Protein AF-0000000072195197 (afdb_homodimer)

Foldseek 3Di:
DFDFQKWWFQFWADDVPATLAGGETDTHTWLFEEEEAEDPSLNQVVVVCCQLQVDPTPDTWMAGNNDTPPVCNVVSNLQEFEAADVQPFDQAFFLQVRLLVLCVVSPDDDVRSVVLSVVLCVLLVCVVRRRPGNNPDDLLNSLSSSVSSRCSSPHQEYEEEASPVRHDPVSVVVVVVSVNVSSVVGHYYYYYHHDQVVNLSTQKYFYTGNNYTLDIGGFVVLQVPLQWWKKKWADPPQPVVQVVQVPDPQWLHWDDDVRIIITTGGVVPPDVLVVCCVVPVVRVPIDMDTDGGGVVSSNSSRDCVPVD/DFDFQKWWFQFWADDVPATLAGGETDTHTWLFEEEEAEDPSLNPVVVVCCQLQVDPTPDTWMAGNNDTPPVCNVVSNLQEFEAADVQPFDQAFFLQVRLLVLCVVSPDDDVRSVVLSVVLCVLLVCVVRRRPGNNPDDLLNSLSSSVSSRCSSPHQEYEEEASPVRHDPVSVVVVVVSVNVSSVVGHYYYYYHHDQVVNLSTQKYFYTGNNYTLDIGGFVVLQVPLQWWKKKWADPPQPVVQVVQVPDPQWLHWDDDVRIIITTGGVVPPDVVVVCCVVPVVRVPIDMDTDGGGVVSSNSSRDDPPVD

Sequence (616 aa):
MTEYAIQAKNVVKKFGNFTAINDITLNVPKGSIYGFLGPNGCGKSTTIRVLTGLLSPTEGNVDVLGLEIPRQSEMLRLKIGYMTQKFSLYDDLSVQENLEFIGQIFGLGSKALKTRIEEQLRTYGLDQLRKQRVSGMSGGQKQRLSLAAATMHNPELLFLDEPTSAVDPENRREFWEQLFDLCDQGTTILVTTHYMDEAERCHRLAIMESGEIRADGEPEQLMENMGVNIIEVKSDKLRELKEKLLQRDEVRSAAQLGVRLRILIHQHVEHPINWLKQTFPELEHAEMNHARPSLEDVFVTVTGRGRQMTEYAIQAKNVVKKFGNFTAINDITLNVPKGSIYGFLGPNGCGKSTTIRVLTGLLSPTEGNVDVLGLEIPRQSEMLRLKIGYMTQKFSLYDDLSVQENLEFIGQIFGLGSKALKTRIEEQLRTYGLDQLRKQRVSGMSGGQKQRLSLAAATMHNPELLFLDEPTSAVDPENRREFWEQLFDLCDQGTTILVTTHYMDEAERCHRLAIMESGEIRADGEPEQLMENMGVNIIEVKSDKLRELKEKLLQRDEVRSAAQLGVRLRILIHQHVEHPINWLKQTFPELEHAEMNHARPSLEDVFVTVTGRGRQ

InterPro domains:
  IPR003439 ABC transporter-like, ATP-binding domain [PF00005] (22-165)
  IPR003439 ABC transporter-like, ATP-binding domain [PS50893] (6-235)
  IPR003593 AAA+ ATPase domain [SM00382] (30-212)
  IPR017871 ABC transporter-like, conserved site [PS00211] (137-151)
  IPR027417 P-loop containing nucleoside triphosphate hydrolase [G3DSA:3.40.50.300] (1-241)
  IPR027417 P-loop containing nucleoside triphosphate hydrolase [SSF52540] (4-227)

Nearest PDB structures (foldseek):
  4yer-assembly1_A  TM=8.825E-01  e=9.796E-33  Thermotoga maritima MSB8
  4yer-assembly1_B  TM=9.043E-01  e=1.689E-31  Thermotoga maritima MSB8
  1vpl-assembly1_A-2  TM=9.562E-01  e=3.480E-25  Thermotoga maritima MSB8
  8ee6-assembly1_A  TM=7.986E-01  e=6.382E-26  Homo sapiens
  8edw-assembly1_A  TM=8.030E-01  e=1.100E-24  Homo sapiens

Secondary structure (DSSP, 8-state):
---EEEEEEEEEEEETTEEEEEEEEEEEETTSEEEEE--TTSSHHHHHHHHHTSS--SEEEEEETTEEETTTHHHHHTTEEEE-TT----TTSBHHHHHHHHHHHTT--HHHHHHHHHHHHHHTT-GGGTT-BGGG--HHHHHHHHHHHHTTT--SEEEEESTTTT--HHHHHHHHHHHHHHHHTT-EEEEEES-HHHHTTSSEEEEEETTEEEEEE-HHHHHHTS-EEEEEEE-S-HHHHHHHHHTSTTEEEEEEETTEEEEEEETT-S-HHHHHHHH-GGGTTS-EEE----HHHHHHHHSSGGG-/---EEEEEEEEEEEETTEEEEEEEEEEEETTSEEEEE--TTSSHHHHHHHHHTSS--SEEEEEETTEEETTTHHHHHTTEEEE-TT----TTSBHHHHHHHHHHHTT--HHHHHHHHHHHHHHTT-GGGTT-BGGG--HHHHHHHHHHHHTTT--SEEEEESTTTTS-HHHHHHHHHHHHHHHHTT-EEEEEES-HHHHTTSSEEEEEETTEEEEEE-HHHHHHTS-EEEEEEE-S-HHHHHHHHHTSTTEEEEEEETTEEEEEEETT-S-HHHHHHHH-GGGTTS-EEE----HHHHHHHHSSGGG-

pLDDT: mean 92.86, std 8.2, range [24.22, 98.5]

Radius of gyration: 25.55 Å; Cα contacts (8 Å, |Δi|>4): 1180; chains: 2; bounding box: 57×73×62 Å

Structure (mmCIF, N/CA/C/O backbone):
data_AF-0000000072195197-model_v1
#
loop_
_entity.id
_entity.type
_entity.pdbx_description
1 polymer 'ABC transporter ATP-binding protein'
#
loop_
_atom_site.group_PDB
_atom_site.id
_atom_site.type_symbol
_atom_site.label_atom_id
_atom_site.label_alt_id
_atom_site.label_comp_id
_atom_site.label_asym_id
_atom_site.label_entity_id
_atom_site.label_seq_id
_atom_site.pdbx_PDB_ins_code
_atom_site.Cartn_x
_atom_site.Cartn_y
_atom_site.Cartn_z
_atom_site.occupancy
_atom_site.B_iso_or_equiv
_atom_site.auth_seq_id
_atom_site.auth_comp_id
_atom_site.auth_asym_id
_atom_site.auth_atom_id
_atom_site.pdbx_PDB_model_num
ATOM 1 N N . MET A 1 1 ? 12.773 -34.344 -3.58 1 48.47 1 MET A N 1
ATOM 2 C CA . MET A 1 1 ? 13.562 -33.25 -4.141 1 48.47 1 MET A CA 1
ATOM 3 C C . MET A 1 1 ? 12.672 -32.094 -4.531 1 48.47 1 MET A C 1
ATOM 5 O O . MET A 1 1 ? 11.625 -32.281 -5.16 1 48.47 1 MET A O 1
ATOM 9 N N . THR A 1 2 ? 12.812 -30.828 -3.959 1 66 2 THR A N 1
ATOM 10 C CA . THR A 1 2 ? 11.93 -29.719 -4.273 1 66 2 THR A CA 1
ATOM 11 C C . THR A 1 2 ? 11.992 -29.375 -5.762 1 66 2 THR A C 1
ATOM 13 O O . THR A 1 2 ? 13.078 -29.203 -6.324 1 66 2 THR A O 1
ATOM 16 N N . GLU A 1 3 ? 10.891 -29.578 -6.438 1 90.56 3 GLU A N 1
ATOM 17 C CA . GLU A 1 3 ? 10.812 -29.203 -7.848 1 90.56 3 GLU A CA 1
ATOM 18 C C . GLU A 1 3 ? 10.633 -27.703 -8.016 1 90.56 3 GLU A C 1
ATOM 20 O O . GLU A 1 3 ? 9.875 -27.078 -7.266 1 90.56 3 GLU A O 1
ATOM 25 N N . TYR A 1 4 ? 11.531 -27.172 -8.859 1 96.88 4 TYR A N 1
ATOM 26 C CA . TYR A 1 4 ? 11.492 -25.734 -9.094 1 96.88 4 TYR A CA 1
ATOM 27 C C . TYR A 1 4 ? 10.812 -25.422 -10.422 1 96.88 4 TYR A C 1
ATOM 29 O O . TYR A 1 4 ? 11.023 -26.125 -11.414 1 96.88 4 TYR A O 1
ATOM 37 N N . ALA A 1 5 ? 9.953 -24.484 -10.375 1 98.06 5 ALA A N 1
ATOM 38 C CA . ALA A 1 5 ? 9.344 -23.984 -11.602 1 98.06 5 ALA A CA 1
ATOM 39 C C . ALA A 1 5 ? 10.305 -23.062 -12.352 1 98.06 5 ALA A C 1
ATOM 41 O O . ALA A 1 5 ? 10.258 -22.969 -13.578 1 98.06 5 ALA A O 1
ATOM 42 N N . ILE A 1 6 ? 11.117 -22.359 -11.609 1 98.06 6 ILE A N 1
ATOM 43 C CA . ILE A 1 6 ? 12.086 -21.438 -12.172 1 98.06 6 ILE A CA 1
ATOM 44 C C . ILE A 1 6 ? 13.453 -21.641 -11.516 1 98.06 6 ILE A C 1
ATOM 46 O O . ILE A 1 6 ? 13.547 -21.75 -10.289 1 98.06 6 ILE A O 1
ATOM 50 N N . GLN A 1 7 ? 14.438 -21.734 -12.312 1 97.94 7 GLN A N 1
ATOM 51 C CA . GLN A 1 7 ? 15.82 -21.734 -11.859 1 97.94 7 GLN A CA 1
ATOM 52 C C . GLN A 1 7 ? 16.656 -20.75 -12.672 1 97.94 7 GLN A C 1
ATOM 54 O O . GLN A 1 7 ? 16.812 -20.906 -13.883 1 97.94 7 GLN A O 1
ATOM 59 N N . ALA A 1 8 ? 17.125 -19.75 -12.062 1 97.38 8 ALA A N 1
ATOM 60 C CA . ALA A 1 8 ? 18 -18.75 -12.648 1 97.38 8 ALA A CA 1
ATOM 61 C C . ALA A 1 8 ? 19.359 -18.734 -11.945 1 97.38 8 ALA A C 1
ATOM 63 O O . ALA A 1 8 ? 19.422 -18.719 -10.711 1 97.38 8 ALA A O 1
ATOM 64 N N . LYS A 1 9 ? 20.391 -18.797 -12.719 1 97.88 9 LYS A N 1
ATOM 65 C CA . LYS A 1 9 ? 21.75 -18.844 -12.156 1 97.88 9 LYS A CA 1
ATOM 66 C C . LYS A 1 9 ? 22.609 -17.734 -12.734 1 97.88 9 LYS A C 1
ATOM 68 O O . LYS A 1 9 ? 22.891 -17.719 -13.938 1 97.88 9 LYS A O 1
ATOM 73 N N . ASN A 1 10 ? 23.094 -16.828 -11.828 1 98 10 ASN A N 1
ATOM 74 C CA . ASN A 1 10 ? 24.016 -15.758 -12.164 1 98 10 ASN A CA 1
ATOM 75 C C . ASN A 1 10 ? 23.547 -14.9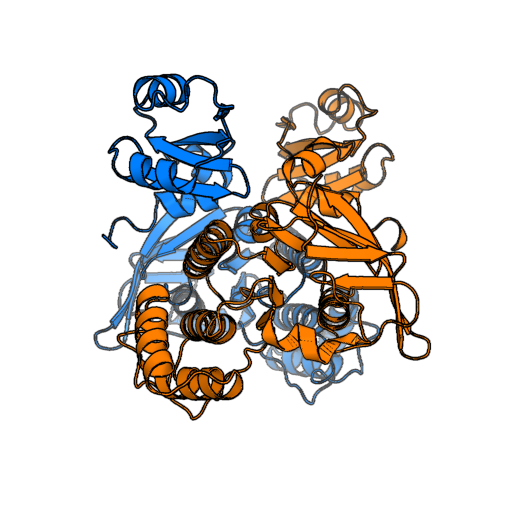61 -13.375 1 98 10 ASN A C 1
ATOM 77 O O . ASN A 1 10 ? 24.297 -14.75 -14.32 1 98 10 ASN A O 1
ATOM 81 N N . VAL A 1 11 ? 22.375 -14.555 -13.328 1 98 11 VAL A N 1
ATOM 82 C CA . VAL A 1 11 ? 21.75 -13.883 -14.461 1 98 11 VAL A CA 1
ATOM 83 C C . VAL A 1 11 ? 22.109 -12.398 -14.445 1 98 11 VAL A C 1
ATOM 85 O O . VAL A 1 11 ? 22.016 -11.742 -13.406 1 98 11 VAL A O 1
ATOM 88 N N . VAL A 1 12 ? 22.547 -11.945 -15.586 1 98.19 12 VAL A N 1
ATOM 89 C CA . VAL A 1 12 ? 22.875 -10.539 -15.797 1 98.19 12 VAL A CA 1
ATOM 90 C C . VAL A 1 12 ? 22.125 -10.016 -17.016 1 98.19 12 VAL A C 1
ATOM 92 O O . VAL A 1 12 ? 22 -10.719 -18.016 1 98.19 12 VAL A O 1
ATOM 95 N N . LYS A 1 13 ? 21.547 -8.867 -16.938 1 98 13 LYS A N 1
ATOM 96 C CA . LYS A 1 13 ? 20.969 -8.172 -18.094 1 98 13 LYS A CA 1
ATOM 97 C C . LYS A 1 13 ? 21.484 -6.738 -18.188 1 98 13 LYS A C 1
ATOM 99 O O . LYS A 1 13 ? 21.297 -5.941 -17.266 1 98 13 LYS A O 1
ATOM 104 N N . LYS A 1 14 ? 22.094 -6.457 -19.234 1 97.31 14 LYS A N 1
ATOM 105 C CA . LYS A 1 14 ? 22.641 -5.125 -19.5 1 97.31 14 LYS A CA 1
ATOM 106 C C . LYS A 1 14 ? 21.953 -4.48 -20.703 1 97.31 14 LYS A C 1
ATOM 108 O O . LYS A 1 14 ? 21.625 -5.164 -21.672 1 97.31 14 LYS A O 1
ATOM 113 N N . PHE A 1 15 ? 21.688 -3.205 -20.609 1 96 15 PHE A N 1
ATOM 114 C CA . PHE A 1 15 ? 21.297 -2.348 -21.719 1 96 15 PHE A CA 1
ATOM 115 C C . PHE A 1 15 ? 22.344 -1.284 -22 1 96 15 PHE A C 1
ATOM 117 O O . PHE A 1 15 ? 22.375 -0.249 -21.328 1 96 15 PHE A O 1
ATOM 124 N N . GLY A 1 16 ? 23.062 -1.502 -23.016 1 95.19 16 GLY A N 1
ATOM 125 C CA . GLY A 1 16 ? 24.219 -0.634 -23.156 1 95.19 16 GLY A CA 1
ATOM 126 C C . GLY A 1 16 ? 25.141 -0.642 -21.938 1 95.19 16 GLY A C 1
ATOM 127 O O . GLY A 1 16 ? 25.609 -1.699 -21.531 1 95.19 16 GLY A O 1
ATOM 128 N N 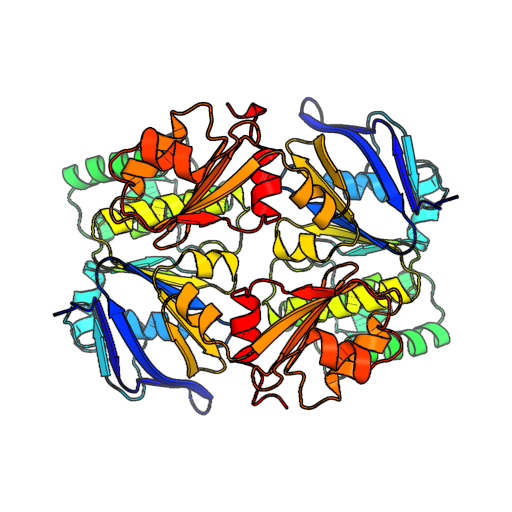. ASN A 1 17 ? 25.234 0.535 -21.375 1 93.56 17 ASN A N 1
ATOM 129 C CA . ASN A 1 17 ? 26.109 0.65 -20.219 1 93.56 17 ASN A CA 1
ATOM 130 C C . ASN A 1 17 ? 25.344 0.475 -18.922 1 93.56 17 ASN A C 1
ATOM 132 O O . ASN A 1 17 ? 25.938 0.439 -17.844 1 93.56 17 ASN A O 1
ATOM 136 N N . PHE A 1 18 ? 24.141 0.297 -19.016 1 94.31 18 PHE A N 1
ATOM 137 C CA . PHE A 1 18 ? 23.312 0.178 -17.812 1 94.31 18 PHE A CA 1
ATOM 138 C C . PHE A 1 18 ? 23.047 -1.286 -17.484 1 94.31 18 PHE A C 1
ATOM 140 O O . PHE A 1 18 ? 22.594 -2.051 -18.344 1 94.31 18 PHE A O 1
ATOM 147 N N . THR A 1 19 ? 23.375 -1.669 -16.234 1 96.62 19 THR A N 1
ATOM 148 C CA . THR A 1 19 ? 23.094 -3.025 -15.766 1 96.62 19 THR A CA 1
ATOM 149 C C . THR A 1 19 ? 21.781 -3.086 -15.008 1 96.62 19 THR A C 1
ATOM 151 O O . THR A 1 19 ? 21.703 -2.662 -13.852 1 96.62 19 THR A O 1
ATOM 154 N N . ALA A 1 20 ? 20.797 -3.666 -15.57 1 96.31 20 ALA A N 1
ATOM 155 C CA . ALA A 1 20 ? 19.453 -3.721 -14.984 1 96.31 20 ALA A CA 1
ATOM 156 C C . ALA A 1 20 ? 19.328 -4.883 -14.008 1 96.31 20 ALA A C 1
ATOM 158 O O . ALA A 1 20 ? 18.641 -4.773 -12.992 1 96.31 20 ALA A O 1
ATOM 159 N N . ILE A 1 21 ? 19.859 -6 -14.32 1 97.44 21 ILE A N 1
ATOM 160 C CA . ILE A 1 21 ? 19.969 -7.18 -13.469 1 97.44 21 ILE A CA 1
ATOM 161 C C . ILE A 1 21 ? 21.438 -7.531 -13.266 1 97.44 21 ILE A C 1
ATOM 163 O O . ILE A 1 21 ? 22.172 -7.707 -14.227 1 97.44 21 ILE A O 1
ATOM 167 N N . ASN A 1 22 ? 21.797 -7.574 -12.023 1 97.69 22 ASN A N 1
ATOM 168 C CA . ASN A 1 22 ? 23.219 -7.734 -11.711 1 97.69 22 ASN A CA 1
ATOM 169 C C . ASN A 1 22 ? 23.469 -9.023 -10.93 1 97.69 22 ASN A C 1
ATOM 171 O O . ASN A 1 22 ? 23.641 -8.992 -9.703 1 97.69 22 ASN A O 1
ATOM 175 N N . ASP A 1 23 ? 23.562 -10.156 -11.672 1 97.44 23 ASP A N 1
ATOM 176 C CA . ASP A 1 23 ? 24.031 -11.43 -11.133 1 97.44 23 ASP A CA 1
ATOM 177 C C . ASP A 1 23 ? 23.031 -12 -10.133 1 97.44 23 ASP A C 1
ATOM 179 O O . ASP A 1 23 ? 23.391 -12.312 -8.992 1 97.44 23 ASP A O 1
ATOM 183 N N . ILE A 1 24 ? 21.844 -12.18 -10.578 1 96.69 24 ILE A N 1
ATOM 184 C CA . ILE A 1 24 ? 20.844 -12.695 -9.656 1 96.69 24 ILE A CA 1
ATOM 185 C C . ILE A 1 24 ? 20.734 -14.211 -9.805 1 96.69 24 ILE A C 1
ATOM 187 O O . ILE A 1 24 ? 20.828 -14.742 -10.914 1 96.69 24 ILE A O 1
ATOM 191 N N . THR A 1 25 ? 20.703 -14.906 -8.711 1 97 25 THR A N 1
ATOM 192 C CA . THR A 1 25 ? 20.375 -16.328 -8.617 1 97 25 THR A CA 1
ATOM 193 C C . THR A 1 25 ? 19.109 -16.547 -7.805 1 97 25 THR A C 1
ATOM 195 O O . THR A 1 25 ? 18.969 -16 -6.707 1 97 25 THR A O 1
ATOM 198 N N . LEU A 1 26 ? 18.219 -17.25 -8.43 1 94.88 26 LEU A N 1
ATOM 199 C CA . LEU A 1 26 ? 16.969 -17.469 -7.719 1 94.88 26 LEU A CA 1
ATOM 200 C C . LEU A 1 26 ? 16.344 -18.812 -8.109 1 94.88 26 LEU A C 1
ATOM 202 O O . LEU A 1 26 ? 16.531 -19.281 -9.227 1 94.88 26 LEU A O 1
ATOM 206 N N . ASN A 1 27 ? 15.672 -19.422 -7.176 1 96.44 27 ASN A N 1
ATOM 207 C CA . ASN A 1 27 ? 14.898 -20.641 -7.344 1 96.44 27 ASN A CA 1
ATOM 208 C C . ASN A 1 27 ? 13.469 -20.484 -6.832 1 96.44 27 ASN A C 1
ATOM 210 O O . ASN A 1 27 ? 13.258 -20.125 -5.668 1 96.44 27 ASN A O 1
ATOM 214 N N . VAL A 1 28 ? 12.516 -20.719 -7.699 1 97.38 28 VAL A N 1
ATOM 215 C CA . VAL A 1 28 ? 11.109 -20.609 -7.324 1 97.38 28 VAL A CA 1
ATOM 216 C C . VAL A 1 28 ? 10.477 -22 -7.25 1 97.38 28 VAL A C 1
ATOM 218 O O . VAL A 1 28 ? 10.367 -22.688 -8.266 1 97.38 28 VAL A O 1
ATOM 221 N N . PRO A 1 29 ? 10.062 -22.406 -6.07 1 96.19 29 PRO A N 1
ATOM 222 C CA . PRO A 1 29 ? 9.438 -23.734 -5.949 1 96.19 29 PRO A CA 1
ATOM 223 C C . PRO A 1 29 ? 8.102 -23.828 -6.684 1 96.19 29 PRO A C 1
ATOM 225 O O . PRO A 1 29 ? 7.352 -22.844 -6.734 1 96.19 29 PRO A O 1
ATOM 228 N N . LYS A 1 30 ? 7.797 -25.031 -7.199 1 97 30 LYS A N 1
ATOM 229 C CA . LYS A 1 30 ? 6.508 -25.266 -7.844 1 97 30 LYS A CA 1
ATOM 230 C C . LYS A 1 30 ? 5.363 -25.156 -6.84 1 97 30 LYS A C 1
ATOM 232 O O . LYS A 1 30 ? 5.52 -25.516 -5.668 1 97 30 LYS A O 1
ATOM 237 N N . GLY A 1 31 ? 4.293 -24.641 -7.328 1 94.75 31 GLY A N 1
ATOM 238 C CA . GLY A 1 31 ? 3.074 -24.594 -6.535 1 94.75 31 GLY A CA 1
ATOM 239 C C . GLY A 1 31 ? 3.15 -23.625 -5.371 1 94.75 31 GLY A C 1
ATOM 240 O O . GLY A 1 31 ? 2.631 -23.906 -4.289 1 94.75 31 GLY A O 1
ATOM 241 N N . SER A 1 32 ? 3.82 -22.562 -5.512 1 95.62 32 SER A N 1
ATOM 242 C CA . SER A 1 32 ? 3.934 -21.531 -4.48 1 95.62 32 SER A CA 1
ATOM 243 C C . SER A 1 32 ? 3.803 -20.141 -5.078 1 95.62 32 SER A C 1
ATOM 245 O O . SER A 1 32 ? 3.914 -19.969 -6.293 1 95.62 32 SER A O 1
ATOM 247 N N . ILE A 1 33 ? 3.469 -19.266 -4.227 1 97.56 33 ILE A N 1
ATOM 248 C CA . ILE A 1 33 ? 3.488 -17.859 -4.613 1 97.56 33 ILE A CA 1
ATOM 249 C C . ILE A 1 33 ? 4.805 -17.234 -4.176 1 97.56 33 ILE A C 1
ATOM 251 O O . ILE A 1 33 ? 5.109 -17.156 -2.982 1 97.56 33 ILE A O 1
ATOM 255 N N . TYR A 1 34 ? 5.566 -16.828 -5.164 1 97.94 34 TYR A N 1
ATOM 256 C CA . TYR A 1 34 ? 6.867 -16.203 -4.957 1 97.94 34 TYR A CA 1
ATOM 257 C C . TYR A 1 34 ? 6.816 -14.719 -5.289 1 97.94 34 TYR A C 1
ATOM 259 O O . TYR A 1 34 ? 6.332 -14.328 -6.355 1 97.94 34 TYR A O 1
ATOM 267 N N . GLY A 1 35 ? 7.348 -13.852 -4.359 1 97.19 35 GLY A N 1
ATOM 268 C CA . GLY A 1 35 ? 7.262 -12.414 -4.559 1 97.19 35 GLY A CA 1
ATOM 269 C C . GLY A 1 35 ? 8.609 -11.758 -4.816 1 97.19 35 GLY A C 1
ATOM 270 O O . GLY A 1 35 ? 9.625 -12.18 -4.258 1 97.19 35 GLY A O 1
ATOM 271 N N . PHE A 1 36 ? 8.625 -10.789 -5.684 1 95.88 36 PHE A N 1
ATOM 272 C CA . PHE A 1 36 ? 9.711 -9.828 -5.828 1 95.88 36 PHE A CA 1
ATOM 273 C C . PHE A 1 36 ? 9.32 -8.477 -5.242 1 95.88 36 PHE A C 1
ATOM 275 O O . PHE A 1 36 ? 8.453 -7.789 -5.773 1 95.88 36 PHE A O 1
ATOM 282 N N . LEU A 1 37 ? 9.969 -8.172 -4.219 1 94.44 37 LEU A N 1
ATOM 283 C CA . LEU A 1 37 ? 9.719 -6.898 -3.559 1 94.44 37 LEU A CA 1
ATOM 284 C C . LEU A 1 37 ? 10.852 -5.918 -3.832 1 94.44 37 LEU A C 1
ATOM 286 O O . LEU A 1 37 ? 12.031 -6.293 -3.787 1 94.44 37 LEU A O 1
ATOM 290 N N . GLY A 1 38 ? 10.578 -4.684 -4.102 1 91.62 38 GLY A N 1
ATOM 291 C CA . GLY A 1 38 ? 11.562 -3.643 -4.332 1 91.62 38 GLY A CA 1
ATOM 292 C C . GLY A 1 38 ? 10.969 -2.363 -4.887 1 91.62 38 GLY A C 1
ATOM 293 O O . GLY A 1 38 ? 9.797 -2.34 -5.289 1 91.62 38 GLY A O 1
ATOM 294 N N . PRO A 1 39 ? 11.75 -1.306 -4.867 1 87.81 39 PRO A N 1
ATOM 295 C CA . PRO A 1 39 ? 11.258 -0.032 -5.402 1 87.81 39 PRO A CA 1
ATOM 296 C C . PRO A 1 39 ? 11.125 -0.041 -6.922 1 87.81 39 PRO A C 1
ATOM 298 O O . PRO A 1 39 ? 11.531 -1.007 -7.574 1 87.81 39 PRO A O 1
ATOM 301 N N . ASN A 1 40 ? 10.516 1.034 -7.418 1 83.75 40 ASN A N 1
ATOM 302 C CA . ASN A 1 40 ? 10.398 1.171 -8.867 1 83.75 40 ASN A CA 1
ATOM 303 C C . ASN A 1 40 ? 11.766 1.318 -9.531 1 83.75 40 ASN A C 1
ATOM 305 O O . ASN A 1 40 ? 12.648 2.004 -9.008 1 83.75 40 ASN A O 1
ATOM 309 N N . GLY A 1 41 ? 11.922 0.592 -10.555 1 86.38 41 GLY A N 1
ATOM 310 C CA . GLY A 1 41 ? 13.148 0.719 -11.328 1 86.38 41 GLY A CA 1
ATOM 311 C C . GLY A 1 41 ? 14.266 -0.182 -10.836 1 86.38 41 GLY A C 1
ATOM 312 O O . GLY A 1 41 ? 15.367 -0.174 -11.383 1 86.38 41 GLY A O 1
ATOM 313 N N . CYS A 1 42 ? 13.953 -0.995 -9.891 1 90.06 42 CYS A N 1
ATOM 314 C CA . CYS A 1 42 ? 15.039 -1.778 -9.305 1 90.06 42 CYS A CA 1
ATOM 315 C C . CYS A 1 42 ? 15.328 -3.02 -10.133 1 90.06 42 CYS A C 1
ATOM 317 O O . CYS A 1 42 ? 16.281 -3.752 -9.852 1 90.06 42 CYS A O 1
ATOM 319 N N . GLY A 1 43 ? 14.477 -3.328 -11.109 1 93.88 43 GLY A N 1
ATOM 320 C CA . GLY A 1 43 ? 14.758 -4.449 -11.992 1 93.88 43 GLY A CA 1
ATOM 321 C C . GLY A 1 43 ? 13.688 -5.52 -11.961 1 93.88 43 GLY A C 1
ATOM 322 O O . GLY A 1 43 ? 13.82 -6.559 -12.609 1 93.88 43 GLY A O 1
ATOM 323 N N . LYS A 1 44 ? 12.633 -5.348 -11.18 1 95 44 LYS A N 1
ATOM 324 C CA . LYS A 1 44 ? 11.586 -6.359 -11.023 1 95 44 LYS A CA 1
ATOM 325 C C . LYS A 1 44 ? 10.977 -6.727 -12.375 1 95 44 LYS A C 1
ATOM 327 O O . LYS A 1 44 ? 10.922 -7.906 -12.734 1 95 44 LYS A O 1
ATOM 332 N N . SER A 1 45 ? 10.539 -5.715 -13.172 1 94.19 45 SER A N 1
ATOM 333 C CA . SER A 1 45 ? 9.898 -5.945 -14.461 1 94.19 45 SER A CA 1
ATOM 334 C C . SER A 1 45 ? 10.891 -6.531 -15.469 1 94.19 45 SER A C 1
ATOM 336 O O . SER A 1 45 ? 10.531 -7.406 -16.266 1 94.19 45 SER A O 1
ATOM 338 N N . THR A 1 46 ? 12.102 -6.062 -15.453 1 96 46 THR A N 1
ATOM 339 C CA . THR A 1 46 ? 13.133 -6.609 -16.328 1 96 46 THR A CA 1
ATOM 340 C C . THR A 1 46 ? 13.367 -8.086 -16.031 1 96 46 THR A C 1
ATOM 342 O O . THR A 1 46 ? 13.5 -8.898 -16.953 1 96 46 THR A O 1
ATOM 345 N N . THR A 1 47 ? 13.375 -8.391 -14.789 1 96.75 47 THR A N 1
ATOM 346 C CA . THR A 1 47 ? 13.57 -9.781 -14.391 1 96.75 47 THR A CA 1
ATOM 347 C C . THR A 1 47 ? 12.43 -10.648 -14.906 1 96.75 47 THR A C 1
ATOM 349 O O . THR A 1 47 ? 12.672 -11.719 -15.484 1 96.75 47 THR A O 1
ATOM 352 N N . ILE A 1 48 ? 11.234 -10.211 -14.75 1 96.5 48 ILE A N 1
ATOM 353 C CA . ILE A 1 48 ? 10.078 -10.977 -15.234 1 96.5 48 ILE A CA 1
ATOM 354 C C . ILE A 1 48 ? 10.195 -11.188 -16.75 1 96.5 48 ILE A C 1
ATOM 356 O O . ILE A 1 48 ? 9.953 -12.289 -17.234 1 96.5 48 ILE A O 1
ATOM 360 N N . ARG A 1 49 ? 10.57 -10.203 -17.438 1 95.5 49 ARG A N 1
ATOM 361 C CA . ARG A 1 49 ? 10.68 -10.305 -18.891 1 95.5 49 ARG A CA 1
ATOM 362 C C . ARG A 1 49 ? 11.766 -11.297 -19.297 1 95.5 49 ARG A C 1
ATOM 364 O O . ARG A 1 49 ? 11.633 -12 -20.297 1 95.5 49 ARG A O 1
ATOM 371 N N . VAL A 1 50 ? 12.82 -11.344 -18.531 1 97 50 VAL A N 1
ATOM 372 C CA . VAL A 1 50 ? 13.875 -12.32 -18.797 1 97 50 VAL A CA 1
ATOM 373 C C . VAL A 1 50 ? 13.352 -13.727 -18.516 1 97 50 VAL A C 1
ATOM 375 O O . VAL A 1 50 ? 13.555 -14.641 -19.328 1 97 50 VAL A O 1
ATOM 378 N N . LEU A 1 51 ? 12.641 -13.859 -17.438 1 97.12 51 LEU A N 1
ATOM 379 C CA . LEU A 1 51 ? 12.148 -15.164 -17.031 1 97.12 51 LEU A CA 1
ATOM 380 C C . LEU A 1 51 ? 11.07 -15.664 -17.984 1 97.12 51 LEU A C 1
ATOM 382 O O . LEU A 1 51 ? 10.883 -16.875 -18.141 1 97.12 51 LEU A O 1
ATOM 386 N N . THR A 1 52 ? 10.344 -14.734 -18.609 1 95.44 52 THR A N 1
ATOM 387 C CA . THR A 1 52 ? 9.289 -15.117 -19.547 1 95.44 52 THR A CA 1
ATOM 388 C C . THR A 1 52 ? 9.867 -15.359 -20.938 1 95.44 52 THR A C 1
ATOM 390 O O . THR A 1 52 ? 9.18 -15.867 -21.828 1 95.44 52 THR A O 1
ATOM 393 N N . GLY A 1 53 ? 11.086 -14.938 -21.172 1 94.5 53 GLY A N 1
ATOM 394 C CA . GLY A 1 53 ? 11.727 -15.094 -22.469 1 94.5 53 GLY A CA 1
ATOM 395 C C . GLY A 1 53 ? 11.508 -13.906 -23.391 1 94.5 53 GLY A C 1
ATOM 396 O O . GLY A 1 53 ? 11.961 -13.906 -24.531 1 94.5 53 GLY A O 1
ATOM 397 N N . LEU A 1 54 ? 10.828 -12.922 -22.938 1 92.88 54 LEU A N 1
ATOM 398 C CA . LEU A 1 54 ? 10.594 -11.711 -23.719 1 92.88 54 LEU A CA 1
ATOM 399 C C . LEU A 1 54 ? 11.883 -10.914 -23.891 1 92.88 54 LEU A C 1
ATOM 401 O O . LEU A 1 54 ? 12.008 -10.109 -24.812 1 92.88 54 LEU A O 1
ATOM 405 N N . LEU A 1 55 ? 12.742 -11.047 -22.953 1 94.88 55 LEU A N 1
ATOM 406 C CA . LEU A 1 55 ? 14.07 -10.438 -23 1 94.88 55 LEU A CA 1
ATOM 407 C C . LEU A 1 55 ? 15.156 -11.484 -22.781 1 94.88 55 LEU A C 1
ATOM 409 O O . LEU A 1 55 ? 15 -12.383 -21.938 1 94.88 55 LEU A O 1
ATOM 413 N N . SER A 1 56 ? 16.219 -11.375 -23.531 1 96.19 56 SER A N 1
ATOM 414 C CA . SER A 1 56 ? 17.344 -12.289 -23.344 1 96.19 56 SER A CA 1
ATOM 415 C C . SER A 1 56 ? 18.297 -11.781 -22.281 1 96.19 56 SER A C 1
ATOM 417 O O . SER A 1 56 ? 18.656 -10.602 -22.266 1 96.19 56 SER A O 1
ATOM 419 N N . PRO A 1 57 ? 18.688 -12.68 -21.438 1 96.88 57 PRO A N 1
ATOM 420 C CA . PRO A 1 57 ? 19.734 -12.258 -20.516 1 96.88 57 PRO A CA 1
ATOM 421 C C . PRO A 1 57 ? 21.078 -12.008 -21.203 1 96.88 57 PRO A C 1
ATOM 423 O O . PRO A 1 57 ? 21.328 -12.547 -22.281 1 96.88 57 PRO A O 1
ATOM 426 N N . THR A 1 58 ? 21.859 -11.133 -20.625 1 97.62 58 THR A N 1
ATOM 427 C CA . THR A 1 58 ? 23.219 -10.891 -21.125 1 97.62 58 THR A CA 1
ATOM 428 C C . THR A 1 58 ? 24.156 -12 -20.688 1 97.62 58 THR A C 1
ATOM 430 O O . THR A 1 58 ? 25.031 -12.422 -21.453 1 97.62 58 THR A O 1
ATOM 433 N N . GLU A 1 59 ? 24.047 -12.406 -19.516 1 97.69 59 GLU A N 1
ATOM 434 C CA . GLU A 1 59 ? 24.828 -13.508 -18.938 1 97.69 59 GLU A CA 1
ATOM 435 C C . GLU A 1 59 ? 23.953 -14.383 -18.031 1 97.69 59 GLU A C 1
ATOM 437 O O . GLU A 1 59 ? 22.844 -13.984 -17.656 1 97.69 59 GLU A O 1
ATOM 442 N N . GLY A 1 60 ? 24.422 -15.586 -17.812 1 97.56 60 GLY A N 1
ATOM 443 C CA . GLY A 1 60 ? 23.75 -16.484 -16.891 1 97.56 60 GLY A CA 1
ATOM 444 C C . GLY A 1 60 ? 22.828 -17.469 -17.578 1 97.56 60 GLY A C 1
ATOM 445 O O . GLY A 1 60 ? 22.781 -17.531 -18.812 1 97.56 60 GLY A O 1
ATOM 446 N N . ASN A 1 61 ? 22.219 -18.297 -16.75 1 97.5 61 ASN A N 1
ATOM 447 C CA . ASN A 1 61 ? 21.328 -19.344 -17.25 1 97.5 61 ASN A CA 1
ATOM 448 C C . ASN A 1 61 ? 19.953 -19.281 -16.578 1 97.5 61 ASN A C 1
ATOM 450 O O . ASN A 1 61 ? 19.859 -19.016 -15.375 1 97.5 61 ASN A O 1
ATOM 454 N N . VAL A 1 62 ? 18.969 -19.5 -17.406 1 97.62 62 VAL A N 1
ATOM 455 C CA . VAL A 1 62 ? 17.594 -19.484 -16.906 1 97.62 62 VAL A CA 1
ATOM 456 C C . VAL A 1 62 ? 16.844 -20.719 -17.406 1 97.62 62 VAL A C 1
ATOM 458 O O . VAL A 1 62 ? 16.859 -21.016 -18.609 1 97.62 62 VAL A O 1
ATOM 461 N N . ASP A 1 63 ? 16.328 -21.406 -16.469 1 97.56 63 ASP A N 1
ATOM 462 C CA . ASP A 1 63 ? 15.453 -22.547 -16.734 1 97.56 63 ASP A CA 1
ATOM 463 C C . ASP A 1 63 ? 14.07 -22.328 -16.141 1 97.56 63 ASP A C 1
ATOM 465 O O . ASP A 1 63 ? 13.938 -22.094 -14.938 1 97.56 63 ASP A O 1
ATOM 469 N N . VAL A 1 64 ? 13.062 -22.406 -17 1 97.88 64 VAL A N 1
ATOM 470 C CA . VAL A 1 64 ? 11.68 -22.234 -16.562 1 97.88 64 VAL A CA 1
ATOM 471 C C . VAL A 1 64 ? 10.836 -23.422 -17 1 97.88 64 VAL A C 1
ATOM 473 O O . VAL A 1 64 ? 10.688 -23.688 -18.188 1 97.88 64 VAL A O 1
ATOM 476 N N . LEU A 1 65 ? 10.297 -24.094 -16.031 1 97.44 65 LEU A N 1
ATOM 477 C CA . LEU A 1 65 ? 9.484 -25.281 -16.281 1 97.44 65 LEU A CA 1
ATOM 478 C C . LEU A 1 65 ? 10.258 -26.297 -17.125 1 97.44 65 LEU A C 1
ATOM 480 O O . LEU A 1 65 ? 9.695 -26.906 -18.031 1 97.44 65 LEU A O 1
ATOM 484 N N . GLY A 1 66 ? 11.508 -26.312 -16.891 1 95.5 66 GLY A N 1
ATOM 485 C CA . GLY A 1 66 ? 12.352 -27.281 -17.578 1 95.5 66 GLY A CA 1
ATOM 486 C C . GLY A 1 66 ? 12.805 -26.812 -18.938 1 95.5 66 GLY A C 1
ATOM 487 O O . GLY A 1 66 ? 13.477 -27.547 -19.672 1 95.5 66 GLY A O 1
ATOM 488 N N . LEU A 1 67 ? 12.469 -25.688 -19.344 1 96.5 67 LEU A N 1
ATOM 489 C CA . LEU A 1 67 ? 12.805 -25.141 -20.656 1 96.5 67 LEU A CA 1
ATOM 490 C C . LEU A 1 67 ? 13.914 -24.094 -20.547 1 96.5 67 LEU A C 1
ATOM 492 O O . LEU A 1 67 ? 13.867 -23.234 -19.672 1 96.5 67 LEU A O 1
ATOM 496 N N . GLU A 1 68 ? 14.852 -24.203 -21.438 1 95.62 68 GLU A N 1
ATOM 497 C CA . GLU A 1 68 ? 15.969 -23.266 -21.453 1 95.62 68 GLU A CA 1
ATOM 498 C C . GLU A 1 68 ? 15.57 -21.938 -22.094 1 95.62 68 GLU A C 1
ATOM 500 O O . GLU A 1 68 ? 15.117 -21.922 -23.25 1 95.62 68 GLU A O 1
ATOM 505 N N . ILE A 1 69 ? 15.875 -20.859 -21.438 1 92.62 69 ILE A N 1
ATOM 506 C CA . ILE A 1 69 ? 15.555 -19.516 -21.938 1 92.62 69 ILE A CA 1
ATOM 507 C C . ILE A 1 69 ? 16.844 -18.797 -22.328 1 92.62 69 ILE A C 1
ATOM 509 O O . ILE A 1 69 ? 17.844 -18.859 -21.594 1 92.62 69 ILE A O 1
ATOM 513 N N . PRO A 1 70 ? 16.828 -18.25 -23.484 1 90.19 70 PRO A N 1
ATOM 514 C CA . PRO A 1 70 ? 15.703 -17.938 -24.375 1 90.19 70 PRO A CA 1
ATOM 515 C C . PRO A 1 70 ? 15.508 -18.969 -25.484 1 90.19 70 PRO A C 1
ATOM 517 O O . PRO A 1 70 ? 14.57 -18.859 -26.266 1 90.19 70 PRO A O 1
ATOM 520 N N . ARG A 1 71 ? 16.234 -20 -25.484 1 88.94 71 ARG A N 1
ATOM 521 C CA . ARG A 1 71 ? 16.25 -20.938 -26.609 1 88.94 71 ARG A CA 1
ATOM 522 C C . ARG A 1 71 ? 14.875 -21.562 -26.828 1 88.94 71 ARG A C 1
ATOM 524 O O . ARG A 1 71 ? 14.461 -21.781 -27.969 1 88.94 71 ARG A O 1
ATOM 531 N N . GLN A 1 72 ? 14.188 -21.875 -25.828 1 92 72 GLN A N 1
ATOM 532 C CA . GLN A 1 72 ? 12.906 -22.562 -25.922 1 92 72 GLN A CA 1
ATOM 533 C C . GLN A 1 72 ? 11.758 -21.672 -25.453 1 92 72 GLN A C 1
ATOM 535 O O . GLN A 1 72 ? 10.781 -22.156 -24.875 1 92 72 GLN A O 1
ATOM 540 N N . SER A 1 73 ? 11.906 -20.391 -25.688 1 91.06 73 SER A N 1
ATOM 541 C CA . SER A 1 73 ? 10.938 -19.391 -25.219 1 91.06 73 SER A CA 1
ATOM 542 C C . SER A 1 73 ? 9.57 -19.609 -25.859 1 91.06 73 SER A C 1
ATOM 544 O O . SER A 1 73 ? 8.539 -19.391 -25.234 1 91.06 73 SER A O 1
ATOM 546 N N . GLU A 1 74 ? 9.508 -19.984 -27.047 1 90.5 74 GLU A N 1
ATOM 547 C CA . GLU A 1 74 ? 8.25 -20.188 -27.75 1 90.5 74 GLU A CA 1
ATOM 548 C C . GLU A 1 74 ? 7.418 -21.297 -27.109 1 90.5 74 GLU A C 1
ATOM 550 O O . GLU A 1 74 ? 6.195 -21.172 -27 1 90.5 74 GLU A O 1
ATOM 555 N N . MET A 1 75 ? 8.109 -22.297 -26.703 1 93.06 75 MET A N 1
ATOM 556 C CA . MET A 1 75 ? 7.438 -23.406 -26.031 1 93.06 75 MET A CA 1
ATOM 557 C C . MET A 1 75 ? 6.895 -22.969 -24.672 1 93.06 75 MET A C 1
ATOM 559 O O . MET A 1 75 ? 5.859 -23.469 -24.234 1 93.06 75 MET A O 1
ATOM 563 N N . LEU A 1 76 ? 7.59 -22.125 -24.109 1 94.94 76 LEU A N 1
ATOM 564 C CA . LEU A 1 76 ? 7.215 -21.656 -22.781 1 94.94 76 LEU A CA 1
ATOM 565 C C . LEU A 1 76 ? 5.93 -20.828 -22.828 1 94.94 76 LEU A C 1
ATOM 567 O O . LEU A 1 76 ? 5.117 -20.891 -21.906 1 94.94 76 LEU A O 1
ATOM 571 N N . ARG A 1 77 ? 5.734 -20.172 -23.875 1 91.44 77 ARG A N 1
ATOM 572 C CA . ARG A 1 77 ? 4.645 -19.219 -24.031 1 91.44 77 ARG A CA 1
ATOM 573 C C . ARG A 1 77 ? 3.293 -19.891 -23.797 1 91.44 77 ARG A C 1
ATOM 575 O O . ARG A 1 77 ? 2.379 -19.266 -23.25 1 91.44 77 ARG A O 1
ATOM 582 N N . LEU A 1 78 ? 3.15 -21.078 -24.094 1 92 78 LEU A N 1
ATOM 583 C CA . LEU A 1 78 ? 1.876 -21.766 -24 1 92 78 LEU A CA 1
ATOM 584 C C . LEU A 1 78 ? 1.659 -22.297 -22.578 1 92 78 LEU A C 1
ATOM 586 O O . LEU A 1 78 ? 0.549 -22.703 -22.234 1 92 78 LEU A O 1
ATOM 590 N N . LYS A 1 79 ? 2.691 -22.25 -21.812 1 96.25 79 LYS A N 1
ATOM 591 C CA . LYS A 1 79 ? 2.619 -22.844 -20.484 1 96.25 79 LYS A CA 1
ATOM 592 C C . LYS A 1 79 ? 2.502 -21.766 -19.406 1 96.25 79 LYS A C 1
ATOM 594 O O . LYS A 1 79 ? 2.244 -22.078 -18.234 1 96.25 79 LYS A O 1
ATOM 599 N N . ILE A 1 80 ? 2.697 -20.516 -19.859 1 97.5 80 ILE A N 1
ATOM 600 C CA . ILE A 1 80 ? 2.746 -19.484 -18.844 1 97.5 80 ILE A CA 1
ATOM 601 C C . ILE A 1 80 ? 1.666 -18.438 -19.109 1 97.5 80 ILE A C 1
ATOM 603 O O . ILE A 1 80 ? 1.26 -18.25 -20.266 1 97.5 80 ILE A O 1
ATOM 607 N N . GLY A 1 81 ? 1.116 -17.875 -18.047 1 97.06 81 GLY A N 1
ATOM 608 C CA . GLY A 1 81 ? 0.32 -16.656 -18.109 1 97.06 81 GLY A CA 1
ATOM 609 C C . GLY A 1 81 ? 1.078 -15.43 -17.641 1 97.06 81 GLY A C 1
ATOM 610 O O . GLY A 1 81 ? 1.958 -15.523 -16.781 1 97.06 81 GLY A O 1
ATOM 611 N N . TYR A 1 82 ? 0.701 -14.312 -18.234 1 96 82 TYR A N 1
ATOM 612 C CA . TYR A 1 82 ? 1.395 -13.078 -17.891 1 96 82 TYR A CA 1
ATOM 613 C C . TYR A 1 82 ? 0.42 -11.914 -17.812 1 96 82 TYR A C 1
ATOM 615 O O . TYR A 1 82 ? -0.29 -11.617 -18.766 1 96 82 TYR A O 1
ATOM 623 N N . MET A 1 83 ? 0.349 -11.367 -16.609 1 95.06 83 MET A N 1
ATOM 624 C CA . MET A 1 83 ? -0.378 -10.117 -16.391 1 95.06 83 MET A CA 1
ATOM 625 C C . MET A 1 83 ? 0.586 -8.945 -16.234 1 95.06 83 MET A C 1
ATOM 627 O O . MET A 1 83 ? 1.318 -8.859 -15.25 1 95.06 83 MET A O 1
ATOM 631 N N . THR A 1 84 ? 0.512 -7.957 -17.156 1 91.31 84 THR A N 1
ATOM 632 C CA . THR A 1 84 ? 1.382 -6.785 -17.109 1 91.31 84 THR A CA 1
ATOM 633 C C . THR A 1 84 ? 0.797 -5.715 -16.203 1 91.31 84 THR A C 1
ATOM 635 O O . THR A 1 84 ? -0.366 -5.797 -15.805 1 91.31 84 THR A O 1
ATOM 638 N N . GLN A 1 85 ? 1.603 -4.766 -15.922 1 82.94 85 GLN A N 1
ATOM 639 C CA . GLN A 1 85 ? 1.197 -3.68 -15.031 1 82.94 85 GLN A CA 1
ATOM 640 C C . GLN A 1 85 ? 0.06 -2.865 -15.641 1 82.94 85 GLN A C 1
ATOM 642 O O . GLN A 1 85 ? -0.901 -2.518 -14.953 1 82.94 85 GLN A O 1
ATOM 647 N N . LYS A 1 86 ? 0.033 -2.377 -16.828 1 80.56 86 LYS A N 1
ATOM 648 C CA . LYS A 1 86 ? -0.976 -1.558 -17.5 1 80.56 86 LYS A CA 1
ATOM 649 C C . LYS A 1 86 ? -2.143 -2.412 -17.984 1 80.56 86 LYS A C 1
ATOM 651 O O . LYS A 1 86 ? -3.115 -1.889 -18.531 1 80.56 86 LYS A O 1
ATOM 656 N N . PHE A 1 87 ? -2.41 -3.408 -17.672 1 76.62 87 PHE A N 1
ATOM 657 C CA . PHE A 1 87 ? -3.418 -4.355 -18.125 1 76.62 87 PHE A CA 1
ATOM 658 C C . PHE A 1 87 ? -3.395 -4.473 -19.641 1 76.62 87 PHE A C 1
ATOM 660 O O . PHE A 1 87 ? -3.533 -3.471 -20.359 1 76.62 87 PHE A O 1
ATOM 667 N N . SER A 1 88 ? -3.164 -5.539 -20.141 1 83.56 88 SER A N 1
ATOM 668 C CA . SER A 1 88 ? -3.133 -5.773 -21.578 1 83.56 88 SER A CA 1
ATOM 669 C C . SER A 1 88 ? -4.5 -6.199 -22.109 1 83.56 88 SER A C 1
ATOM 671 O O . SER A 1 88 ? -4.668 -7.324 -22.578 1 83.56 88 SER A O 1
ATOM 673 N N . LEU A 1 89 ? -5.445 -5.375 -21.953 1 93.25 89 LEU A N 1
ATOM 674 C CA . LEU A 1 89 ? -6.805 -5.656 -22.422 1 93.25 89 LEU A CA 1
ATOM 675 C C . LEU A 1 89 ? -7.184 -4.754 -23.578 1 93.25 89 LEU A C 1
ATOM 677 O O . LEU A 1 89 ? -6.605 -3.678 -23.75 1 93.25 89 LEU A O 1
ATOM 681 N N . TYR A 1 90 ? -8.109 -5.23 -24.391 1 94.38 90 TYR A N 1
ATOM 682 C CA . TYR A 1 90 ? -8.664 -4.418 -25.469 1 94.38 90 TYR A CA 1
ATOM 683 C C . TYR A 1 90 ? -9.812 -3.557 -24.953 1 94.38 90 TYR A C 1
ATOM 685 O O . TYR A 1 90 ? -10.914 -4.062 -24.703 1 94.38 90 TYR A O 1
ATOM 693 N N . ASP A 1 91 ? -9.617 -2.334 -24.969 1 94.56 91 ASP A N 1
ATOM 694 C CA . ASP A 1 91 ? -10.508 -1.39 -24.312 1 94.56 91 ASP A CA 1
ATOM 695 C C . ASP A 1 91 ? -11.859 -1.324 -25.016 1 94.56 91 ASP A C 1
ATOM 697 O O . ASP A 1 91 ? -12.891 -1.073 -24.375 1 94.56 91 ASP A O 1
ATOM 701 N N . ASP A 1 92 ? -11.836 -1.52 -26.266 1 95.94 92 ASP A N 1
ATOM 702 C CA . ASP A 1 92 ? -13.055 -1.338 -27.062 1 95.94 92 ASP A CA 1
ATOM 703 C C . ASP A 1 92 ? -13.859 -2.635 -27.125 1 95.94 92 ASP A C 1
ATOM 705 O O . ASP A 1 92 ? -14.977 -2.648 -27.656 1 95.94 92 ASP A O 1
ATOM 709 N N . LEU A 1 93 ? -13.352 -3.713 -26.641 1 97.56 93 LEU A N 1
ATOM 710 C CA . LEU A 1 93 ? -14.055 -4.992 -26.625 1 97.56 93 LEU A CA 1
ATOM 711 C C . LEU A 1 93 ? -14.734 -5.223 -25.281 1 97.56 93 LEU A C 1
ATOM 713 O O . LEU A 1 93 ? -14.352 -4.629 -24.281 1 97.56 93 LEU A O 1
ATOM 717 N N . SER A 1 94 ? -15.75 -6.004 -25.328 1 98.38 94 SER A N 1
ATOM 718 C CA . SER A 1 94 ? -16.438 -6.398 -24.094 1 98.38 94 SER A CA 1
ATOM 719 C C . SER A 1 94 ? -15.594 -7.398 -23.297 1 98.38 94 SER A C 1
ATOM 721 O O . SER A 1 94 ? -14.594 -7.91 -23.797 1 98.38 94 SER A O 1
ATOM 723 N N . VAL A 1 95 ? -16.062 -7.613 -22.094 1 98.5 95 VAL A N 1
ATOM 724 C CA . VAL A 1 95 ? -15.438 -8.609 -21.219 1 98.5 95 VAL A CA 1
ATOM 725 C C . VAL A 1 95 ? -15.383 -9.961 -21.938 1 98.5 95 VAL A C 1
ATOM 727 O O . VAL A 1 95 ? -14.312 -10.562 -22.047 1 98.5 95 VAL A O 1
ATOM 730 N N . GLN A 1 96 ? -16.453 -10.375 -22.469 1 98.38 96 GLN A N 1
ATOM 731 C CA . GLN A 1 96 ? -16.531 -11.664 -23.141 1 98.38 96 GLN A CA 1
ATOM 732 C C . GLN A 1 96 ? -15.633 -11.688 -24.375 1 98.38 96 GLN A C 1
ATOM 734 O O . GLN A 1 96 ? -14.945 -12.68 -24.641 1 98.38 96 GLN A O 1
ATOM 739 N N . GLU A 1 97 ? -15.688 -10.656 -25.125 1 98.12 97 GLU A N 1
ATOM 740 C CA . GLU A 1 97 ? -14.891 -10.594 -26.344 1 98.12 97 GLU A CA 1
ATOM 741 C C . GLU A 1 97 ? -13.398 -10.656 -26.031 1 98.12 97 GLU A C 1
ATOM 743 O O . GLU A 1 97 ? -12.625 -11.266 -26.766 1 98.12 97 GLU A O 1
ATOM 748 N N . ASN A 1 98 ? -13.016 -9.969 -25.031 1 98.44 98 ASN A N 1
ATOM 749 C CA . ASN A 1 98 ? -11.617 -10.055 -24.594 1 98.44 98 ASN A CA 1
ATOM 750 C C . ASN A 1 98 ? -11.219 -11.492 -24.297 1 98.44 98 ASN A C 1
ATOM 752 O O . ASN A 1 98 ? -10.172 -11.961 -24.766 1 98.44 98 ASN A O 1
ATOM 756 N N . LEU A 1 99 ? -12.055 -12.18 -23.562 1 98.38 99 LEU A N 1
ATOM 757 C CA . LEU A 1 99 ? -11.766 -13.562 -23.188 1 98.38 99 LEU A CA 1
ATOM 758 C C . LEU A 1 99 ? -11.766 -14.469 -24.422 1 98.38 99 LEU A C 1
ATOM 760 O O . LEU A 1 99 ? -10.93 -15.359 -24.531 1 98.38 99 LEU A O 1
ATOM 764 N N . GLU A 1 100 ? -12.695 -14.227 -25.281 1 98 100 GLU A N 1
ATOM 765 C CA . GLU A 1 100 ? -12.75 -14.992 -26.531 1 98 100 GLU A CA 1
ATOM 766 C C . GLU A 1 100 ? -11.469 -14.82 -27.344 1 98 100 GLU A C 1
ATOM 768 O O . GLU A 1 100 ? -10.898 -15.797 -27.828 1 98 100 GLU A O 1
ATOM 773 N N . PHE A 1 101 ? -11.125 -13.586 -27.406 1 96.62 101 PHE A N 1
ATOM 774 C CA . PHE A 1 101 ? -9.93 -13.266 -28.188 1 96.62 101 PHE A CA 1
ATOM 775 C C . PHE A 1 101 ? -8.711 -13.984 -27.609 1 96.62 101 PHE A C 1
ATOM 777 O O . PHE A 1 101 ? -7.957 -14.625 -28.344 1 96.62 101 PHE A O 1
ATOM 784 N N . ILE A 1 102 ? -8.523 -13.945 -26.375 1 95.94 102 ILE A N 1
ATOM 785 C CA . ILE A 1 102 ? -7.367 -14.555 -25.734 1 95.94 102 ILE A CA 1
ATOM 786 C C . ILE A 1 102 ? -7.438 -16.078 -25.859 1 95.94 102 ILE A C 1
ATOM 788 O O . ILE A 1 102 ? -6.434 -16.719 -26.156 1 95.94 102 ILE A O 1
ATOM 792 N N . GLY A 1 103 ? -8.57 -16.656 -25.609 1 96.38 103 GLY A N 1
ATOM 793 C CA . GLY A 1 103 ? -8.727 -18.094 -25.75 1 96.38 103 GLY A CA 1
ATOM 794 C C . GLY A 1 103 ? -8.359 -18.578 -27.141 1 96.38 103 GLY A C 1
ATOM 795 O O . GLY A 1 103 ? -7.738 -19.641 -27.297 1 96.38 103 GLY A O 1
ATOM 796 N N . GLN A 1 104 ? -8.734 -17.797 -28.109 1 95.56 104 GLN A N 1
ATOM 797 C CA . GLN A 1 104 ? -8.43 -18.141 -29.484 1 95.56 104 GLN A CA 1
ATOM 798 C C . GLN A 1 104 ? -6.926 -18.094 -29.75 1 95.56 104 GLN A C 1
ATOM 800 O O . GLN A 1 104 ? -6.379 -18.938 -30.469 1 95.56 104 GLN A O 1
ATOM 805 N N . ILE A 1 105 ? -6.363 -17.125 -29.203 1 92.75 105 ILE A N 1
ATOM 806 C CA . ILE A 1 105 ? -4.922 -16.969 -29.359 1 92.75 105 ILE A CA 1
ATOM 807 C C . ILE A 1 105 ? -4.207 -18.203 -28.844 1 92.75 105 ILE A C 1
ATOM 809 O O . ILE A 1 105 ? -3.205 -18.641 -29.406 1 92.75 105 ILE A O 1
ATOM 813 N N . PHE A 1 106 ? -4.75 -18.812 -27.844 1 94 106 PHE A N 1
ATOM 814 C CA . PHE A 1 106 ? -4.102 -19.969 -27.234 1 94 106 PHE A CA 1
ATOM 815 C C . PHE A 1 106 ? -4.648 -21.266 -27.828 1 94 106 PHE A C 1
ATOM 817 O O . PHE A 1 106 ? -4.367 -22.344 -27.312 1 94 106 PHE A O 1
ATOM 824 N N . GLY A 1 107 ? -5.504 -21.172 -28.719 1 92.75 107 GLY A N 1
ATOM 825 C CA . GLY A 1 107 ? -5.879 -22.312 -29.531 1 92.75 107 GLY A CA 1
ATOM 826 C C . GLY A 1 107 ? -7.035 -23.109 -28.953 1 92.75 107 GLY A C 1
ATOM 827 O O . GLY A 1 107 ? -7.203 -24.281 -29.281 1 92.75 107 GLY A O 1
ATOM 828 N N . LEU A 1 108 ? -7.773 -22.516 -28.172 1 94.44 108 LEU A N 1
ATOM 829 C CA . LEU A 1 108 ? -8.93 -23.234 -27.641 1 94.44 108 LEU A CA 1
ATOM 830 C C . LEU A 1 108 ? -9.992 -23.422 -28.734 1 94.44 108 LEU A C 1
ATOM 832 O O . LEU A 1 108 ? -10.328 -22.484 -29.438 1 94.44 108 LEU A O 1
ATOM 836 N N . GLY A 1 109 ? -10.445 -24.609 -28.859 1 94.31 109 GLY A N 1
ATOM 837 C CA . GLY A 1 109 ? -11.539 -24.875 -29.781 1 94.31 109 GLY A CA 1
ATOM 838 C C . GLY A 1 109 ? -12.844 -24.219 -29.344 1 94.31 109 GLY A C 1
ATOM 839 O O . GLY A 1 109 ? -12.984 -23.797 -28.203 1 94.31 109 GLY A O 1
ATOM 840 N N . SER A 1 110 ? -13.75 -24.219 -30.25 1 94.31 110 SER A N 1
ATOM 841 C CA . SER A 1 110 ? -14.992 -23.484 -30.047 1 94.31 110 SER A CA 1
ATOM 842 C C . SER A 1 110 ? -15.742 -23.984 -28.828 1 94.31 110 SER A C 1
ATOM 844 O O . SER A 1 110 ? -16.156 -23.203 -27.969 1 94.31 110 SER A O 1
ATOM 846 N N . LYS A 1 111 ? -15.906 -25.203 -28.703 1 96.31 111 LYS A N 1
ATOM 847 C CA . LYS A 1 111 ? -16.641 -25.766 -27.578 1 96.31 111 LYS A CA 1
ATOM 848 C C . LYS A 1 111 ? -15.906 -25.531 -26.266 1 96.31 111 LYS A C 1
ATOM 850 O O . LYS A 1 111 ? -16.5 -25.078 -25.281 1 96.31 111 LYS A O 1
ATOM 855 N N . ALA A 1 112 ? -14.656 -25.859 -26.281 1 96.31 112 ALA A N 1
ATOM 856 C CA . ALA A 1 112 ? -13.828 -25.656 -25.094 1 96.31 112 ALA A CA 1
ATOM 857 C C . ALA A 1 112 ? -13.789 -24.188 -24.703 1 96.31 112 ALA A C 1
ATOM 859 O O . ALA A 1 112 ? -13.812 -23.844 -23.516 1 96.31 112 ALA A O 1
ATOM 860 N N . LEU A 1 113 ? -13.719 -23.391 -25.719 1 97.44 113 LEU A N 1
ATOM 861 C CA . LEU A 1 113 ? -13.664 -21.953 -25.5 1 97.44 113 LEU A CA 1
ATOM 862 C C . LEU A 1 113 ? -14.93 -21.453 -24.797 1 97.44 113 LEU A C 1
ATOM 864 O O . LEU A 1 113 ? -14.844 -20.703 -23.812 1 97.44 113 LEU A O 1
ATOM 868 N N . LYS A 1 114 ? -16.047 -21.828 -25.25 1 97.12 114 LYS A N 1
ATOM 869 C CA . LYS A 1 114 ? -17.312 -21.422 -24.656 1 97.12 114 LYS A CA 1
ATOM 870 C C . LYS A 1 114 ? -17.406 -21.859 -23.188 1 97.12 114 LYS A C 1
ATOM 872 O O . LYS A 1 114 ? -17.781 -21.062 -22.328 1 97.12 114 LYS A O 1
ATOM 877 N N . THR A 1 115 ? -17.047 -23.031 -22.984 1 97.69 115 THR A N 1
ATOM 878 C CA . THR A 1 115 ? -17.078 -23.562 -21.625 1 97.69 115 THR A CA 1
ATOM 879 C C . THR A 1 115 ? -16.125 -22.812 -20.719 1 97.69 115 THR A C 1
ATOM 881 O O . THR A 1 115 ? -16.469 -22.438 -19.594 1 97.69 115 THR A O 1
ATOM 884 N N . ARG A 1 116 ? -14.961 -22.609 -21.234 1 97.81 116 ARG A N 1
ATOM 885 C CA . ARG A 1 116 ? -13.922 -21.938 -20.453 1 97.81 116 ARG A CA 1
ATOM 886 C C . ARG A 1 116 ? -14.32 -20.5 -20.125 1 97.81 116 ARG A C 1
ATOM 888 O O . ARG A 1 116 ? -14.062 -20.016 -19.016 1 97.81 116 ARG A O 1
ATOM 895 N N . ILE A 1 117 ? -14.898 -19.844 -21.031 1 98.31 117 ILE A N 1
ATOM 896 C CA . ILE A 1 117 ? -15.352 -18.469 -20.828 1 98.31 117 ILE A CA 1
ATOM 897 C C . ILE A 1 117 ? -16.375 -18.422 -19.703 1 98.31 117 ILE A C 1
ATOM 899 O O . ILE A 1 117 ? -16.281 -17.578 -18.797 1 98.31 117 ILE A O 1
ATOM 903 N N . GLU A 1 118 ? -17.297 -19.297 -19.703 1 98.06 118 GLU A N 1
ATOM 904 C CA . GLU A 1 118 ? -18.312 -19.359 -18.656 1 98.06 118 GLU A CA 1
ATOM 905 C C . GLU A 1 118 ? -17.672 -19.594 -17.297 1 98.06 118 GLU A C 1
ATOM 907 O O . GLU A 1 118 ? -18.062 -18.969 -16.297 1 98.06 118 GLU A O 1
ATOM 912 N N . GLU A 1 119 ? -16.766 -20.453 -17.297 1 97.56 119 GLU A N 1
ATOM 913 C CA . GLU A 1 119 ? -16.047 -20.766 -16.062 1 97.56 119 GLU A CA 1
ATOM 914 C C . GLU A 1 119 ? -15.328 -19.531 -15.523 1 97.56 119 GLU A C 1
ATOM 916 O O . GLU A 1 119 ? -15.43 -19.219 -14.336 1 97.56 119 GLU A O 1
ATOM 921 N N . GLN A 1 120 ? -14.57 -18.859 -16.422 1 97.88 120 GLN A N 1
ATOM 922 C CA . GLN A 1 120 ? -13.805 -17.672 -16.031 1 97.88 120 GLN A CA 1
ATOM 923 C C . GLN A 1 120 ? -14.719 -16.562 -15.523 1 97.88 120 GLN A C 1
ATOM 925 O O . GLN A 1 120 ? -14.422 -15.914 -14.516 1 97.88 120 GLN A O 1
ATOM 930 N N . LEU A 1 121 ? -15.828 -16.344 -16.219 1 98.12 121 LEU A N 1
ATOM 931 C CA . LEU A 1 121 ? -16.781 -15.312 -15.82 1 98.12 121 LEU A CA 1
ATOM 932 C C . LEU A 1 121 ? -17.328 -15.586 -14.422 1 98.12 121 LEU A C 1
ATOM 934 O O . LEU A 1 121 ? -17.422 -14.672 -13.602 1 98.12 121 LEU A O 1
ATOM 938 N N . ARG A 1 122 ? -17.594 -16.766 -14.133 1 96.81 122 ARG A N 1
ATOM 939 C CA . ARG A 1 122 ? -18.125 -17.141 -12.828 1 96.81 122 ARG A CA 1
ATOM 940 C C . ARG A 1 122 ? -17.047 -17.047 -11.758 1 96.81 122 ARG A C 1
ATOM 942 O O . ARG A 1 122 ? -17.266 -16.469 -10.688 1 96.81 122 ARG A O 1
ATOM 949 N N . THR A 1 123 ? -15.93 -17.578 -12.008 1 95.88 123 THR A N 1
ATOM 950 C CA . THR A 1 123 ? -14.836 -17.656 -11.039 1 95.88 123 THR A CA 1
ATOM 951 C C . THR A 1 123 ? -14.414 -16.266 -10.586 1 95.88 123 THR A C 1
ATOM 953 O O . THR A 1 123 ? -14.156 -16.047 -9.406 1 95.88 123 THR A O 1
ATOM 956 N N . TYR A 1 124 ? -14.383 -15.336 -11.539 1 96.44 124 TYR A N 1
ATOM 957 C CA . TYR A 1 124 ? -13.828 -14.023 -11.219 1 96.44 124 TYR A CA 1
ATOM 958 C C . TYR A 1 124 ? -14.93 -12.977 -11.094 1 96.44 124 TYR A C 1
ATOM 960 O O . TYR A 1 124 ? -14.664 -11.773 -11.133 1 96.44 124 TYR A O 1
ATOM 968 N N . GLY A 1 125 ? -16.156 -13.391 -11.008 1 95.56 125 GLY A N 1
ATOM 969 C CA . GLY A 1 125 ? -17.281 -12.516 -10.742 1 95.56 125 GLY A CA 1
ATOM 970 C C . GLY A 1 125 ? -17.531 -11.523 -11.859 1 95.56 125 GLY A C 1
ATOM 971 O O . GLY A 1 125 ? -17.781 -10.344 -11.602 1 95.56 125 GLY A O 1
ATOM 972 N N . LEU A 1 126 ? -17.469 -11.945 -13.055 1 97.44 126 LEU A N 1
ATOM 973 C CA . LEU A 1 126 ? -17.578 -11.055 -14.203 1 97.44 126 LEU A CA 1
ATOM 974 C C . LEU A 1 126 ? -18.844 -11.359 -15 1 97.44 126 LEU A C 1
ATOM 976 O O . LEU A 1 126 ? -19.078 -10.766 -16.062 1 97.44 126 LEU A O 1
ATOM 980 N N . ASP A 1 127 ? -19.641 -12.227 -14.445 1 96.81 127 ASP A N 1
ATOM 981 C CA . ASP A 1 127 ? -20.812 -12.711 -15.156 1 96.81 127 ASP A CA 1
ATOM 982 C C . ASP A 1 127 ? -21.734 -11.555 -15.547 1 96.81 127 ASP A C 1
ATOM 984 O O . ASP A 1 127 ? -22.141 -11.438 -16.703 1 96.81 127 ASP A O 1
ATOM 988 N N . GLN A 1 128 ? -22 -10.688 -14.656 1 96.44 128 GLN A N 1
ATOM 989 C CA . GLN A 1 128 ? -22.922 -9.578 -14.875 1 96.44 128 GLN A CA 1
ATOM 990 C C . GLN A 1 128 ? -22.297 -8.5 -15.75 1 96.44 128 GLN A C 1
ATOM 992 O O . GLN A 1 128 ? -22.984 -7.594 -16.219 1 96.44 128 GLN A O 1
ATOM 997 N N . LEU A 1 129 ? -21.062 -8.625 -16 1 97.44 129 LEU A N 1
ATOM 998 C CA . LEU A 1 129 ? -20.328 -7.613 -16.75 1 97.44 129 LEU A CA 1
ATOM 999 C C . LEU A 1 129 ? -19.969 -8.133 -18.141 1 97.44 129 LEU A C 1
ATOM 1001 O O . LEU A 1 129 ? -19.234 -7.465 -18.891 1 97.44 129 LEU A O 1
ATOM 1005 N N . ARG A 1 130 ? -20.469 -9.227 -18.484 1 97.38 130 ARG A N 1
ATOM 1006 C CA . ARG A 1 130 ? -20.094 -9.992 -19.672 1 97.38 130 ARG A CA 1
ATOM 1007 C C . ARG A 1 130 ? -20.094 -9.109 -20.906 1 97.38 130 ARG A C 1
ATOM 1009 O O . ARG A 1 130 ? -19.188 -9.203 -21.75 1 97.38 130 ARG A O 1
ATOM 1016 N N . LYS A 1 131 ? -21.047 -8.211 -21.031 1 97.75 131 LYS A N 1
ATOM 1017 C CA . LYS A 1 131 ? -21.234 -7.426 -22.25 1 97.75 131 LYS A CA 1
ATOM 1018 C C . LYS A 1 131 ? -20.656 -6.02 -22.094 1 97.75 131 LYS A C 1
ATOM 1020 O O . LYS A 1 131 ? -20.656 -5.234 -23.047 1 97.75 131 LYS A O 1
ATOM 1025 N N . GLN A 1 132 ? -20.156 -5.738 -21 1 97.56 132 GLN A N 1
ATOM 1026 C CA . GLN A 1 132 ? -19.594 -4.414 -20.75 1 97.56 132 GLN A CA 1
ATOM 1027 C C . GLN A 1 132 ? -18.25 -4.242 -21.453 1 97.56 132 GLN A C 1
ATOM 1029 O O . GLN A 1 132 ? -17.422 -5.156 -21.453 1 97.56 132 GLN A O 1
ATOM 1034 N N . ARG A 1 133 ? -18.109 -3.039 -22.062 1 97.25 133 ARG A N 1
ATOM 1035 C CA . ARG A 1 133 ? -16.812 -2.719 -22.656 1 97.25 133 ARG A CA 1
ATOM 1036 C C . ARG A 1 133 ? -15.766 -2.438 -21.578 1 97.25 133 ARG A C 1
ATOM 1038 O O . ARG A 1 133 ? -16.062 -1.818 -20.562 1 97.25 133 ARG A O 1
ATOM 1045 N N . VAL A 1 134 ? -14.516 -2.756 -21.828 1 96.69 134 VAL A N 1
ATOM 1046 C CA . VAL A 1 134 ? -13.422 -2.625 -20.859 1 96.69 134 VAL A CA 1
ATOM 1047 C C . VAL A 1 134 ? -13.203 -1.151 -20.531 1 96.69 134 VAL A C 1
ATOM 1049 O O . VAL A 1 134 ? -12.891 -0.808 -19.391 1 96.69 134 VAL A O 1
ATOM 1052 N N . SER A 1 135 ? -13.336 -0.292 -21.453 1 94.56 135 SER A N 1
ATOM 1053 C CA . SER A 1 135 ? -13.117 1.139 -21.281 1 94.56 135 SER A CA 1
ATOM 1054 C C . SER A 1 135 ? -13.992 1.691 -20.156 1 94.56 135 SER A C 1
ATOM 1056 O O . SER A 1 135 ? -13.633 2.684 -19.516 1 94.56 135 SER A O 1
ATOM 1058 N N . GLY A 1 136 ? -15.078 1.068 -19.906 1 93 136 GLY A N 1
ATOM 1059 C CA . GLY A 1 136 ? -16.016 1.536 -18.891 1 93 136 GLY A CA 1
ATOM 1060 C C . GLY A 1 136 ? -15.852 0.826 -17.562 1 93 136 GLY A C 1
ATOM 1061 O O . GLY A 1 136 ? -16.609 1.068 -16.625 1 93 136 GLY A O 1
ATOM 1062 N N . MET A 1 137 ? -14.859 0.043 -17.438 1 93.38 137 MET A N 1
ATOM 1063 C CA . MET A 1 137 ? -14.68 -0.763 -16.234 1 93.38 137 MET A CA 1
ATOM 1064 C C . MET A 1 137 ? -13.844 -0.014 -15.203 1 93.38 137 MET A C 1
ATOM 1066 O O . MET A 1 137 ? -13.008 0.817 -15.555 1 93.38 137 MET A O 1
ATOM 1070 N N . SER A 1 138 ? -14.148 -0.298 -13.938 1 85.38 138 SER A N 1
ATOM 1071 C CA . SER A 1 138 ? -13.305 0.2 -12.859 1 85.38 138 SER A CA 1
ATOM 1072 C C . SER A 1 138 ? -11.961 -0.52 -12.828 1 85.38 138 SER A C 1
ATOM 1074 O O . SER A 1 138 ? -11.781 -1.537 -13.5 1 85.38 138 SER A O 1
ATOM 1076 N N . GLY A 1 139 ? -11.047 -0.03 -12.102 1 85.62 139 GLY A N 1
ATOM 1077 C CA . GLY A 1 139 ? -9.742 -0.66 -11.945 1 85.62 139 GLY A CA 1
ATOM 1078 C C . GLY A 1 139 ? -9.828 -2.078 -11.414 1 85.62 139 GLY A C 1
ATOM 1079 O O . GLY A 1 139 ? -9.164 -2.98 -11.922 1 85.62 139 GLY A O 1
ATOM 1080 N N . GLY A 1 140 ? -10.625 -2.24 -10.367 1 89.38 140 GLY A N 1
ATOM 1081 C CA . GLY A 1 140 ? -10.812 -3.566 -9.797 1 89.38 140 GLY A CA 1
ATOM 1082 C C . GLY A 1 140 ? -11.406 -4.555 -10.781 1 89.38 140 GLY A C 1
ATOM 1083 O O . GLY A 1 140 ? -11.008 -5.723 -10.812 1 89.38 140 GLY A O 1
ATOM 1084 N N . GLN A 1 141 ? -12.336 -4.062 -11.555 1 92.31 141 GLN A N 1
ATOM 1085 C CA . GLN A 1 141 ? -12.945 -4.906 -12.578 1 92.31 141 GLN A CA 1
ATOM 1086 C C . GLN A 1 141 ? -11.922 -5.301 -13.641 1 92.31 141 GLN A C 1
ATOM 1088 O O . GLN A 1 141 ? -11.844 -6.469 -14.031 1 92.31 141 GLN A O 1
ATOM 1093 N N . LYS A 1 142 ? -11.172 -4.332 -14.062 1 93.94 142 LYS A N 1
ATOM 1094 C CA . LYS A 1 142 ? -10.133 -4.609 -15.047 1 93.94 142 LYS A CA 1
ATOM 1095 C C . LYS A 1 142 ? -9.117 -5.605 -14.508 1 93.94 142 LYS A C 1
ATOM 1097 O O . LYS A 1 142 ? -8.633 -6.469 -15.25 1 93.94 142 LYS A O 1
ATOM 1102 N N . GLN A 1 143 ? -8.805 -5.449 -13.281 1 93.44 143 GLN A N 1
ATOM 1103 C CA . GLN A 1 143 ? -7.871 -6.359 -12.633 1 93.44 143 GLN A CA 1
ATOM 1104 C C . GLN A 1 143 ? -8.375 -7.797 -12.68 1 93.44 143 GLN A C 1
ATOM 1106 O O . GLN A 1 143 ? -7.629 -8.711 -13.023 1 93.44 143 GLN A O 1
ATOM 1111 N N . ARG A 1 144 ? -9.586 -8.008 -12.32 1 95 144 ARG A N 1
ATOM 1112 C CA . ARG A 1 144 ? -10.18 -9.344 -12.336 1 95 144 ARG A CA 1
ATOM 1113 C C . ARG A 1 144 ? -10.234 -9.906 -13.758 1 95 144 ARG A C 1
ATOM 1115 O O . ARG A 1 144 ? -9.93 -11.078 -13.984 1 95 144 ARG A O 1
ATOM 1122 N N . LEU A 1 145 ? -10.609 -9.039 -14.688 1 97.06 145 LEU A N 1
ATOM 1123 C CA . LEU A 1 145 ? -10.656 -9.477 -16.078 1 97.06 145 LEU A CA 1
ATOM 1124 C C . LEU A 1 145 ? -9.258 -9.844 -16.578 1 97.06 145 LEU A C 1
ATOM 1126 O O . LEU A 1 145 ? -9.102 -10.82 -17.312 1 97.06 145 LEU A O 1
ATOM 1130 N N . SER A 1 146 ? -8.305 -9.078 -16.219 1 96.62 146 SER A N 1
ATOM 1131 C CA . SER A 1 146 ? -6.934 -9.352 -16.625 1 96.62 146 SER A CA 1
ATOM 1132 C C . SER A 1 146 ? -6.461 -10.703 -16.125 1 96.62 146 SER A C 1
ATOM 1134 O O . SER A 1 146 ? -5.801 -11.453 -16.844 1 96.62 146 SER A O 1
ATOM 1136 N N . LEU A 1 147 ? -6.789 -10.969 -14.883 1 97 147 LEU A N 1
ATOM 1137 C CA . LEU A 1 147 ? -6.43 -12.266 -14.328 1 97 147 LEU A CA 1
ATOM 1138 C C . LEU A 1 147 ? -7.172 -13.391 -15.047 1 97 147 LEU A C 1
ATOM 1140 O O . LEU A 1 147 ? -6.578 -14.422 -15.367 1 97 147 LEU A O 1
ATOM 1144 N N . ALA A 1 148 ? -8.438 -13.172 -15.297 1 97.75 148 ALA A N 1
ATOM 1145 C CA . ALA A 1 148 ? -9.227 -14.148 -16.031 1 97.75 148 ALA A CA 1
ATOM 1146 C C . ALA A 1 148 ? -8.602 -14.438 -17.391 1 97.75 148 ALA A C 1
ATOM 1148 O O . ALA A 1 148 ? -8.508 -15.594 -17.812 1 97.75 148 ALA A O 1
ATOM 1149 N N . ALA A 1 149 ? -8.219 -13.414 -18.047 1 97.56 149 ALA A N 1
ATOM 1150 C CA . ALA A 1 149 ? -7.598 -13.555 -19.359 1 97.56 149 ALA A CA 1
ATOM 1151 C C . ALA A 1 149 ? -6.266 -14.297 -19.266 1 97.56 149 ALA A C 1
ATOM 1153 O O . ALA A 1 149 ? -5.992 -15.195 -20.062 1 97.56 149 ALA A O 1
ATOM 1154 N N . ALA A 1 150 ? -5.477 -13.945 -18.25 1 96.88 150 ALA A N 1
ATOM 1155 C CA . ALA A 1 150 ? -4.141 -14.516 -18.094 1 96.88 150 ALA A CA 1
ATOM 1156 C C . ALA A 1 150 ? -4.215 -16 -17.75 1 96.88 150 ALA A C 1
ATOM 1158 O O . ALA A 1 150 ? -3.234 -16.734 -17.906 1 96.88 150 ALA A O 1
ATOM 1159 N N . THR A 1 151 ? -5.367 -16.469 -17.344 1 97.62 151 THR A N 1
ATOM 1160 C CA . THR A 1 151 ? -5.48 -17.844 -16.891 1 97.62 151 THR A CA 1
ATOM 1161 C C . THR A 1 151 ? -6.406 -18.641 -17.812 1 97.62 151 THR A C 1
ATOM 1163 O O . THR A 1 151 ? -6.82 -19.75 -17.484 1 97.62 151 THR A O 1
ATOM 1166 N N . MET A 1 152 ? -6.746 -18.109 -18.938 1 97 152 MET A N 1
ATOM 1167 C CA . MET A 1 152 ? -7.688 -18.703 -19.875 1 97 152 MET A CA 1
ATOM 1168 C C . MET A 1 152 ? -7.227 -20.109 -20.281 1 97 152 MET A C 1
ATOM 1170 O O . MET A 1 152 ? -8.047 -21.016 -20.438 1 97 152 MET A O 1
ATOM 1174 N N . HIS A 1 153 ? -5.973 -20.297 -20.422 1 95.75 153 HIS A N 1
ATOM 1175 C CA . HIS A 1 153 ? -5.441 -21.547 -20.969 1 95.75 153 HIS A CA 1
ATOM 1176 C C . HIS A 1 153 ? -4.859 -22.422 -19.859 1 95.75 153 HIS A C 1
ATOM 1178 O O . HIS A 1 153 ? -4.066 -23.328 -20.141 1 95.75 153 HIS A O 1
ATOM 1184 N N . ASN A 1 154 ? -5.133 -22.109 -18.625 1 95.5 154 ASN A N 1
ATOM 1185 C CA . ASN A 1 154 ? -4.711 -22.891 -17.469 1 95.5 154 ASN A CA 1
ATOM 1186 C C . ASN A 1 154 ? -3.193 -23.016 -17.391 1 95.5 154 ASN A C 1
ATOM 1188 O O . ASN A 1 154 ? -2.656 -24.125 -17.406 1 95.5 154 ASN A O 1
ATOM 1192 N N . PRO A 1 155 ? -2.547 -21.938 -17.219 1 97.69 155 PRO A N 1
ATOM 1193 C CA . PRO A 1 155 ? -1.083 -21.953 -17.203 1 97.69 155 PRO A CA 1
ATOM 1194 C C . PRO A 1 155 ? -0.513 -22.688 -15.984 1 97.69 155 PRO A C 1
ATOM 1196 O O . PRO A 1 155 ? -1.136 -22.703 -14.922 1 97.69 155 PRO A O 1
ATOM 1199 N N . GLU A 1 156 ? 0.707 -23.266 -16.156 1 97.94 156 GLU A N 1
ATOM 1200 C CA . GLU A 1 156 ? 1.443 -23.891 -15.062 1 97.94 156 GLU A CA 1
ATOM 1201 C C . GLU A 1 156 ? 2.133 -22.844 -14.195 1 97.94 156 GLU A C 1
ATOM 1203 O O . GLU A 1 156 ? 2.363 -23.078 -13.008 1 97.94 156 GLU A O 1
ATOM 1208 N N . LEU A 1 157 ? 2.445 -21.812 -14.812 1 98.5 157 LEU A N 1
ATOM 1209 C CA . LEU A 1 157 ? 3.172 -20.719 -14.18 1 98.5 157 LEU A CA 1
ATOM 1210 C C . LEU A 1 157 ? 2.576 -19.359 -14.562 1 98.5 157 LEU A C 1
ATOM 1212 O O . LEU A 1 157 ? 2.342 -19.094 -15.75 1 98.5 157 LEU A O 1
ATOM 1216 N N . LEU A 1 158 ? 2.271 -18.562 -13.555 1 98.44 158 LEU A N 1
ATOM 1217 C CA . LEU A 1 158 ? 1.647 -17.25 -13.758 1 98.44 158 LEU A CA 1
ATOM 1218 C C . LEU A 1 158 ? 2.572 -16.141 -13.297 1 98.44 158 LEU A C 1
ATOM 1220 O O . LEU A 1 158 ? 3.059 -16.156 -12.164 1 98.44 158 LEU A O 1
ATOM 1224 N N . PHE A 1 159 ? 2.879 -15.172 -14.172 1 98.31 159 PHE A N 1
ATOM 1225 C CA . PHE A 1 159 ? 3.641 -13.977 -13.852 1 98.31 159 PHE A CA 1
ATOM 1226 C C . PHE A 1 159 ? 2.715 -12.781 -13.672 1 98.31 159 PHE A C 1
ATOM 1228 O O . PHE A 1 159 ? 1.895 -12.484 -14.539 1 98.31 159 PHE A O 1
ATOM 1235 N N . LEU A 1 160 ? 2.855 -12.133 -12.547 1 97.56 160 LEU A N 1
ATOM 1236 C CA . LEU A 1 160 ? 2.057 -10.945 -12.25 1 97.56 160 LEU A CA 1
ATOM 1237 C C . LEU A 1 160 ? 2.951 -9.75 -11.953 1 97.56 160 LEU A C 1
ATOM 1239 O O . LEU A 1 160 ? 3.672 -9.734 -10.953 1 97.56 160 LEU A O 1
ATOM 1243 N N . ASP A 1 161 ? 2.875 -8.812 -12.797 1 95.62 161 ASP A N 1
ATOM 1244 C CA . ASP A 1 161 ? 3.711 -7.625 -12.648 1 95.62 161 ASP A CA 1
ATOM 1245 C C . ASP A 1 161 ? 2.934 -6.488 -11.992 1 95.62 161 ASP A C 1
ATOM 1247 O O . ASP A 1 161 ? 2.207 -5.754 -12.664 1 95.62 161 ASP A O 1
ATOM 1251 N N . GLU A 1 162 ? 3.059 -6.324 -10.656 1 91.94 162 GLU A N 1
ATOM 1252 C CA . GLU A 1 162 ? 2.389 -5.316 -9.836 1 91.94 162 GLU A CA 1
ATOM 1253 C C . GLU A 1 162 ? 0.884 -5.312 -10.094 1 91.94 162 GLU A C 1
ATOM 1255 O O . GLU A 1 162 ? 0.299 -4.27 -10.383 1 91.94 162 GLU A O 1
ATOM 1260 N N . PRO A 1 163 ? 0.258 -6.371 -9.758 1 93.06 163 PRO A N 1
ATOM 1261 C CA . PRO A 1 163 ? -1.117 -6.586 -10.219 1 93.06 163 PRO A CA 1
ATOM 1262 C C . PRO A 1 163 ? -2.135 -5.758 -9.43 1 93.06 163 PRO A C 1
ATOM 1264 O O . PRO A 1 163 ? -3.279 -5.605 -9.867 1 93.06 163 PRO A O 1
ATOM 1267 N N . THR A 1 164 ? -1.719 -5.219 -8.242 1 87.31 164 THR A N 1
ATOM 1268 C CA . THR A 1 164 ? -2.732 -4.59 -7.398 1 87.31 164 THR A CA 1
ATOM 1269 C C . THR A 1 164 ? -2.408 -3.117 -7.168 1 87.31 164 THR A C 1
ATOM 1271 O O . THR A 1 164 ? -2.943 -2.494 -6.25 1 87.31 164 THR A O 1
ATOM 1274 N N . SER A 1 165 ? -1.529 -2.479 -7.867 1 76.25 165 SER A N 1
ATOM 1275 C CA . SER A 1 165 ? -1.062 -1.112 -7.66 1 76.25 165 SER A CA 1
ATOM 1276 C C . SER A 1 165 ? -2.211 -0.114 -7.746 1 76.25 165 SER A C 1
ATOM 1278 O O . SER A 1 165 ? -2.17 0.944 -7.117 1 76.25 165 SER A O 1
ATOM 1280 N N . ALA A 1 166 ? -3.291 -0.3 -8.406 1 70.5 166 ALA A N 1
ATOM 1281 C CA . ALA A 1 166 ? -4.316 0.719 -8.609 1 70.5 166 ALA A CA 1
ATOM 1282 C C . ALA A 1 166 ? -5.664 0.26 -8.055 1 70.5 166 ALA A C 1
ATOM 1284 O O . ALA A 1 166 ? -6.719 0.653 -8.555 1 70.5 166 ALA A O 1
ATOM 1285 N N . VAL A 1 167 ? -5.516 -0.587 -6.934 1 78.69 167 VAL A N 1
ATOM 1286 C CA . VAL A 1 167 ? -6.789 -1.111 -6.453 1 78.69 167 VAL A CA 1
ATOM 1287 C C . VAL A 1 167 ? -6.914 -0.876 -4.949 1 78.69 167 VAL A C 1
ATOM 1289 O O . VAL A 1 167 ? -5.906 -0.741 -4.25 1 78.69 167 VAL A O 1
ATOM 1292 N N . ASP A 1 168 ? -8.141 -0.81 -4.426 1 79.38 168 ASP A N 1
ATOM 1293 C CA . ASP A 1 168 ? -8.406 -0.58 -3.01 1 79.38 168 ASP A CA 1
ATOM 1294 C C . ASP A 1 168 ? -8.203 -1.856 -2.199 1 79.38 168 ASP A C 1
ATOM 1296 O O . ASP A 1 168 ? -8.047 -2.939 -2.764 1 79.38 168 ASP A O 1
ATOM 1300 N N . PRO A 1 169 ? -8.133 -1.71 -0.88 1 77.88 169 PRO A N 1
ATOM 1301 C CA . PRO A 1 169 ? -7.809 -2.828 0.008 1 77.88 169 PRO A CA 1
ATOM 1302 C C . PRO A 1 169 ? -8.766 -4.004 -0.148 1 77.88 169 PRO A C 1
ATOM 1304 O O . PRO A 1 169 ? -8.344 -5.164 -0.102 1 77.88 169 PRO A O 1
ATOM 1307 N N . GLU A 1 170 ? -10.008 -3.701 -0.349 1 80.25 170 GLU A N 1
ATOM 1308 C CA . GLU A 1 170 ? -10.977 -4.785 -0.473 1 80.25 170 GLU A CA 1
ATOM 1309 C C . GLU A 1 170 ? -10.734 -5.602 -1.737 1 80.25 170 GLU A C 1
ATOM 1311 O O . GLU A 1 170 ? -10.688 -6.832 -1.688 1 80.25 170 GLU A O 1
ATOM 1316 N N . ASN A 1 171 ? -10.617 -4.93 -2.832 1 84.44 171 ASN A N 1
ATOM 1317 C CA . ASN A 1 171 ? -10.336 -5.605 -4.094 1 84.44 171 ASN A CA 1
ATOM 1318 C C . ASN A 1 171 ? -9 -6.348 -4.047 1 84.44 171 ASN A C 1
ATOM 1320 O O . ASN A 1 171 ? -8.875 -7.434 -4.609 1 84.44 171 ASN A O 1
ATOM 1324 N N . ARG A 1 172 ? -8.094 -5.801 -3.377 1 88.81 172 ARG A N 1
ATOM 1325 C CA . ARG A 1 172 ? -6.793 -6.441 -3.223 1 88.81 172 ARG A CA 1
ATOM 1326 C C . ARG A 1 172 ? -6.914 -7.758 -2.465 1 88.81 172 ARG A C 1
ATOM 1328 O O . ARG A 1 172 ? -6.324 -8.766 -2.859 1 88.81 172 ARG A O 1
ATOM 1335 N N . ARG A 1 173 ? -7.641 -7.723 -1.411 1 86.56 173 ARG A N 1
ATOM 1336 C CA . ARG A 1 173 ? -7.852 -8.93 -0.617 1 86.56 173 ARG A CA 1
ATOM 1337 C C . ARG A 1 173 ? -8.492 -10.031 -1.453 1 86.56 173 ARG A C 1
ATOM 1339 O O . ARG A 1 173 ? -8.047 -11.18 -1.424 1 86.56 173 ARG A O 1
ATOM 1346 N N . GLU A 1 174 ? -9.516 -9.602 -2.15 1 88.88 174 GLU A N 1
ATOM 1347 C CA . GLU A 1 174 ? -10.211 -10.57 -2.99 1 88.88 174 GLU A CA 1
ATOM 1348 C C . GLU A 1 174 ? -9.281 -11.133 -4.066 1 88.88 174 GLU A C 1
ATOM 1350 O O . GLU A 1 174 ? -9.336 -12.328 -4.375 1 88.88 174 GLU A O 1
ATOM 1355 N N . PHE A 1 175 ? -8.531 -10.273 -4.578 1 94.06 175 PHE A N 1
ATOM 1356 C CA . PHE A 1 175 ? -7.566 -10.68 -5.602 1 94.06 175 PHE A CA 1
ATOM 1357 C C . PHE A 1 175 ? -6.609 -11.734 -5.051 1 94.06 175 PHE A C 1
ATOM 1359 O O . PHE A 1 175 ? -6.367 -12.758 -5.695 1 94.06 175 PHE A O 1
ATOM 1366 N N . TRP A 1 176 ? -6.074 -11.562 -3.939 1 94.44 176 TRP A N 1
ATOM 1367 C CA . TRP A 1 176 ? -5.113 -12.484 -3.342 1 94.44 176 TRP A CA 1
ATOM 1368 C C . TRP A 1 176 ? -5.773 -13.812 -2.99 1 94.44 176 TRP A C 1
ATOM 1370 O O . TRP A 1 176 ? -5.141 -14.867 -3.07 1 94.44 176 TRP A O 1
ATOM 1380 N N . GLU A 1 177 ? -7.043 -13.734 -2.639 1 92.75 177 GLU A N 1
ATOM 1381 C CA . GLU A 1 177 ? -7.777 -14.984 -2.432 1 92.75 177 GLU A CA 1
ATOM 1382 C C . GLU A 1 177 ? -7.801 -15.828 -3.701 1 92.75 177 GLU A C 1
ATOM 1384 O O . GLU A 1 177 ? -7.633 -17.047 -3.645 1 92.75 177 GLU A O 1
ATOM 1389 N N . GLN A 1 178 ? -8.016 -15.125 -4.715 1 94.75 178 GLN A N 1
ATOM 1390 C CA . GLN A 1 178 ? -8.016 -15.82 -5.996 1 94.75 178 GLN A CA 1
ATOM 1391 C C . GLN A 1 178 ? -6.645 -16.406 -6.301 1 94.75 178 GLN A C 1
ATOM 1393 O O . GLN A 1 178 ? -6.547 -17.516 -6.859 1 94.75 178 GLN A O 1
ATOM 1398 N N . LEU A 1 179 ? -5.625 -15.734 -5.969 1 96.81 179 LEU A N 1
ATOM 1399 C CA . LEU A 1 179 ? -4.277 -16.25 -6.199 1 96.81 179 LEU A CA 1
ATOM 1400 C C . LEU A 1 179 ? -4.023 -17.5 -5.371 1 96.81 179 LEU A C 1
ATOM 1402 O O . LEU A 1 179 ? -3.418 -18.453 -5.855 1 96.81 179 LEU A O 1
ATOM 1406 N N . PHE A 1 180 ? -4.473 -17.469 -4.17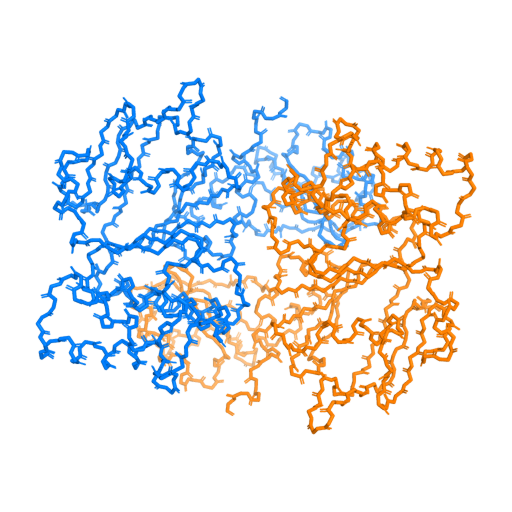2 1 95.19 180 PHE A N 1
ATOM 1407 C CA . PHE A 1 180 ? -4.301 -18.641 -3.33 1 95.19 180 PHE A CA 1
ATOM 1408 C C . PHE A 1 180 ? -5.059 -19.828 -3.904 1 95.19 180 PHE A C 1
ATOM 1410 O O . PHE A 1 180 ? -4.559 -20.953 -3.887 1 95.19 180 PHE A O 1
ATOM 1417 N N . ASP A 1 181 ? -6.223 -19.547 -4.441 1 94.19 181 ASP A N 1
ATOM 1418 C CA . ASP A 1 181 ? -7 -20.609 -5.07 1 94.19 181 ASP A CA 1
ATOM 1419 C C . ASP A 1 181 ? -6.25 -21.203 -6.254 1 94.19 181 ASP A C 1
ATOM 1421 O O . ASP A 1 181 ? -6.195 -22.422 -6.402 1 94.19 181 ASP A O 1
ATOM 1425 N N . LEU A 1 182 ? -5.75 -20.391 -7.059 1 95.94 182 LEU A N 1
ATOM 1426 C CA . LEU A 1 182 ? -4.988 -20.828 -8.219 1 95.94 182 LEU A CA 1
ATOM 1427 C C . LEU A 1 182 ? -3.787 -21.672 -7.785 1 95.94 182 LEU A C 1
ATOM 1429 O O . LEU A 1 182 ? -3.51 -22.719 -8.375 1 95.94 182 LEU A O 1
ATOM 1433 N N . CYS A 1 183 ? -3.133 -21.203 -6.832 1 95.25 183 CYS A N 1
ATOM 1434 C CA . CYS A 1 183 ? -1.968 -21.906 -6.312 1 95.25 183 CYS A CA 1
ATOM 1435 C C . CYS A 1 183 ? -2.359 -23.281 -5.762 1 95.25 183 CYS A C 1
ATOM 1437 O O . CYS A 1 183 ? -1.672 -24.266 -6.008 1 95.25 183 CYS A O 1
ATOM 1439 N N . ASP A 1 184 ? -3.42 -23.328 -5.109 1 91.69 184 ASP A N 1
ATOM 1440 C CA . ASP A 1 184 ? -3.92 -24.578 -4.547 1 91.69 184 ASP A CA 1
ATOM 1441 C C . ASP A 1 184 ? -4.254 -25.578 -5.648 1 91.69 184 ASP A C 1
ATOM 1443 O O . ASP A 1 184 ? -4.199 -26.797 -5.43 1 91.69 184 ASP A O 1
ATOM 1447 N N . GLN A 1 185 ? -4.59 -25.047 -6.734 1 93.19 185 GLN A N 1
ATOM 1448 C CA . GLN A 1 185 ? -4.914 -25.891 -7.875 1 93.19 185 GLN A CA 1
ATOM 1449 C C . GLN A 1 185 ? -3.652 -26.328 -8.609 1 93.19 185 GLN A C 1
ATOM 1451 O O . GLN A 1 185 ? -3.725 -27.094 -9.586 1 93.19 185 GLN A O 1
ATOM 1456 N N . GLY A 1 186 ? -2.512 -25.828 -8.18 1 94.44 186 GLY A N 1
ATOM 1457 C CA . GLY A 1 186 ? -1.261 -26.344 -8.711 1 94.44 186 GLY A CA 1
ATOM 1458 C C . GLY A 1 186 ? -0.469 -25.297 -9.477 1 94.44 186 GLY A C 1
ATOM 1459 O O . GLY A 1 186 ? 0.664 -25.547 -9.891 1 94.44 186 GLY A O 1
ATOM 1460 N N . THR A 1 187 ? -1.013 -24.172 -9.703 1 97.38 187 THR A N 1
ATOM 1461 C CA . THR A 1 187 ? -0.336 -23.109 -10.461 1 97.38 187 THR A CA 1
ATOM 1462 C C . THR A 1 187 ? 0.755 -22.453 -9.617 1 97.38 187 THR A C 1
ATOM 1464 O O . THR A 1 187 ? 0.544 -22.172 -8.438 1 97.38 187 THR A O 1
ATOM 1467 N N . THR A 1 188 ? 1.972 -22.328 -10.18 1 98.25 188 THR A N 1
ATOM 1468 C CA . THR A 1 188 ? 3.018 -21.516 -9.57 1 98.25 188 THR A CA 1
ATOM 1469 C C . THR A 1 188 ? 2.85 -20.047 -9.953 1 98.25 188 THR A C 1
ATOM 1471 O O . THR A 1 188 ? 2.492 -19.734 -11.086 1 98.25 188 THR A O 1
ATOM 1474 N N . ILE A 1 189 ? 3.068 -19.172 -8.953 1 98.38 189 ILE A N 1
ATOM 1475 C CA . ILE A 1 189 ? 2.832 -17.766 -9.234 1 98.38 189 ILE A CA 1
ATOM 1476 C C . ILE A 1 189 ? 4.055 -16.953 -8.828 1 98.38 189 ILE A C 1
ATOM 1478 O O . ILE A 1 189 ? 4.613 -17.141 -7.75 1 98.38 189 ILE A O 1
ATOM 1482 N N . LEU A 1 190 ? 4.516 -16.141 -9.719 1 98.38 190 LEU A N 1
ATOM 1483 C CA . LEU A 1 190 ? 5.52 -15.117 -9.422 1 98.38 190 LEU A CA 1
ATOM 1484 C C . LEU A 1 190 ? 4.922 -13.719 -9.508 1 98.38 190 LEU A C 1
ATOM 1486 O O . LEU A 1 190 ? 4.41 -13.32 -10.562 1 98.38 190 LEU A O 1
ATOM 1490 N N . VAL A 1 191 ? 4.984 -12.977 -8.391 1 97.62 191 VAL A N 1
ATOM 1491 C CA . VAL A 1 191 ? 4.336 -11.672 -8.336 1 97.62 191 VAL A CA 1
ATOM 1492 C C . VAL A 1 191 ? 5.355 -10.609 -7.945 1 97.62 191 VAL A C 1
ATOM 1494 O O . VAL A 1 191 ? 6.207 -10.836 -7.086 1 97.62 191 VAL A O 1
ATOM 1497 N N . THR A 1 192 ? 5.363 -9.523 -8.664 1 96.25 192 THR A N 1
ATOM 1498 C CA . THR A 1 192 ? 6.168 -8.375 -8.258 1 96.25 192 THR A CA 1
ATOM 1499 C C . THR A 1 192 ? 5.305 -7.34 -7.539 1 96.25 192 THR A C 1
ATOM 1501 O O . THR A 1 192 ? 4.133 -7.156 -7.875 1 96.25 192 THR A O 1
ATOM 1504 N N . THR A 1 193 ? 5.895 -6.703 -6.535 1 92.62 193 THR A N 1
ATOM 1505 C CA . THR A 1 193 ? 5.168 -5.676 -5.793 1 92.62 193 THR A CA 1
ATOM 1506 C C . THR A 1 193 ? 6.141 -4.719 -5.109 1 92.62 193 THR A C 1
ATOM 1508 O O . THR A 1 193 ? 7.289 -5.074 -4.848 1 92.62 193 THR A O 1
ATOM 1511 N N . HIS A 1 194 ? 5.641 -3.551 -4.883 1 88.62 194 HIS A N 1
ATOM 1512 C CA . HIS A 1 194 ? 6.363 -2.625 -4.02 1 88.62 194 HIS A CA 1
ATOM 1513 C C . HIS A 1 194 ? 5.629 -2.418 -2.699 1 88.62 194 HIS A C 1
ATOM 1515 O O . HIS A 1 194 ? 6.004 -1.553 -1.904 1 88.62 194 HIS A O 1
ATOM 1521 N N . TYR A 1 195 ? 4.66 -3.223 -2.404 1 86.69 195 TYR A N 1
ATOM 1522 C CA . TYR A 1 195 ? 3.881 -3.131 -1.177 1 86.69 195 TYR A CA 1
ATOM 1523 C C . TYR A 1 195 ? 4.254 -4.246 -0.207 1 86.69 195 TYR A C 1
ATOM 1525 O O . TYR A 1 195 ? 4.152 -5.43 -0.542 1 86.69 195 TYR A O 1
ATOM 1533 N N . MET A 1 196 ? 4.512 -3.898 1.026 1 87 196 MET A N 1
ATOM 1534 C CA . MET A 1 196 ? 4.98 -4.852 2.027 1 87 196 MET A CA 1
ATOM 1535 C C . MET A 1 196 ? 3.857 -5.789 2.457 1 87 196 MET A C 1
ATOM 1537 O O . MET A 1 196 ? 4.102 -6.961 2.754 1 87 196 MET A O 1
ATOM 1541 N N . ASP A 1 197 ? 2.711 -5.246 2.521 1 86.19 197 ASP A N 1
ATOM 1542 C CA . ASP A 1 197 ? 1.576 -6.062 2.939 1 86.19 197 ASP A CA 1
ATOM 1543 C C . ASP A 1 197 ? 1.304 -7.18 1.936 1 86.19 197 ASP A C 1
ATOM 1545 O O . ASP A 1 197 ? 0.91 -8.281 2.318 1 86.19 197 ASP A O 1
ATOM 1549 N N . GLU A 1 198 ? 1.484 -6.973 0.685 1 91.12 198 GLU A N 1
ATOM 1550 C CA . GLU A 1 198 ? 1.375 -8.008 -0.339 1 91.12 198 GLU A CA 1
ATOM 1551 C C . GLU A 1 198 ? 2.496 -9.039 -0.208 1 91.12 198 GLU A C 1
ATOM 1553 O O . GLU A 1 198 ? 2.254 -10.242 -0.292 1 91.12 198 GLU A O 1
ATOM 1558 N N . ALA A 1 199 ? 3.652 -8.461 0.005 1 93.19 199 ALA A N 1
ATOM 1559 C CA . ALA A 1 199 ? 4.816 -9.336 0.142 1 93.19 199 ALA A CA 1
ATOM 1560 C C . ALA A 1 199 ? 4.629 -10.328 1.285 1 93.19 199 ALA A C 1
ATOM 1562 O O . ALA A 1 199 ? 5.062 -11.477 1.194 1 93.19 199 ALA A O 1
ATOM 1563 N N . GLU A 1 200 ? 3.994 -9.906 2.248 1 91.56 200 GLU A N 1
ATOM 1564 C CA . GLU A 1 200 ? 3.781 -10.742 3.422 1 91.56 200 GLU A CA 1
ATOM 1565 C C . GLU A 1 200 ? 2.859 -11.914 3.102 1 91.56 200 GLU A C 1
ATOM 1567 O O . GLU A 1 200 ? 2.84 -12.914 3.828 1 91.56 200 GLU A O 1
ATOM 1572 N N . ARG A 1 201 ? 2.102 -11.812 2.061 1 93.81 201 ARG A N 1
ATOM 1573 C CA . ARG A 1 201 ? 1.151 -12.852 1.686 1 93.81 201 ARG A CA 1
ATOM 1574 C C . ARG A 1 201 ? 1.83 -13.945 0.868 1 93.81 201 ARG A C 1
ATOM 1576 O O . ARG A 1 201 ? 1.271 -15.031 0.685 1 93.81 201 ARG A O 1
ATOM 1583 N N . CYS A 1 202 ? 2.977 -13.641 0.405 1 96.62 202 CYS A N 1
ATOM 1584 C CA . CYS A 1 202 ? 3.703 -14.617 -0.397 1 96.62 202 CYS A CA 1
ATOM 1585 C C . CYS A 1 202 ? 4.258 -15.734 0.478 1 96.62 202 CYS A C 1
ATOM 1587 O O . CYS A 1 202 ? 4.535 -15.523 1.66 1 96.62 202 CYS A O 1
ATOM 1589 N N . HIS A 1 203 ? 4.398 -16.922 -0.14 1 94.75 203 HIS A N 1
ATOM 1590 C CA . HIS A 1 203 ? 5.047 -18.016 0.561 1 94.75 203 HIS A CA 1
ATOM 1591 C C . HIS A 1 203 ? 6.535 -17.75 0.758 1 94.75 203 HIS A C 1
ATOM 1593 O O . HIS A 1 203 ? 7.094 -18.078 1.808 1 94.75 203 HIS A O 1
ATOM 1599 N N . ARG A 1 204 ? 7.09 -17.25 -0.219 1 95.56 204 ARG A N 1
ATOM 1600 C CA . ARG A 1 204 ? 8.492 -16.828 -0.254 1 95.56 204 ARG A CA 1
ATOM 1601 C C . ARG A 1 204 ? 8.664 -15.555 -1.065 1 95.56 204 ARG A C 1
ATOM 1603 O O . ARG A 1 204 ? 7.82 -15.219 -1.901 1 95.56 204 ARG A O 1
ATOM 1610 N N . LEU A 1 205 ? 9.719 -14.789 -0.704 1 96.19 205 LEU A N 1
ATOM 1611 C CA . LEU A 1 205 ? 9.922 -13.57 -1.48 1 96.19 205 LEU A CA 1
ATOM 1612 C C . LEU A 1 205 ? 11.406 -13.211 -1.544 1 96.19 205 LEU A C 1
ATOM 1614 O O . LEU A 1 205 ? 12.188 -13.641 -0.697 1 96.19 205 LEU A O 1
ATOM 1618 N N . ALA A 1 206 ? 11.742 -12.484 -2.592 1 96.81 206 ALA A N 1
ATOM 1619 C CA . ALA A 1 206 ? 13.047 -11.844 -2.729 1 96.81 206 ALA A CA 1
ATOM 1620 C C . ALA A 1 206 ? 12.922 -10.32 -2.65 1 96.81 206 ALA A C 1
ATOM 1622 O O . ALA A 1 206 ? 11.961 -9.742 -3.164 1 96.81 206 ALA A O 1
ATOM 1623 N N . ILE A 1 207 ? 13.844 -9.711 -1.989 1 95.69 207 ILE A N 1
ATOM 1624 C CA . ILE A 1 207 ? 13.953 -8.25 -1.96 1 95.69 207 ILE A CA 1
ATOM 1625 C C . ILE A 1 207 ? 15.031 -7.797 -2.938 1 95.69 207 ILE A C 1
ATOM 1627 O O . ILE A 1 207 ? 16.188 -8.219 -2.84 1 95.69 207 ILE A O 1
ATOM 1631 N N . MET A 1 208 ? 14.594 -6.938 -3.818 1 95.12 208 MET A N 1
ATOM 1632 C CA . MET A 1 208 ? 15.5 -6.496 -4.875 1 95.12 208 MET A CA 1
ATOM 1633 C C . MET A 1 208 ? 15.867 -5.027 -4.699 1 95.12 208 MET A C 1
ATOM 1635 O O . MET A 1 208 ? 15.016 -4.207 -4.355 1 95.12 208 MET A O 1
ATOM 1639 N N . GLU A 1 209 ? 17.109 -4.734 -4.965 1 93.44 209 GLU A N 1
ATOM 1640 C CA . GLU A 1 209 ? 17.625 -3.367 -4.996 1 93.44 209 GLU A CA 1
ATOM 1641 C C . GLU A 1 209 ? 18.719 -3.207 -6.043 1 93.44 209 GLU A C 1
ATOM 1643 O O . GLU A 1 209 ? 19.703 -3.939 -6.027 1 93.44 209 GLU A O 1
ATOM 1648 N N . SER A 1 210 ? 18.531 -2.238 -6.926 1 92.62 210 SER A N 1
ATOM 1649 C CA . SER A 1 210 ? 19.531 -1.886 -7.93 1 92.62 210 SER A CA 1
ATOM 1650 C C . SER A 1 210 ? 19.984 -3.115 -8.711 1 92.62 210 SER A C 1
ATOM 1652 O O . SER A 1 210 ? 21.188 -3.342 -8.875 1 92.62 210 SER A O 1
ATOM 1654 N N . GLY A 1 211 ? 19.047 -3.955 -9.039 1 95.25 211 GLY A N 1
ATOM 1655 C CA . GLY A 1 211 ? 19.328 -5.086 -9.906 1 95.25 211 GLY A CA 1
ATOM 1656 C C . GLY A 1 211 ? 19.859 -6.293 -9.172 1 95.25 211 GLY A C 1
ATOM 1657 O O . GLY A 1 211 ? 20.172 -7.316 -9.781 1 95.25 211 GLY A O 1
ATOM 1658 N N . GLU A 1 212 ? 19.922 -6.223 -7.875 1 96.62 212 GLU A N 1
ATOM 1659 C CA . GLU A 1 212 ? 20.469 -7.309 -7.062 1 96.62 212 GLU A CA 1
ATOM 1660 C C . GLU A 1 212 ? 19.422 -7.832 -6.074 1 96.62 212 GLU A C 1
ATOM 1662 O O . GLU A 1 212 ? 18.547 -7.09 -5.641 1 96.62 212 GLU A O 1
ATOM 1667 N N . ILE A 1 213 ? 19.547 -9.07 -5.715 1 96.81 213 ILE A N 1
ATOM 1668 C CA . ILE A 1 213 ? 18.734 -9.648 -4.645 1 96.81 213 ILE A CA 1
ATOM 1669 C C . ILE A 1 213 ? 19.453 -9.469 -3.307 1 96.81 213 ILE A C 1
ATOM 1671 O O . ILE A 1 213 ? 20.547 -10 -3.098 1 96.81 213 ILE A O 1
ATOM 1675 N N . ARG A 1 214 ? 18.812 -8.773 -2.43 1 95.62 214 ARG A N 1
ATOM 1676 C CA . ARG A 1 214 ? 19.406 -8.438 -1.144 1 95.62 214 ARG A CA 1
ATOM 1677 C C . ARG A 1 214 ? 19.016 -9.453 -0.073 1 95.62 214 ARG A C 1
ATOM 1679 O O . ARG A 1 214 ? 19.703 -9.594 0.938 1 95.62 214 ARG A O 1
ATOM 1686 N N . ALA A 1 215 ? 17.969 -10.047 -0.24 1 95.62 215 ALA A N 1
ATOM 1687 C CA . ALA A 1 215 ? 17.453 -11.078 0.663 1 95.62 215 ALA A CA 1
ATOM 1688 C C . ALA A 1 215 ? 16.484 -12 -0.053 1 95.62 215 ALA A C 1
ATOM 1690 O O . ALA A 1 215 ? 15.828 -11.594 -1.022 1 95.62 215 ALA A O 1
ATOM 1691 N N . ASP A 1 216 ? 16.406 -13.172 0.381 1 96 216 ASP A N 1
ATOM 1692 C CA . ASP A 1 216 ? 15.523 -14.203 -0.165 1 96 216 ASP A CA 1
ATOM 1693 C C . ASP A 1 216 ? 15.117 -15.211 0.911 1 96 216 ASP A C 1
ATOM 1695 O O . ASP A 1 216 ? 15.977 -15.82 1.547 1 96 216 ASP A O 1
ATOM 1699 N N . GLY A 1 217 ? 13.812 -15.344 1.114 1 95.19 217 GLY A N 1
ATOM 1700 C CA . GLY A 1 217 ? 13.336 -16.281 2.127 1 95.19 217 GLY A CA 1
ATOM 1701 C C . GLY A 1 217 ? 11.859 -16.141 2.422 1 95.19 217 GLY A C 1
ATOM 1702 O O . GLY A 1 217 ? 11.156 -15.359 1.769 1 95.19 217 GLY A O 1
ATOM 1703 N N . GLU A 1 218 ? 11.391 -16.984 3.262 1 94.12 218 GLU A N 1
ATOM 1704 C CA . GLU A 1 218 ? 10.031 -16.812 3.766 1 94.12 218 GLU A CA 1
ATOM 1705 C C . GLU A 1 218 ? 9.898 -15.539 4.59 1 94.12 218 GLU A C 1
ATOM 1707 O O . GLU A 1 218 ? 10.812 -15.18 5.332 1 94.12 218 GLU A O 1
ATOM 1712 N N . PRO A 1 219 ? 8.758 -14.883 4.48 1 92.69 219 PRO A N 1
ATOM 1713 C CA . PRO A 1 219 ? 8.586 -13.617 5.188 1 92.69 219 PRO A CA 1
ATOM 1714 C C . PRO A 1 219 ? 8.922 -13.719 6.676 1 92.69 219 PRO A C 1
ATOM 1716 O O . PRO A 1 219 ? 9.688 -12.898 7.199 1 92.69 219 PRO A O 1
ATOM 1719 N N . GLU A 1 220 ? 8.508 -14.695 7.336 1 88.12 220 GLU A N 1
ATOM 1720 C CA . GLU A 1 220 ? 8.734 -14.859 8.766 1 88.12 220 GLU A CA 1
ATOM 1721 C C . GLU A 1 220 ? 10.219 -15.039 9.07 1 88.12 220 GLU A C 1
ATOM 1723 O O . GLU A 1 220 ? 10.742 -14.469 10.031 1 88.12 220 GLU A O 1
ATOM 1728 N N . GLN A 1 221 ? 10.797 -15.836 8.266 1 92.06 221 GLN A N 1
ATOM 1729 C CA . GLN A 1 221 ? 12.227 -16.078 8.453 1 92.06 221 GLN A CA 1
ATOM 1730 C C . GLN A 1 221 ? 13.031 -14.805 8.25 1 92.06 221 GLN A C 1
ATOM 1732 O O . GLN A 1 221 ? 13.984 -14.531 8.992 1 92.06 221 GLN A O 1
ATOM 1737 N N . LEU A 1 222 ? 12.648 -14.07 7.242 1 93.94 222 LEU A N 1
ATOM 1738 C CA . LEU A 1 222 ? 13.336 -12.812 6.98 1 93.94 222 LEU A CA 1
ATOM 1739 C C . LEU A 1 222 ? 13.188 -11.852 8.156 1 93.94 222 LEU A C 1
ATOM 1741 O O . LEU A 1 222 ? 14.141 -11.172 8.531 1 93.94 222 LEU A O 1
ATOM 1745 N N . MET A 1 223 ? 12.031 -11.773 8.734 1 90.69 223 MET A N 1
ATOM 1746 C CA . MET A 1 223 ? 11.766 -10.891 9.867 1 90.69 223 MET A CA 1
ATOM 1747 C C . MET A 1 223 ? 12.516 -11.352 11.109 1 90.69 223 MET A C 1
ATOM 1749 O O . MET A 1 223 ? 13 -10.531 11.891 1 90.69 223 MET A O 1
ATOM 1753 N N . GLU A 1 224 ? 12.633 -12.617 11.234 1 88.56 224 GLU A N 1
ATOM 1754 C CA . GLU A 1 224 ? 13.312 -13.18 12.398 1 88.56 224 GLU A CA 1
ATOM 1755 C C . GLU A 1 224 ? 14.828 -13.016 12.289 1 88.56 224 GLU A C 1
ATOM 1757 O O . GLU A 1 224 ? 15.508 -12.852 13.297 1 88.56 224 GLU A O 1
ATOM 1762 N N . ASN A 1 225 ? 15.328 -12.992 11.102 1 90.94 225 ASN A N 1
ATOM 1763 C CA . ASN A 1 225 ? 16.766 -13.039 10.883 1 90.94 225 ASN A CA 1
ATOM 1764 C C . ASN A 1 225 ? 17.328 -11.656 10.547 1 90.94 225 ASN A C 1
ATOM 1766 O O . ASN A 1 225 ? 18.422 -11.547 10 1 90.94 225 ASN A O 1
ATOM 1770 N N . MET A 1 226 ? 16.688 -10.625 10.828 1 89.56 226 MET A N 1
ATOM 1771 C CA . MET A 1 226 ? 17.094 -9.297 10.398 1 89.56 226 MET A CA 1
ATOM 1772 C C . MET A 1 226 ? 18.312 -8.812 11.188 1 89.56 226 MET A C 1
ATOM 1774 O O . MET A 1 226 ? 19.031 -7.91 10.758 1 89.56 226 MET A O 1
ATOM 1778 N N . GLY A 1 227 ? 18.562 -9.297 12.398 1 90.25 227 GLY A N 1
ATOM 1779 C CA . GLY A 1 227 ? 19.734 -8.914 13.195 1 90.25 227 GLY A CA 1
ATOM 1780 C C . GLY A 1 227 ? 19.531 -7.617 13.953 1 90.25 227 GLY A C 1
ATOM 1781 O O . GLY A 1 227 ? 20.5 -6.926 14.266 1 90.25 227 GLY A O 1
ATOM 1782 N N . VAL A 1 228 ? 18.312 -7.164 14.117 1 93.75 228 VAL A N 1
ATOM 1783 C CA . VAL A 1 228 ? 18.031 -5.938 14.852 1 93.75 228 VAL A CA 1
ATOM 1784 C C . VAL A 1 228 ? 16.875 -6.172 15.82 1 93.75 228 VAL A C 1
ATOM 1786 O O . VAL A 1 228 ? 16.062 -7.082 15.617 1 93.75 228 VAL A O 1
ATOM 1789 N N . ASN A 1 229 ? 16.891 -5.363 16.906 1 94.5 229 ASN A N 1
ATOM 1790 C CA . ASN A 1 229 ? 15.734 -5.234 17.797 1 94.5 229 ASN A CA 1
ATOM 1791 C C . ASN A 1 229 ? 14.922 -3.979 17.484 1 94.5 229 ASN A C 1
ATOM 1793 O O . ASN A 1 229 ? 15.492 -2.947 17.109 1 94.5 229 ASN A O 1
ATOM 1797 N N . ILE A 1 230 ? 13.656 -4.117 17.641 1 94.94 230 ILE A N 1
ATOM 1798 C CA . ILE A 1 230 ? 12.789 -2.986 17.328 1 94.94 230 ILE A CA 1
ATOM 1799 C C . ILE A 1 230 ? 12.211 -2.414 18.625 1 94.94 230 ILE A C 1
ATOM 1801 O O . ILE A 1 230 ? 11.555 -3.127 19.391 1 94.94 230 ILE A O 1
ATOM 1805 N N . ILE A 1 231 ? 12.492 -1.127 18.859 1 96.5 231 ILE A N 1
ATOM 1806 C CA . ILE A 1 231 ? 11.945 -0.431 20.016 1 96.5 231 ILE A CA 1
ATOM 1807 C C . ILE A 1 231 ? 11.094 0.748 19.562 1 96.5 231 ILE A C 1
ATOM 1809 O O . ILE A 1 231 ? 11.5 1.511 18.688 1 96.5 231 ILE A O 1
ATOM 1813 N N . GLU A 1 232 ? 9.914 0.823 20.047 1 94.69 232 GLU A N 1
ATOM 1814 C CA . GLU A 1 232 ? 9.062 1.986 19.812 1 94.69 232 GLU A CA 1
ATOM 1815 C C . GLU A 1 232 ? 9.031 2.896 21.031 1 94.69 232 GLU A C 1
ATOM 1817 O O . GLU A 1 232 ? 8.844 2.428 22.156 1 94.69 232 GLU A O 1
ATOM 1822 N N . VAL A 1 233 ? 9.242 4.168 20.812 1 95.94 233 VAL A N 1
ATOM 1823 C CA . VAL A 1 233 ? 9.336 5.141 21.891 1 95.94 233 VAL A CA 1
ATOM 1824 C C . VAL A 1 233 ? 8.312 6.25 21.688 1 95.94 233 VAL A C 1
ATOM 1826 O O . VAL A 1 233 ? 8.203 6.805 20.594 1 95.94 233 VAL A O 1
ATOM 1829 N N . LYS A 1 234 ? 7.555 6.473 22.688 1 92.5 234 LYS A N 1
ATOM 1830 C CA . LYS A 1 234 ? 6.684 7.645 22.688 1 92.5 234 LYS A CA 1
ATOM 1831 C C . LYS A 1 234 ? 7.391 8.859 23.266 1 92.5 234 LYS A C 1
ATOM 1833 O O . LYS A 1 234 ? 8.016 8.773 24.328 1 92.5 234 LYS A O 1
ATOM 1838 N N . SER A 1 235 ? 7.426 9.93 22.531 1 87.5 235 SER A N 1
ATOM 1839 C CA . SER A 1 235 ? 8.07 11.156 22.984 1 87.5 235 SER A CA 1
ATOM 1840 C C . SER A 1 235 ? 7.445 12.383 22.328 1 87.5 235 SER A C 1
ATOM 1842 O O . SER A 1 235 ? 6.781 12.273 21.297 1 87.5 235 SER A O 1
ATOM 1844 N N . ASP A 1 236 ? 7.625 13.586 22.969 1 82.62 236 ASP A N 1
ATOM 1845 C CA . ASP A 1 236 ? 7.105 14.844 22.453 1 82.62 236 ASP A CA 1
ATOM 1846 C C . ASP A 1 236 ? 8.086 15.477 21.453 1 82.62 236 ASP A C 1
ATOM 1848 O O . ASP A 1 236 ? 7.707 16.344 20.672 1 82.62 236 ASP A O 1
ATOM 1852 N N . LYS A 1 237 ? 9.305 15.086 21.5 1 88 237 LYS A N 1
ATOM 1853 C CA . LYS A 1 237 ? 10.328 15.664 20.641 1 88 237 LYS A CA 1
ATOM 1854 C C . LYS A 1 237 ? 10.945 14.594 19.734 1 88 237 LYS A C 1
ATOM 1856 O O . LYS A 1 237 ? 12.164 14.383 19.766 1 88 237 LYS A O 1
ATOM 1861 N N . LEU A 1 238 ? 10.109 14.125 18.906 1 90.69 238 LEU A N 1
ATOM 1862 C CA . LEU A 1 238 ? 10.492 12.961 18.125 1 90.69 238 LEU A CA 1
ATOM 1863 C C . LEU A 1 238 ? 11.547 13.32 17.094 1 90.69 238 LEU A C 1
ATOM 1865 O O . LEU A 1 238 ? 12.469 12.547 16.828 1 90.69 238 LEU A O 1
ATOM 1869 N N . ARG A 1 239 ? 11.469 14.5 16.531 1 88 239 ARG A N 1
ATOM 1870 C CA . ARG A 1 239 ? 12.406 14.906 15.492 1 88 239 ARG A CA 1
ATOM 1871 C C . ARG A 1 239 ? 13.828 15.008 16.047 1 88 239 ARG A C 1
ATOM 1873 O O . ARG A 1 239 ? 14.773 14.5 15.438 1 88 239 ARG A O 1
ATOM 1880 N N . GLU A 1 240 ? 13.93 15.68 17.125 1 91.69 240 GLU A N 1
ATOM 1881 C CA . GLU A 1 240 ? 15.242 15.828 17.766 1 91.69 240 GLU A CA 1
ATOM 1882 C C . GLU A 1 240 ? 15.805 14.477 18.172 1 91.69 240 GLU A C 1
ATOM 1884 O O . GLU A 1 240 ? 17 14.203 17.969 1 91.69 240 GLU A O 1
ATOM 1889 N N . LEU A 1 241 ? 14.945 13.688 18.719 1 94.5 241 LEU A N 1
ATOM 1890 C CA . LEU A 1 241 ? 15.359 12.352 19.141 1 94.5 241 LEU A CA 1
ATOM 1891 C C . LEU A 1 241 ? 15.852 11.523 17.969 1 94.5 241 LEU A C 1
ATOM 1893 O O . LEU A 1 241 ? 16.875 10.852 18.062 1 94.5 241 LEU A O 1
ATOM 1897 N N . LYS A 1 242 ? 15.109 11.562 16.906 1 94.75 242 LYS A N 1
ATOM 1898 C CA . LYS A 1 242 ? 15.477 10.828 15.703 1 94.75 242 LYS A CA 1
ATOM 1899 C C . LYS A 1 242 ? 16.875 11.227 15.219 1 94.75 242 LYS A C 1
ATOM 1901 O O . LYS A 1 242 ? 17.703 10.359 14.922 1 94.75 242 LYS A O 1
ATOM 1906 N N . GLU A 1 243 ? 17.141 12.492 15.164 1 93.31 243 GLU A N 1
ATOM 1907 C CA . GLU A 1 243 ? 18.422 12.992 14.695 1 93.31 243 GLU A CA 1
ATOM 1908 C C . GLU A 1 243 ? 19.562 12.508 15.594 1 93.31 243 GLU A C 1
ATOM 1910 O O . GLU A 1 243 ? 20.625 12.109 15.102 1 93.31 243 GLU A O 1
ATOM 1915 N N . LYS A 1 244 ? 19.328 12.516 16.859 1 95.75 244 LYS A N 1
ATOM 1916 C CA . LYS A 1 244 ? 20.328 12.047 17.812 1 95.75 244 LYS A CA 1
ATOM 1917 C C . LYS A 1 244 ? 20.578 10.555 17.672 1 95.75 244 LYS A C 1
ATOM 1919 O O . LYS A 1 244 ? 21.719 10.102 17.703 1 95.75 244 LYS A O 1
ATOM 1924 N N . LEU A 1 245 ? 19.516 9.844 17.469 1 96.25 245 LEU A N 1
ATOM 1925 C CA . LEU A 1 245 ? 19.594 8.391 17.391 1 96.25 245 LEU A CA 1
ATOM 1926 C C . LEU A 1 245 ? 20.359 7.949 16.141 1 96.25 245 LEU A C 1
ATOM 1928 O O . LEU A 1 245 ? 21.141 7.008 16.188 1 96.25 245 LEU A O 1
ATOM 1932 N N . LEU A 1 246 ? 20.109 8.648 15.086 1 94.69 246 LEU A N 1
ATOM 1933 C CA . LEU A 1 246 ? 20.703 8.266 13.805 1 94.69 246 LEU A CA 1
ATOM 1934 C C . LEU A 1 246 ? 22.219 8.484 13.82 1 94.69 246 LEU A C 1
ATOM 1936 O O . LEU A 1 246 ? 22.938 7.965 12.953 1 94.69 246 LEU A O 1
ATOM 1940 N N . GLN A 1 247 ? 22.734 9.195 14.836 1 95.25 247 GLN A N 1
ATOM 1941 C CA . GLN A 1 247 ? 24.156 9.43 14.969 1 95.25 247 GLN A CA 1
ATOM 1942 C C . GLN A 1 247 ? 24.844 8.297 15.727 1 95.25 247 GLN A C 1
ATOM 1944 O O . GLN A 1 247 ? 26.078 8.242 15.812 1 95.25 247 GLN A O 1
ATOM 1949 N N . ARG A 1 248 ? 24.078 7.398 16.234 1 96.06 248 ARG A N 1
ATOM 1950 C CA . ARG A 1 248 ? 24.625 6.297 17.016 1 96.06 248 ARG A CA 1
ATOM 1951 C C . ARG A 1 248 ? 24.859 5.066 16.141 1 96.06 248 ARG A C 1
ATOM 1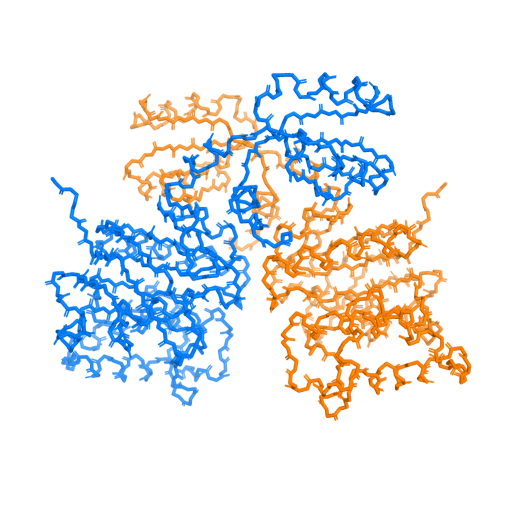953 O O . ARG A 1 248 ? 23.984 4.664 15.383 1 96.06 248 ARG A O 1
ATOM 1960 N N . ASP A 1 249 ? 25.969 4.426 16.344 1 95.12 249 ASP A N 1
ATOM 1961 C CA . ASP A 1 249 ? 26.328 3.244 15.555 1 95.12 249 ASP A CA 1
ATOM 1962 C C . ASP A 1 249 ? 25.406 2.068 15.891 1 95.12 249 ASP A C 1
ATOM 1964 O O . ASP A 1 249 ? 25.234 1.162 15.07 1 95.12 249 ASP A O 1
ATOM 1968 N N . GLU A 1 250 ? 24.906 2.104 17.078 1 96.62 250 GLU A N 1
ATOM 1969 C CA . GLU A 1 250 ? 24.062 1.008 17.547 1 96.62 250 GLU A CA 1
ATOM 1970 C C . GLU A 1 250 ? 22.703 1.018 16.844 1 96.62 250 GLU A C 1
ATOM 1972 O O . GLU A 1 250 ? 21.984 0.017 16.859 1 96.62 250 GLU A O 1
ATOM 1977 N N . VAL A 1 251 ? 22.406 2.189 16.203 1 96.69 251 VAL A N 1
ATOM 1978 C CA . VAL A 1 251 ? 21.078 2.363 15.609 1 96.69 251 VAL A CA 1
ATOM 1979 C C . VAL A 1 251 ? 21.172 2.189 14.094 1 96.69 251 VAL A C 1
ATOM 1981 O O . VAL A 1 251 ? 21.922 2.896 13.43 1 96.69 251 VAL A O 1
ATOM 1984 N N . ARG A 1 252 ? 20.391 1.229 13.617 1 94.44 252 ARG A N 1
ATOM 1985 C CA . ARG A 1 252 ? 20.359 0.974 12.18 1 94.44 252 ARG A CA 1
ATOM 1986 C C . ARG A 1 252 ? 19.438 1.963 11.469 1 94.44 252 ARG A C 1
ATOM 1988 O O . ARG A 1 252 ? 19.734 2.404 10.359 1 94.44 252 ARG A O 1
ATOM 1995 N N . SER A 1 253 ? 18.281 2.199 12.07 1 93.19 253 SER A N 1
ATOM 1996 C CA . SER A 1 253 ? 17.312 3.111 11.477 1 93.19 253 SER A CA 1
ATOM 1997 C C . SER A 1 253 ? 16.328 3.643 12.523 1 93.19 253 SER A C 1
ATOM 1999 O O . SER A 1 253 ? 16.219 3.072 13.609 1 93.19 253 SER A O 1
ATOM 2001 N N . ALA A 1 254 ? 15.742 4.77 12.234 1 94.19 254 ALA A N 1
ATOM 2002 C CA . ALA A 1 254 ? 14.695 5.379 13.047 1 94.19 254 ALA A CA 1
ATOM 2003 C C . ALA A 1 254 ? 13.656 6.07 12.18 1 94.19 254 ALA A C 1
ATOM 2005 O O . ALA A 1 254 ? 13.992 6.836 11.273 1 94.19 254 ALA A O 1
ATOM 2006 N N . ALA A 1 255 ? 12.422 5.699 12.445 1 91.06 255 ALA A N 1
ATOM 2007 C CA . ALA A 1 255 ? 11.336 6.281 11.656 1 91.06 255 ALA A CA 1
ATOM 2008 C C . ALA A 1 255 ? 10.148 6.645 12.539 1 91.06 255 ALA A C 1
ATOM 2010 O O . ALA A 1 255 ? 9.789 5.895 13.453 1 91.06 255 ALA A O 1
ATOM 2011 N N . GLN A 1 256 ? 9.547 7.777 12.25 1 90.44 256 GLN A N 1
ATOM 2012 C CA . GLN A 1 256 ? 8.398 8.219 13.039 1 90.44 256 GLN A CA 1
ATOM 2013 C C . GLN A 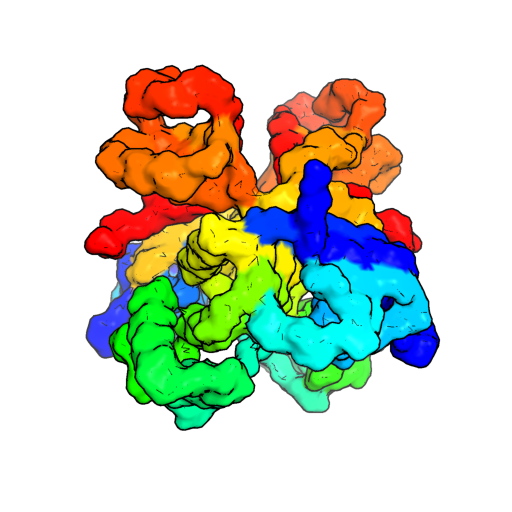1 256 ? 7.117 7.543 12.562 1 90.44 256 GLN A C 1
ATOM 2015 O O . GLN A 1 256 ? 6.891 7.391 11.359 1 90.44 256 GLN A O 1
ATOM 2020 N N . LEU A 1 257 ? 6.34 7.031 13.484 1 88.38 257 LEU A N 1
ATOM 2021 C CA . LEU A 1 257 ? 5.004 6.477 13.305 1 88.38 257 LEU A CA 1
ATOM 2022 C C . LEU A 1 257 ? 3.988 7.211 14.172 1 88.38 257 LEU A C 1
ATOM 2024 O O . LEU A 1 257 ? 3.654 6.75 15.266 1 88.38 257 LEU A O 1
ATOM 2028 N N . GLY A 1 258 ? 3.463 8.281 13.656 1 87 258 GLY A N 1
ATOM 2029 C CA . GLY A 1 258 ? 2.57 9.094 14.461 1 87 258 GLY A CA 1
ATOM 2030 C C . GLY A 1 258 ? 3.258 9.727 15.656 1 87 258 GLY A C 1
ATOM 2031 O O . GLY A 1 258 ? 4.148 10.562 15.492 1 87 258 GLY A O 1
ATOM 2032 N N . VAL A 1 259 ? 2.801 9.227 16.812 1 86.75 259 VAL A N 1
ATOM 2033 C CA . VAL A 1 259 ? 3.311 9.844 18.031 1 86.75 259 VAL A CA 1
ATOM 2034 C C . VAL A 1 259 ? 4.465 9.008 18.578 1 86.75 259 VAL A C 1
ATOM 2036 O O . VAL A 1 259 ? 4.934 9.25 19.703 1 86.75 259 VAL A O 1
ATOM 2039 N N . ARG A 1 260 ? 4.891 8.039 17.797 1 91.88 260 ARG A N 1
ATOM 2040 C CA . ARG A 1 260 ? 5.973 7.164 18.234 1 91.88 260 ARG A CA 1
ATOM 2041 C C . ARG A 1 260 ? 7.141 7.203 17.25 1 91.88 260 ARG A C 1
ATOM 2043 O O . ARG A 1 260 ? 6.965 7.559 16.094 1 91.88 260 ARG A O 1
ATOM 2050 N N . LEU A 1 261 ? 8.227 6.914 17.859 1 94.81 261 LEU A N 1
ATOM 2051 C CA . LEU A 1 261 ? 9.422 6.684 17.062 1 94.81 261 LEU A CA 1
ATOM 2052 C C . LEU A 1 261 ? 9.805 5.207 17.062 1 94.81 261 LEU A C 1
ATOM 2054 O O . LEU A 1 261 ? 9.93 4.598 18.125 1 94.81 261 LEU A O 1
ATOM 2058 N N . ARG A 1 262 ? 9.867 4.668 15.891 1 93.94 262 ARG A N 1
ATOM 2059 C CA . ARG A 1 262 ? 10.273 3.277 15.727 1 93.94 262 ARG A CA 1
ATOM 2060 C C . ARG A 1 262 ? 11.773 3.18 15.453 1 93.94 262 ARG A C 1
ATOM 2062 O O . ARG A 1 262 ? 12.258 3.699 14.445 1 93.94 262 ARG A O 1
ATOM 2069 N N . ILE A 1 263 ? 12.461 2.463 16.344 1 96.62 263 ILE A N 1
ATOM 2070 C CA . ILE A 1 263 ? 13.922 2.451 16.297 1 96.62 263 ILE A CA 1
ATOM 2071 C C . ILE A 1 263 ? 14.422 1.026 16.078 1 96.62 263 ILE A C 1
ATOM 2073 O O . ILE A 1 263 ? 14.039 0.109 16.812 1 96.62 263 ILE A O 1
ATOM 2077 N N . LEU A 1 264 ? 15.203 0.865 15.031 1 96.5 264 LEU A N 1
ATOM 2078 C CA . LEU A 1 264 ? 15.883 -0.404 14.797 1 96.5 264 LEU A CA 1
ATOM 2079 C C . LEU A 1 264 ? 17.281 -0.396 15.422 1 96.5 264 LEU A C 1
ATOM 2081 O O . LEU A 1 264 ? 18.156 0.336 14.969 1 96.5 264 LEU A O 1
ATOM 2085 N N . ILE A 1 265 ? 17.484 -1.24 16.453 1 97.06 265 ILE A N 1
ATOM 2086 C CA . ILE A 1 265 ? 18.75 -1.299 17.188 1 97.06 265 ILE A CA 1
ATOM 2087 C C . ILE A 1 265 ? 19.438 -2.639 16.922 1 97.06 265 ILE A C 1
ATOM 2089 O O . ILE A 1 265 ? 18.812 -3.695 17.031 1 97.06 265 ILE A O 1
ATOM 2093 N N . HIS A 1 266 ? 20.734 -2.574 16.641 1 95.75 266 HIS A N 1
ATOM 2094 C CA . HIS A 1 266 ? 21.469 -3.795 16.344 1 95.75 266 HIS A CA 1
ATOM 2095 C C . HIS A 1 266 ? 21.359 -4.797 17.484 1 95.75 266 HIS A C 1
ATOM 2097 O O . HIS A 1 266 ? 21.375 -4.414 18.656 1 95.75 266 HIS A O 1
ATOM 2103 N N . GLN A 1 267 ? 21.375 -6.043 17.109 1 93.88 267 GLN A N 1
ATOM 2104 C CA . GLN A 1 267 ? 21.094 -7.113 18.062 1 93.88 267 GLN A CA 1
ATOM 2105 C C . GLN A 1 267 ? 22.234 -7.262 19.062 1 93.88 267 GLN A C 1
ATOM 2107 O O . GLN A 1 267 ? 22.078 -7.863 20.125 1 93.88 267 GLN A O 1
ATOM 2112 N N . HIS A 1 268 ? 23.391 -6.805 18.719 1 92.94 268 HIS A N 1
ATOM 2113 C CA . HIS A 1 268 ? 24.516 -6.938 19.641 1 92.94 268 HIS A CA 1
ATOM 2114 C C . HIS A 1 268 ? 24.297 -6.113 20.906 1 92.94 268 HIS A C 1
ATOM 2116 O O . HIS A 1 268 ? 24.984 -6.309 21.906 1 92.94 268 HIS A O 1
ATOM 2122 N N . VAL A 1 269 ? 23.391 -5.105 20.766 1 95.44 269 VAL A N 1
ATOM 2123 C CA . VAL A 1 269 ? 22.969 -4.398 21.969 1 95.44 269 VAL A CA 1
ATOM 2124 C C . VAL A 1 269 ? 22.031 -5.281 22.797 1 95.44 269 VAL A C 1
ATOM 2126 O O . VAL A 1 269 ? 20.859 -5.449 22.453 1 95.44 269 VAL A O 1
ATOM 2129 N N . GLU A 1 270 ? 22.312 -5.859 23.844 1 92.25 270 GLU A N 1
ATOM 2130 C CA . GLU A 1 270 ? 21.609 -6.898 24.594 1 92.25 270 GLU A CA 1
ATOM 2131 C C . GLU A 1 270 ? 20.344 -6.355 25.25 1 92.25 270 GLU A C 1
ATOM 2133 O O . GLU A 1 270 ? 19.312 -7.035 25.266 1 92.25 270 GLU A O 1
ATOM 2138 N N . HIS A 1 271 ? 20.391 -5.156 25.812 1 95.44 271 HIS A N 1
ATOM 2139 C CA . HIS A 1 271 ? 19.25 -4.523 26.453 1 95.44 271 HIS A CA 1
ATOM 2140 C C . HIS A 1 271 ? 18.953 -3.158 25.844 1 95.44 271 HIS A C 1
ATOM 2142 O O . HIS A 1 271 ? 19.234 -2.123 26.453 1 95.44 271 HIS A O 1
ATOM 2148 N N . PRO A 1 272 ? 18.25 -3.26 24.703 1 96.75 272 PRO A N 1
ATOM 2149 C CA . PRO A 1 272 ? 18.094 -2.027 23.922 1 96.75 272 PRO A CA 1
ATOM 2150 C C . PRO A 1 272 ? 17.359 -0.933 24.688 1 96.75 272 PRO A C 1
ATOM 2152 O O . PRO A 1 272 ? 17.688 0.247 24.562 1 96.75 272 PRO A O 1
ATOM 2155 N N . ILE A 1 273 ? 16.375 -1.273 25.453 1 96.94 273 ILE A N 1
ATOM 2156 C CA . ILE A 1 273 ? 15.609 -0.271 26.188 1 96.94 273 ILE A CA 1
ATOM 2157 C C . ILE A 1 273 ? 16.5 0.369 27.25 1 96.94 273 ILE A C 1
ATOM 2159 O O . ILE A 1 273 ? 16.516 1.593 27.406 1 96.94 273 ILE A O 1
ATOM 2163 N N . ASN A 1 274 ? 17.188 -0.479 28 1 95.94 274 ASN A N 1
ATOM 2164 C CA . ASN A 1 274 ? 18.125 0.049 28.984 1 95.94 274 ASN A CA 1
ATOM 2165 C C . ASN A 1 274 ? 19.203 0.908 28.312 1 95.94 274 ASN A C 1
ATOM 2167 O O . ASN A 1 274 ? 19.578 1.963 28.844 1 95.94 274 ASN A O 1
ATOM 2171 N N . TRP A 1 275 ? 19.672 0.433 27.234 1 97 275 TRP A N 1
ATOM 2172 C CA . TRP A 1 275 ? 20.688 1.182 26.484 1 97 275 TRP A CA 1
ATOM 2173 C C . TRP A 1 275 ? 20.156 2.557 26.094 1 97 275 TRP A C 1
ATOM 2175 O O . TRP A 1 275 ? 20.859 3.562 26.234 1 97 275 TRP A O 1
ATOM 2185 N N . LEU A 1 276 ? 18.922 2.645 25.578 1 97.06 276 LEU A N 1
ATOM 2186 C CA . LEU A 1 276 ? 18.297 3.902 25.188 1 97.06 276 LEU A CA 1
ATOM 2187 C C . LEU A 1 276 ? 18.188 4.855 26.375 1 97.06 276 LEU A C 1
ATOM 2189 O O . LEU A 1 276 ? 18.516 6.035 26.25 1 97.06 276 LEU A O 1
ATOM 2193 N N . LYS A 1 277 ? 17.75 4.344 27.516 1 95.94 277 LYS A N 1
ATOM 2194 C CA . LYS A 1 277 ? 17.594 5.172 28.703 1 95.94 277 LYS A CA 1
ATOM 2195 C C . LYS A 1 277 ? 18.922 5.707 29.203 1 95.94 277 LYS A C 1
ATOM 2197 O O . LYS A 1 277 ? 19.016 6.84 29.688 1 95.94 277 LYS A O 1
ATOM 2202 N N . GLN A 1 278 ? 19.938 4.961 29.094 1 95.31 278 GLN A N 1
ATOM 2203 C CA . GLN A 1 278 ? 21.266 5.352 29.547 1 95.31 278 GLN A CA 1
ATOM 2204 C C . GLN A 1 278 ? 21.906 6.352 28.578 1 95.31 278 GLN A C 1
ATOM 2206 O O . GLN A 1 278 ? 22.578 7.293 29.016 1 95.31 278 GLN A O 1
ATOM 2211 N N . THR A 1 279 ? 21.734 6.156 27.344 1 95.75 279 THR A N 1
ATOM 2212 C CA . THR A 1 279 ? 22.375 6.977 26.312 1 95.75 279 THR A CA 1
ATOM 2213 C C . THR A 1 279 ? 21.641 8.305 26.156 1 95.75 279 THR A C 1
ATOM 2215 O O . THR A 1 279 ? 22.25 9.328 25.859 1 95.75 279 THR A O 1
ATOM 2218 N N . PHE A 1 280 ? 20.328 8.203 26.297 1 95.75 280 PHE A N 1
ATOM 2219 C CA . PHE A 1 280 ? 19.484 9.383 26.156 1 95.75 280 PHE A CA 1
ATOM 2220 C C . PHE A 1 280 ? 18.688 9.633 27.438 1 95.75 280 PHE A C 1
ATOM 2222 O O . PHE A 1 280 ? 17.547 9.195 27.547 1 95.75 280 PHE A O 1
ATOM 2229 N N . PRO A 1 281 ? 19.172 10.492 28.281 1 92.69 281 PRO A N 1
ATOM 2230 C CA . PRO A 1 281 ? 18.531 10.727 29.578 1 92.69 281 PRO A CA 1
ATOM 2231 C C . PRO A 1 281 ? 17.109 11.273 29.438 1 92.69 281 PRO A C 1
ATOM 2233 O O . PRO A 1 281 ? 16.266 11.062 30.328 1 92.69 281 PRO A O 1
ATOM 2236 N N . GLU A 1 282 ? 16.812 11.914 28.359 1 92.62 282 GLU A N 1
ATOM 2237 C CA . GLU A 1 282 ? 15.477 12.477 28.141 1 92.62 282 GLU A CA 1
ATOM 2238 C C . GLU A 1 282 ? 14.43 11.375 28 1 92.62 282 GLU A C 1
ATOM 2240 O O . GLU A 1 282 ? 13.227 11.633 28.078 1 92.62 282 GLU A O 1
ATOM 2245 N N . LEU A 1 283 ? 14.906 10.133 27.812 1 94.5 283 LEU A N 1
ATOM 2246 C CA . LEU A 1 283 ? 13.992 9.016 27.625 1 94.5 283 LEU A CA 1
ATOM 2247 C C . LEU A 1 283 ? 13.773 8.258 28.922 1 94.5 283 LEU A C 1
ATOM 2249 O O . LEU A 1 283 ? 13.133 7.199 28.938 1 94.5 283 LEU A O 1
ATOM 2253 N N . GLU A 1 284 ? 14.234 8.75 30 1 92.62 284 GLU A N 1
ATOM 2254 C CA . GLU A 1 284 ? 14.164 8.055 31.281 1 92.62 284 GLU A CA 1
ATOM 2255 C C . GLU A 1 284 ? 12.727 7.691 31.641 1 92.62 284 GLU A C 1
ATOM 2257 O O . GLU A 1 284 ? 12.461 6.586 32.125 1 92.62 284 GLU A O 1
ATOM 2262 N N . HIS A 1 285 ? 11.797 8.523 31.344 1 92.12 285 HIS A N 1
ATOM 2263 C CA . HIS A 1 285 ? 10.414 8.281 31.719 1 92.12 285 HIS A CA 1
ATOM 2264 C C . HIS A 1 285 ? 9.531 8.055 30.5 1 92.12 285 HIS A C 1
ATOM 2266 O O . HIS A 1 285 ? 8.305 8.016 30.609 1 92.12 285 HIS A O 1
ATOM 2272 N N . ALA A 1 286 ? 10.195 7.945 29.375 1 93.75 286 ALA A N 1
ATOM 2273 C CA . ALA A 1 286 ? 9.43 7.746 28.156 1 93.75 286 ALA A CA 1
ATOM 2274 C C . ALA A 1 286 ? 8.867 6.332 28.078 1 93.75 286 ALA A C 1
ATOM 2276 O O . ALA A 1 286 ? 9.484 5.383 28.562 1 93.75 286 ALA A O 1
ATOM 2277 N N . GLU A 1 287 ? 7.715 6.23 27.547 1 94.5 287 GLU A N 1
ATOM 2278 C CA . GLU A 1 287 ? 7.141 4.918 27.266 1 94.5 287 GLU A CA 1
ATOM 2279 C C . GLU A 1 287 ? 7.875 4.227 26.125 1 94.5 287 GLU A C 1
ATOM 2281 O O . GLU A 1 287 ? 7.988 4.781 25.031 1 94.5 287 GLU A O 1
ATOM 2286 N N . MET A 1 288 ? 8.445 3.029 26.453 1 95 288 MET A N 1
ATOM 2287 C CA . MET A 1 288 ? 9.164 2.266 25.438 1 95 288 MET A CA 1
ATOM 2288 C C . MET A 1 288 ? 8.758 0.797 25.469 1 95 288 MET A C 1
ATOM 2290 O O . MET A 1 288 ? 8.57 0.225 26.547 1 95 288 MET A O 1
ATOM 2294 N N . ASN A 1 289 ? 8.578 0.247 24.281 1 93.56 289 ASN A N 1
ATOM 2295 C CA . ASN A 1 289 ? 8.203 -1.16 24.188 1 93.56 289 ASN A CA 1
ATOM 2296 C C . ASN A 1 289 ? 8.891 -1.847 23.016 1 93.56 289 ASN A C 1
ATOM 2298 O O . ASN A 1 289 ? 9.219 -1.2 22.016 1 93.56 289 ASN A O 1
ATOM 2302 N N . HIS A 1 290 ? 9.109 -3.18 23.234 1 92.88 290 HIS A N 1
ATOM 2303 C CA . HIS A 1 290 ? 9.523 -3.992 22.094 1 92.88 290 HIS A CA 1
ATOM 2304 C C . HIS A 1 290 ? 8.398 -4.141 21.078 1 92.88 290 HIS A C 1
ATOM 2306 O O . HIS A 1 290 ? 7.234 -4.277 21.453 1 92.88 290 HIS A O 1
ATOM 2312 N N . ALA A 1 291 ? 8.812 -3.984 19.875 1 89.38 291 ALA A N 1
ATOM 2313 C CA . ALA A 1 291 ? 7.82 -4.16 18.828 1 89.38 291 ALA A CA 1
ATOM 2314 C C . ALA A 1 291 ? 8.18 -5.336 17.922 1 89.38 291 ALA A C 1
ATOM 2316 O O . ALA A 1 291 ? 9.352 -5.711 17.812 1 89.38 291 ALA A O 1
ATOM 2317 N N . ARG A 1 292 ? 7.184 -5.898 17.312 1 84.94 292 ARG A N 1
ATOM 2318 C CA . ARG A 1 292 ? 7.398 -6.992 16.375 1 84.94 292 ARG A CA 1
ATOM 2319 C C . ARG A 1 292 ? 7.949 -6.469 15.055 1 84.94 292 ARG A C 1
ATOM 2321 O O . ARG A 1 292 ? 7.52 -5.422 14.562 1 84.94 292 ARG A O 1
ATOM 2328 N N . PRO A 1 293 ? 8.812 -7.297 14.508 1 88.56 293 PRO A N 1
ATOM 2329 C CA . PRO A 1 293 ? 9.352 -6.906 13.203 1 88.56 293 PRO A CA 1
ATOM 2330 C C . PRO A 1 293 ? 8.305 -6.953 12.094 1 88.56 293 PRO A C 1
ATOM 2332 O O . PRO A 1 293 ? 7.328 -7.703 12.188 1 88.56 293 PRO A O 1
ATOM 2335 N N . SER A 1 294 ? 8.484 -6.102 11.164 1 86.81 294 SER A N 1
ATOM 2336 C CA . SER A 1 294 ? 7.699 -6.094 9.938 1 86.81 294 SER A CA 1
ATOM 2337 C C . SER A 1 294 ? 8.586 -6.258 8.711 1 86.81 294 SER A C 1
ATOM 2339 O O . SER A 1 294 ? 9.812 -6.141 8.805 1 86.81 294 SER A O 1
ATOM 2341 N N . LEU A 1 295 ? 7.984 -6.531 7.559 1 89.25 295 LEU A N 1
ATOM 2342 C CA . LEU A 1 295 ? 8.766 -6.641 6.332 1 89.25 295 LEU A CA 1
ATOM 2343 C C . LEU A 1 295 ? 9.383 -5.293 5.957 1 89.25 295 LEU A C 1
ATOM 2345 O O . LEU A 1 295 ? 10.422 -5.246 5.297 1 89.25 295 LEU A O 1
ATOM 2349 N N . GLU A 1 296 ? 8.695 -4.277 6.336 1 86.69 296 GLU A N 1
ATOM 2350 C CA . GLU A 1 296 ? 9.289 -2.961 6.141 1 86.69 296 GLU A CA 1
ATOM 2351 C C . GLU A 1 296 ? 10.625 -2.842 6.871 1 86.69 296 GLU A C 1
ATOM 2353 O O . GLU A 1 296 ? 11.578 -2.252 6.348 1 86.69 296 GLU A O 1
ATOM 2358 N N . ASP A 1 297 ? 10.695 -3.354 8.039 1 89.94 297 ASP A N 1
ATOM 2359 C CA . ASP A 1 297 ? 11.945 -3.354 8.805 1 89.94 297 ASP A CA 1
ATOM 2360 C C . ASP A 1 297 ? 13.023 -4.152 8.078 1 89.94 297 ASP A C 1
ATOM 2362 O O . ASP A 1 297 ? 14.188 -3.732 8.023 1 89.94 297 ASP A O 1
ATOM 2366 N N . VAL A 1 298 ? 12.586 -5.316 7.578 1 92.25 298 VAL A N 1
ATOM 2367 C CA . VAL A 1 298 ? 13.516 -6.145 6.824 1 92.25 298 VAL A CA 1
ATOM 2368 C C . VAL A 1 298 ? 14.055 -5.355 5.629 1 92.25 298 VAL A C 1
ATOM 2370 O O . VAL A 1 298 ? 15.273 -5.301 5.41 1 92.25 298 VAL A O 1
ATOM 2373 N N . PHE A 1 299 ? 13.156 -4.766 4.965 1 90.44 299 PHE A N 1
ATOM 2374 C CA . PHE A 1 299 ? 13.508 -3.996 3.777 1 90.44 299 PHE A CA 1
ATOM 2375 C C . PHE A 1 299 ? 14.539 -2.926 4.113 1 90.44 299 PHE A C 1
ATOM 2377 O O . PHE A 1 299 ? 15.555 -2.793 3.418 1 90.44 299 PHE A O 1
ATOM 2384 N N . VAL A 1 300 ? 14.32 -2.189 5.125 1 87.62 300 VAL A N 1
ATOM 2385 C CA . VAL A 1 300 ? 15.211 -1.107 5.535 1 87.62 300 VAL A CA 1
ATOM 2386 C C . VAL A 1 300 ? 16.578 -1.678 5.938 1 87.62 300 VAL A C 1
ATOM 2388 O O . VAL A 1 300 ? 17.609 -1.076 5.656 1 87.62 300 VAL A O 1
ATOM 2391 N N . THR A 1 301 ? 16.578 -2.76 6.512 1 90.19 301 THR A N 1
ATOM 2392 C CA . THR A 1 301 ? 17.797 -3.361 7.023 1 90.19 301 THR A CA 1
ATOM 2393 C C . THR A 1 301 ? 18.656 -3.885 5.883 1 90.19 301 THR A C 1
ATOM 2395 O O . THR A 1 301 ? 19.891 -3.781 5.93 1 90.19 301 THR A O 1
ATOM 2398 N N . VAL A 1 302 ? 18.016 -4.391 4.863 1 90.94 302 VAL A N 1
ATOM 2399 C CA . VAL A 1 302 ? 18.797 -5.098 3.85 1 90.94 302 VAL A CA 1
ATOM 2400 C C . VAL A 1 302 ? 19.078 -4.172 2.67 1 90.94 302 VAL A C 1
ATOM 2402 O O . VAL A 1 302 ? 19.844 -4.512 1.772 1 90.94 302 VAL A O 1
ATOM 2405 N N . THR A 1 303 ? 18.391 -3.072 2.637 1 85.69 303 THR A N 1
ATOM 2406 C CA . THR A 1 303 ? 18.609 -2.129 1.547 1 85.69 303 THR A CA 1
ATOM 2407 C C . THR A 1 303 ? 19.328 -0.877 2.051 1 85.69 303 THR A C 1
ATOM 2409 O O . THR A 1 303 ? 19.438 -0.666 3.26 1 85.69 303 THR A O 1
ATOM 2412 N N . GLY A 1 304 ? 19.703 0.148 1.243 1 70.75 304 GLY A N 1
ATOM 2413 C CA . GLY A 1 304 ? 20.266 1.44 1.6 1 70.75 304 GLY A CA 1
ATOM 2414 C C . GLY A 1 304 ? 21.766 1.396 1.826 1 70.75 304 GLY A C 1
ATOM 2415 O O . GLY A 1 304 ? 22.406 2.436 2.002 1 70.75 304 GLY A O 1
ATOM 2416 N N . ARG A 1 305 ? 22.469 0.235 2.328 1 56.78 305 ARG A N 1
ATOM 2417 C CA . ARG A 1 305 ? 23.891 0.221 2.637 1 56.78 305 ARG A CA 1
ATOM 2418 C C . ARG A 1 305 ? 24.688 0.965 1.571 1 56.78 305 ARG A C 1
ATOM 2420 O O . ARG A 1 305 ? 25.688 1.616 1.879 1 56.78 305 ARG A O 1
ATOM 2427 N N . GLY A 1 306 ? 24.375 0.853 0.331 1 41.5 306 GLY A N 1
ATOM 2428 C CA . GLY A 1 306 ? 25.234 1.562 -0.61 1 41.5 306 GLY A CA 1
ATOM 2429 C C . GLY A 1 306 ? 24.781 2.99 -0.858 1 41.5 306 GLY A C 1
ATOM 2430 O O . GLY A 1 306 ? 25.391 3.705 -1.657 1 41.5 306 GLY A O 1
ATOM 2431 N N . ARG A 1 307 ? 23.719 3.463 -0.467 1 37.91 307 ARG A N 1
ATOM 2432 C CA . ARG A 1 307 ? 23.359 4.855 -0.695 1 37.91 307 ARG A CA 1
ATOM 2433 C C . ARG A 1 307 ? 24.016 5.77 0.334 1 37.91 307 ARG A C 1
ATOM 2435 O O . ARG A 1 307 ? 23.641 6.934 0.472 1 37.91 307 ARG A O 1
ATOM 2442 N N . GLN A 1 308 ? 24.703 5.406 1.289 1 27.44 308 GLN A N 1
ATOM 2443 C CA . GLN A 1 308 ? 25.547 6.457 1.831 1 27.44 308 GLN A CA 1
ATOM 2444 C C . GLN A 1 308 ? 26.438 7.059 0.747 1 27.44 308 GLN A C 1
ATOM 2446 O O . GLN A 1 308 ? 26.984 6.332 -0.092 1 27.44 308 GLN A O 1
ATOM 2451 N N . MET B 1 1 ? -7.961 24.078 26.391 1 48.12 1 MET B N 1
ATOM 2452 C CA . MET B 1 1 ? -9.023 23.625 25.5 1 48.12 1 MET B CA 1
ATOM 2453 C C . MET B 1 1 ? -8.453 23.234 24.125 1 48.12 1 MET B C 1
ATOM 2455 O O . MET B 1 1 ? -7.652 23.969 23.547 1 48.12 1 MET B O 1
ATOM 2459 N N . THR B 1 2 ? -8.57 21.938 23.609 1 66.06 2 THR B N 1
ATOM 2460 C CA . THR B 1 2 ? -7.992 21.531 22.328 1 66.06 2 THR B CA 1
ATOM 2461 C C . THR B 1 2 ? -8.555 22.359 21.188 1 66.06 2 THR B C 1
ATOM 2463 O O . THR B 1 2 ? -9.773 22.484 21.047 1 66.06 2 THR B O 1
ATOM 2466 N N . GLU B 1 3 ? -7.703 23.156 20.578 1 90.44 3 GLU B N 1
ATOM 2467 C CA . GLU B 1 3 ? -8.133 23.922 19.422 1 90.44 3 GLU B CA 1
ATOM 2468 C C . GLU B 1 3 ? -8.219 23.047 18.172 1 90.44 3 GLU B C 1
ATOM 2470 O O . GLU B 1 3 ? -7.359 22.188 17.953 1 90.44 3 GLU B O 1
ATOM 2475 N N . TYR B 1 4 ? -9.398 23.172 17.547 1 96.81 4 TYR B N 1
ATOM 2476 C CA . TYR B 1 4 ? -9.633 22.375 16.359 1 96.81 4 TYR B CA 1
ATOM 2477 C C . TYR B 1 4 ? -9.445 23.219 15.094 1 96.81 4 TYR B C 1
ATOM 2479 O O . TYR B 1 4 ? -9.859 24.375 15.055 1 96.81 4 TYR B O 1
ATOM 2487 N N . ALA B 1 5 ? -8.75 22.656 14.172 1 98.06 5 ALA B N 1
ATOM 2488 C CA . ALA B 1 5 ? -8.641 23.281 12.859 1 98.06 5 ALA B CA 1
ATOM 2489 C C . ALA B 1 5 ? -9.898 23.062 12.031 1 98.06 5 ALA B C 1
ATOM 2491 O O . ALA B 1 5 ? -10.25 23.891 11.188 1 98.06 5 ALA B O 1
ATOM 2492 N N . ILE B 1 6 ? -10.531 21.938 12.25 1 98.06 6 ILE B N 1
ATOM 2493 C CA . ILE B 1 6 ? -11.75 21.578 11.539 1 98.06 6 ILE B CA 1
ATOM 2494 C C . ILE B 1 6 ? -12.789 21.062 12.523 1 98.06 6 ILE B C 1
ATOM 2496 O O . ILE B 1 6 ? -12.484 20.234 13.383 1 98.06 6 ILE B O 1
ATOM 2500 N N . GLN B 1 7 ? -13.953 21.547 12.398 1 97.94 7 GLN B N 1
ATOM 2501 C CA . GLN B 1 7 ? -15.117 2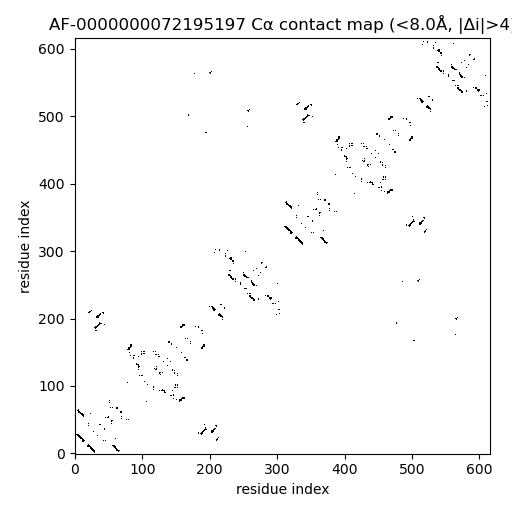1.031 13.109 1 97.94 7 GLN B CA 1
ATOM 2502 C C . GLN B 1 7 ? -16.297 20.828 12.164 1 97.94 7 GLN B C 1
ATOM 2504 O O . GLN B 1 7 ? -16.797 21.797 11.57 1 97.94 7 GLN B O 1
ATOM 2509 N N . ALA B 1 8 ? -16.672 19.656 11.969 1 97.38 8 ALA B N 1
ATOM 2510 C CA . ALA B 1 8 ? -17.828 19.281 11.156 1 97.38 8 ALA B CA 1
ATOM 2511 C C . ALA B 1 8 ? -18.891 18.562 12 1 97.38 8 ALA B C 1
ATOM 2513 O O . ALA B 1 8 ? -18.578 17.641 12.758 1 97.38 8 ALA B O 1
ATOM 2514 N N . LYS B 1 9 ? -20.094 19.031 11.898 1 97.81 9 LYS B N 1
ATOM 2515 C CA . LYS B 1 9 ? -21.172 18.469 12.695 1 97.81 9 LYS B CA 1
ATOM 2516 C C . LYS B 1 9 ? -22.328 18 11.805 1 97.81 9 LYS B C 1
ATOM 2518 O O . LYS B 1 9 ? -22.969 18.828 11.133 1 97.81 9 LYS B O 1
ATOM 2523 N N . ASN B 1 10 ? -22.609 16.672 11.867 1 98.06 10 ASN B N 1
ATOM 2524 C CA . ASN B 1 10 ? -23.75 16.047 11.18 1 98.06 10 ASN B CA 1
ATOM 2525 C C . ASN B 1 10 ? -23.781 16.453 9.703 1 98.06 10 ASN B C 1
ATOM 2527 O O . ASN B 1 10 ? -24.828 16.875 9.203 1 98.06 10 ASN B O 1
ATOM 2531 N N . VAL B 1 11 ? -22.719 16.312 9.07 1 98.06 11 VAL B N 1
ATOM 2532 C CA . VAL B 1 11 ? -22.578 16.75 7.688 1 98.06 11 VAL B CA 1
ATOM 2533 C C . VAL B 1 11 ? -23.125 15.68 6.746 1 98.06 11 VAL B C 1
ATOM 2535 O O . VAL B 1 11 ? -22.812 14.5 6.887 1 98.06 11 VAL B O 1
ATOM 2538 N N . VAL B 1 12 ? -23.953 16.125 5.848 1 98.19 12 VAL B N 1
ATOM 2539 C CA . VAL B 1 12 ? -24.516 15.281 4.801 1 98.19 12 VAL B CA 1
ATOM 2540 C C . VAL B 1 12 ? -24.266 15.914 3.434 1 98.19 12 VAL B C 1
ATOM 2542 O O . VAL B 1 12 ? -24.375 17.125 3.277 1 98.19 12 VAL B O 1
ATOM 2545 N N . LYS B 1 13 ? -23.859 15.156 2.469 1 98 13 LYS B N 1
ATOM 2546 C CA . LYS B 1 13 ? -23.781 15.594 1.077 1 98 13 LYS B CA 1
ATOM 2547 C C . LYS B 1 13 ? -24.5 14.609 0.151 1 98 13 LYS B C 1
ATOM 2549 O O . LYS B 1 13 ? -24.125 13.438 0.083 1 98 13 LYS B O 1
ATOM 2554 N N . LYS B 1 14 ? -25.438 15.086 -0.511 1 97.38 14 LYS B N 1
ATOM 2555 C CA . LYS B 1 14 ? -26.203 14.289 -1.467 1 97.38 14 LYS B CA 1
ATOM 2556 C C . LYS B 1 14 ? -26.031 14.82 -2.889 1 97.38 14 LYS B C 1
ATOM 2558 O O . LYS B 1 14 ? -25.938 16.031 -3.102 1 97.38 14 LYS B O 1
ATOM 2563 N N . PHE B 1 15 ? -25.922 13.938 -3.834 1 96 15 PHE B N 1
ATOM 2564 C CA . PHE B 1 15 ? -26.016 14.203 -5.266 1 96 15 PHE B CA 1
ATOM 2565 C C . PHE B 1 15 ? -27.234 13.531 -5.871 1 96 15 PHE B C 1
ATOM 2567 O O . PHE B 1 15 ? -27.203 12.344 -6.195 1 96 15 PHE B O 1
ATOM 2574 N N . GLY B 1 16 ? -28.203 14.312 -6.113 1 95.19 16 GLY B N 1
ATOM 2575 C CA . GLY B 1 16 ? -29.453 13.664 -6.469 1 95.19 16 GLY B CA 1
ATOM 2576 C C . GLY B 1 16 ? -29.922 12.672 -5.426 1 95.19 16 GLY B C 1
ATOM 2577 O O . GLY B 1 16 ? -30.109 13.023 -4.262 1 95.19 16 GLY B O 1
ATOM 2578 N N . ASN B 1 17 ? -30.016 11.438 -5.891 1 93.56 17 ASN B N 1
ATOM 2579 C CA . ASN B 1 17 ? -30.484 10.406 -4.977 1 93.56 17 ASN B CA 1
ATOM 2580 C C . ASN B 1 17 ? -29.328 9.695 -4.285 1 93.56 17 ASN B C 1
ATOM 2582 O O . ASN B 1 17 ? -29.547 8.859 -3.404 1 93.56 17 ASN B O 1
ATOM 2586 N N . PHE B 1 18 ? -28.203 10.055 -4.598 1 94.44 18 PHE B N 1
ATOM 2587 C CA . PHE B 1 18 ? -27.031 9.398 -4.031 1 94.44 18 PHE B CA 1
ATOM 2588 C C . PHE B 1 18 ? -26.484 10.188 -2.852 1 94.44 18 PHE B C 1
ATOM 2590 O O . PHE B 1 18 ? -26.219 11.391 -2.971 1 94.44 18 PHE B O 1
ATOM 2597 N N . THR B 1 19 ? -26.344 9.5 -1.695 1 96.62 19 THR B N 1
ATOM 2598 C CA . THR B 1 19 ? -25.75 10.133 -0.516 1 96.62 19 THR B CA 1
ATOM 2599 C C . THR B 1 19 ? -24.266 9.812 -0.415 1 96.62 19 THR B C 1
ATOM 2601 O O . THR B 1 19 ? -23.891 8.703 -0.027 1 96.62 19 THR B O 1
ATOM 2604 N N . ALA B 1 20 ? -23.438 10.742 -0.658 1 96.38 20 ALA B N 1
ATOM 2605 C CA . ALA B 1 20 ? -21.984 10.555 -0.675 1 96.38 20 ALA B CA 1
ATOM 2606 C C . ALA B 1 20 ? -21.406 10.656 0.731 1 96.38 20 ALA B C 1
ATOM 2608 O O . ALA B 1 20 ? -20.438 9.953 1.066 1 96.38 20 ALA B O 1
ATOM 2609 N N . ILE B 1 21 ? -21.844 11.562 1.506 1 97.56 21 ILE B N 1
ATOM 2610 C CA . ILE B 1 21 ? -21.516 11.734 2.918 1 97.56 21 ILE B CA 1
ATOM 2611 C C . ILE B 1 21 ? -22.797 11.617 3.758 1 97.56 21 ILE B C 1
ATOM 2613 O O . ILE B 1 21 ? -23.766 12.328 3.518 1 97.56 21 ILE B O 1
ATOM 2617 N N . ASN B 1 22 ? -22.75 10.703 4.664 1 97.75 22 ASN B N 1
ATOM 2618 C CA . ASN B 1 22 ? -23.953 10.383 5.418 1 97.75 22 ASN B CA 1
ATOM 2619 C C . ASN B 1 22 ? -23.766 10.664 6.906 1 97.75 22 ASN B C 1
ATOM 2621 O O . ASN B 1 22 ? -23.547 9.734 7.691 1 97.75 22 ASN B O 1
ATOM 2625 N N . ASP B 1 23 ? -23.938 11.953 7.293 1 97.5 23 ASP B N 1
ATOM 2626 C CA . ASP B 1 23 ? -24.031 12.375 8.688 1 97.5 23 ASP B CA 1
ATOM 2627 C C . ASP B 1 23 ? -22.703 12.172 9.414 1 97.5 23 ASP B C 1
ATOM 2629 O O . ASP B 1 23 ? -22.656 11.516 10.453 1 97.5 23 ASP B O 1
ATOM 2633 N N . ILE B 1 24 ? -21.703 12.781 8.898 1 96.81 24 ILE B N 1
ATOM 2634 C CA . ILE B 1 24 ? -20.406 12.602 9.539 1 96.81 24 ILE B CA 1
ATOM 2635 C C . ILE B 1 24 ? -20.141 13.75 10.5 1 96.81 24 ILE B C 1
ATOM 2637 O O . ILE B 1 24 ? -20.516 14.898 10.227 1 96.81 24 ILE B O 1
ATOM 2641 N N . THR B 1 25 ? -19.672 13.453 11.664 1 97.06 25 THR B N 1
ATOM 2642 C CA . THR B 1 25 ? -19.141 14.391 12.648 1 97.06 25 THR B CA 1
ATOM 2643 C C . THR B 1 25 ? -17.672 14.133 12.922 1 97.06 25 THR B C 1
ATOM 2645 O O . THR B 1 25 ? -17.266 12.992 13.164 1 97.06 25 THR B O 1
ATOM 2648 N N . LEU B 1 26 ? -16.922 15.18 12.75 1 95 26 LEU B N 1
ATOM 2649 C CA . LEU B 1 26 ? -15.484 14.984 12.969 1 95 26 LEU B CA 1
ATOM 2650 C C . LEU B 1 26 ? -14.844 16.266 13.5 1 95 26 LEU B C 1
ATOM 2652 O O . LEU B 1 26 ? -15.305 17.359 13.211 1 95 26 LEU B O 1
ATOM 2656 N N . ASN B 1 27 ? -13.828 16.109 14.305 1 96.5 27 ASN B N 1
ATOM 2657 C CA . ASN B 1 27 ? -12.977 17.172 14.844 1 96.5 27 ASN B CA 1
ATOM 2658 C C . ASN B 1 27 ? -11.5 16.891 14.594 1 96.5 27 ASN B C 1
ATOM 2660 O O . ASN B 1 27 ? -10.992 15.844 14.992 1 96.5 27 ASN B O 1
ATOM 2664 N N . VAL B 1 28 ? -10.852 17.812 13.922 1 97.44 28 VAL B N 1
ATOM 2665 C CA . VAL B 1 28 ? -9.43 17.656 13.633 1 97.44 28 VAL B CA 1
ATOM 2666 C C . VAL B 1 28 ? -8.617 18.641 14.484 1 97.44 28 VAL B C 1
ATOM 2668 O O . VAL B 1 28 ? -8.734 19.859 14.32 1 97.44 28 VAL B O 1
ATOM 2671 N N . PRO B 1 29 ? -7.801 18.141 15.383 1 96.25 29 PRO B N 1
ATOM 2672 C CA . PRO B 1 29 ? -6.992 19.031 16.219 1 96.25 29 PRO B CA 1
ATOM 2673 C C . PRO B 1 29 ? -5.957 19.812 15.414 1 96.25 29 PRO B C 1
ATOM 2675 O O . PRO B 1 29 ? -5.402 19.281 14.438 1 96.25 29 PRO B O 1
ATOM 2678 N N . LYS B 1 30 ? -5.668 21.031 15.875 1 97 30 LYS B N 1
ATOM 2679 C CA . LYS B 1 30 ? -4.625 21.844 15.242 1 97 30 LYS B CA 1
ATOM 2680 C C . LYS B 1 30 ? -3.252 21.203 15.43 1 97 30 LYS B C 1
ATOM 2682 O O . LYS B 1 30 ? -2.984 20.578 16.453 1 97 30 LYS B O 1
ATOM 2687 N N . GLY B 1 31 ? -2.473 21.344 14.406 1 94.69 31 GLY B N 1
ATOM 2688 C CA . GLY B 1 31 ? -1.084 20.922 14.492 1 94.69 31 GLY B CA 1
ATOM 2689 C C . GLY B 1 31 ? -0.923 19.422 14.539 1 94.69 31 GLY B C 1
ATOM 2690 O O . GLY B 1 31 ? -0.055 18.906 15.25 1 94.69 31 GLY B O 1
ATOM 2691 N N . SER B 1 32 ? -1.741 18.688 13.891 1 95.56 32 SER B N 1
ATOM 2692 C CA . SER B 1 32 ? -1.667 17.234 13.82 1 95.56 32 SER B CA 1
ATOM 2693 C C . SER B 1 32 ? -1.925 16.734 12.406 1 95.56 32 SER B C 1
ATOM 2695 O O . SER B 1 32 ? -2.436 17.484 11.562 1 95.56 32 SER B O 1
ATOM 2697 N N . ILE B 1 33 ? -1.465 15.586 12.203 1 97.56 33 ILE B N 1
ATOM 2698 C CA . ILE B 1 33 ? -1.798 14.898 10.953 1 97.56 33 ILE B CA 1
ATOM 2699 C C . ILE B 1 33 ? -2.988 13.969 11.18 1 97.56 33 ILE B C 1
ATOM 2701 O O . ILE B 1 33 ? -2.908 13.023 11.969 1 97.56 33 ILE B O 1
ATOM 2705 N N . TYR B 1 34 ? -4.07 14.312 10.516 1 98 34 TYR B N 1
ATOM 2706 C CA . TYR B 1 34 ? -5.312 13.555 10.602 1 98 34 TYR B CA 1
ATOM 2707 C C . TYR B 1 34 ? -5.574 12.789 9.312 1 98 34 TYR B C 1
ATOM 2709 O O . TYR B 1 34 ? -5.504 13.359 8.219 1 98 34 TYR B O 1
ATOM 2717 N N . GLY B 1 35 ? -5.914 11.445 9.43 1 97.25 35 GLY B N 1
ATOM 2718 C CA . GLY B 1 35 ? -6.094 10.625 8.242 1 97.25 35 GLY B CA 1
ATOM 2719 C C . GLY B 1 35 ? -7.527 10.18 8.031 1 97.25 35 GLY B C 1
ATOM 2720 O O . GLY B 1 35 ? -8.258 9.938 8.992 1 97.25 35 GLY B O 1
ATOM 2721 N N . PHE B 1 36 ? -7.949 10.156 6.801 1 96 36 PHE B N 1
ATOM 2722 C CA . PHE B 1 36 ? -9.148 9.453 6.355 1 96 36 PHE B CA 1
ATOM 2723 C C . PHE B 1 36 ? -8.781 8.164 5.625 1 96 36 PHE B C 1
ATOM 2725 O O . PHE B 1 36 ? -8.227 8.203 4.527 1 96 36 PHE B O 1
ATOM 2732 N N . LEU B 1 37 ? -9.109 7.129 6.238 1 94.56 37 LEU B N 1
ATOM 2733 C CA . LEU B 1 37 ? -8.852 5.82 5.648 1 94.56 37 LEU B CA 1
ATOM 2734 C C . LEU B 1 37 ? -10.141 5.195 5.129 1 94.56 37 LEU B C 1
ATOM 2736 O O . LEU B 1 37 ? -11.172 5.25 5.793 1 94.56 37 LEU B O 1
ATOM 2740 N N . GLY B 1 38 ? -10.125 4.59 3.982 1 91.94 38 GLY B N 1
ATOM 2741 C CA . GLY B 1 38 ? -11.273 3.914 3.396 1 91.94 38 GLY B CA 1
ATOM 2742 C C . GLY B 1 38 ? -11.062 3.525 1.946 1 91.94 38 GLY B C 1
ATOM 2743 O O . GLY B 1 38 ? -10.094 3.965 1.314 1 91.94 38 GLY B O 1
ATOM 2744 N N . PRO B 1 39 ? -11.945 2.684 1.438 1 88.12 39 PRO B N 1
ATOM 2745 C CA . PRO B 1 39 ? -11.828 2.27 0.037 1 88.12 39 PRO B CA 1
ATOM 2746 C C . PRO B 1 39 ? -12.172 3.393 -0.94 1 88.12 39 PRO B C 1
ATOM 2748 O O . PRO B 1 39 ? -12.617 4.461 -0.523 1 88.12 39 PRO B O 1
ATOM 2751 N N . ASN B 1 40 ? -11.898 3.1 -2.213 1 84 40 ASN B N 1
ATOM 2752 C CA . ASN B 1 40 ? -12.258 4.066 -3.248 1 84 40 ASN B CA 1
ATOM 2753 C C . ASN B 1 40 ? -13.766 4.254 -3.342 1 84 40 ASN B C 1
ATOM 2755 O O . ASN B 1 40 ? -14.523 3.285 -3.244 1 84 40 ASN B O 1
ATOM 2759 N N . GLY B 1 41 ? -14.141 5.465 -3.398 1 86.62 41 GLY B N 1
ATOM 2760 C CA . GLY B 1 41 ? -15.547 5.762 -3.59 1 86.62 41 GLY B CA 1
ATOM 2761 C C . GLY B 1 41 ? -16.312 5.863 -2.287 1 86.62 41 GLY B C 1
ATOM 2762 O O . GLY B 1 41 ? -17.531 6.098 -2.291 1 86.62 41 GLY B O 1
ATOM 2763 N N . CYS B 1 42 ? -15.633 5.793 -1.215 1 90.31 42 CYS B N 1
ATOM 2764 C CA . CYS B 1 42 ? -16.359 5.75 0.051 1 90.31 42 CYS B CA 1
ATOM 2765 C C . CYS B 1 42 ? -16.719 7.152 0.52 1 90.31 42 CYS B C 1
ATOM 2767 O O . CYS B 1 42 ? -17.422 7.316 1.519 1 90.31 42 CYS B O 1
ATOM 2769 N N . GLY B 1 43 ? -16.172 8.18 -0.12 1 94 43 GLY B N 1
ATOM 2770 C CA . GLY B 1 43 ? -16.547 9.539 0.223 1 94 43 GLY B CA 1
ATOM 2771 C C . GLY B 1 43 ? -15.391 10.398 0.679 1 94 43 GLY B C 1
ATOM 2772 O O . GLY B 1 43 ? -15.57 11.555 1.06 1 94 43 GLY B O 1
ATOM 2773 N N . LYS B 1 44 ? -14.172 9.867 0.714 1 95.12 44 LYS B N 1
ATOM 2774 C CA . LYS B 1 44 ? -13.008 10.586 1.215 1 95.12 44 LYS B CA 1
ATOM 2775 C C . LYS B 1 44 ? -12.797 11.898 0.456 1 95.12 44 LYS B C 1
ATOM 2777 O O . LYS B 1 44 ? -12.703 12.961 1.064 1 95.12 44 LYS B O 1
ATOM 2782 N N . SER B 1 45 ? -12.781 11.836 -0.904 1 94.31 45 SER B N 1
ATOM 2783 C CA . SER B 1 45 ? -12.555 13.016 -1.736 1 94.31 45 SER B CA 1
ATOM 2784 C C . SER B 1 45 ? -13.711 14 -1.632 1 94.31 45 SER B C 1
ATOM 2786 O O . SER B 1 45 ? -13.5 15.211 -1.601 1 94.31 45 SER B O 1
ATOM 2788 N N . THR B 1 46 ? -14.906 13.508 -1.573 1 96.06 46 THR B N 1
ATOM 2789 C CA . THR B 1 46 ? -16.078 14.367 -1.397 1 96.06 46 THR B CA 1
ATOM 2790 C C . THR B 1 46 ? -15.992 15.125 -0.076 1 96.06 46 THR B C 1
ATOM 2792 O O . THR B 1 46 ? -16.297 16.312 -0.02 1 96.06 46 THR B O 1
ATOM 2795 N N . THR B 1 47 ? -15.578 14.438 0.912 1 96.81 47 THR B N 1
ATOM 2796 C CA . THR B 1 47 ? -15.438 15.062 2.223 1 96.81 47 THR B CA 1
ATOM 2797 C C . THR B 1 47 ? -14.414 16.188 2.176 1 96.81 47 THR B C 1
ATOM 2799 O O . THR B 1 47 ? -14.672 17.297 2.664 1 96.81 47 THR B O 1
ATOM 2802 N N . ILE B 1 48 ? -13.297 15.945 1.569 1 96.5 48 ILE B N 1
ATOM 2803 C CA . ILE B 1 48 ? -12.266 16.969 1.461 1 96.5 48 ILE B CA 1
ATOM 2804 C C . ILE B 1 48 ? -12.82 18.188 0.716 1 96.5 48 ILE B C 1
ATOM 2806 O O . ILE B 1 48 ? -12.594 19.328 1.126 1 96.5 48 ILE B O 1
ATOM 2810 N N . ARG B 1 49 ? -13.531 17.969 -0.288 1 95.56 49 ARG B N 1
ATOM 2811 C CA . ARG B 1 49 ? -14.078 19.062 -1.081 1 95.56 49 ARG B CA 1
ATOM 2812 C C . ARG B 1 49 ? -15.086 19.875 -0.276 1 95.56 49 ARG B C 1
ATOM 2814 O O . ARG B 1 49 ? -15.18 21.094 -0.433 1 95.56 49 ARG B O 1
ATOM 2821 N N . VAL B 1 50 ? -15.82 19.219 0.554 1 97.06 50 VAL B N 1
ATOM 2822 C CA . VAL B 1 50 ? -16.766 19.922 1.429 1 97.06 50 VAL B CA 1
ATOM 2823 C C . VAL B 1 50 ? -15.984 20.75 2.453 1 97.06 50 VAL B C 1
ATOM 2825 O O . VAL B 1 50 ? -16.297 21.922 2.674 1 97.06 50 VAL B O 1
ATOM 2828 N N . LEU B 1 51 ? -14.969 20.156 2.996 1 97.19 51 LEU B N 1
ATOM 2829 C CA . LEU B 1 51 ? -14.195 20.828 4.043 1 97.19 51 LEU B CA 1
ATOM 2830 C C . LEU B 1 51 ? -13.414 22 3.475 1 97.19 51 LEU B C 1
ATOM 2832 O O . LEU B 1 51 ? -13.125 22.969 4.188 1 97.19 51 LEU B O 1
ATOM 2836 N N . THR B 1 52 ? -13.055 21.922 2.186 1 95.44 52 THR B N 1
ATOM 2837 C CA . THR B 1 52 ? -12.312 23 1.55 1 95.44 52 THR B CA 1
ATOM 2838 C C . THR B 1 52 ? -13.258 24.094 1.041 1 95.44 52 THR B C 1
ATOM 2840 O O . THR B 1 52 ? -12.812 25.156 0.634 1 95.44 52 THR B O 1
ATOM 2843 N N . GLY B 1 53 ? -14.531 23.812 0.971 1 94.56 53 GLY B N 1
ATOM 2844 C CA . GLY B 1 53 ? -15.516 24.75 0.477 1 94.56 53 GLY B CA 1
ATOM 2845 C C . GLY B 1 53 ? -15.758 24.641 -1.016 1 94.56 53 GLY B C 1
ATOM 2846 O O . GLY B 1 53 ? -16.547 25.406 -1.583 1 94.56 53 GLY B O 1
ATOM 2847 N N . LEU B 1 54 ? -15.117 23.734 -1.661 1 92.81 54 LEU B N 1
ATOM 2848 C CA . LEU B 1 54 ? -15.305 23.5 -3.09 1 92.81 54 LEU B CA 1
ATOM 2849 C C . LEU B 1 54 ? -16.672 22.891 -3.367 1 92.81 54 LEU B C 1
ATOM 2851 O O . LEU B 1 54 ? -17.188 22.984 -4.484 1 92.81 54 LEU B O 1
ATOM 2855 N N . LEU B 1 55 ? -17.172 22.203 -2.42 1 94.88 55 LEU B N 1
ATOM 2856 C CA . LEU B 1 55 ? -18.516 21.641 -2.469 1 94.88 55 LEU B CA 1
ATOM 2857 C C . LEU B 1 55 ? -19.328 22.031 -1.24 1 94.88 55 LEU B C 1
ATOM 2859 O O . LEU B 1 55 ? -18.797 22.062 -0.125 1 94.88 55 LEU B O 1
ATOM 2863 N N . SER B 1 56 ? -20.578 22.359 -1.448 1 96.19 56 SER B N 1
ATOM 2864 C CA . SER B 1 56 ? -21.453 22.688 -0.327 1 96.19 56 SER B CA 1
ATOM 2865 C C . SER B 1 56 ? -22.094 21.438 0.267 1 96.19 56 SER B C 1
ATOM 2867 O O . SER B 1 56 ? -22.594 20.594 -0.466 1 96.19 56 SER B O 1
ATOM 2869 N N . PRO B 1 57 ? -22.062 21.391 1.553 1 96.94 57 PRO B N 1
ATOM 2870 C CA . PRO B 1 57 ? -22.812 20.297 2.156 1 96.94 57 PRO B CA 1
ATOM 2871 C C . PRO B 1 57 ? -24.328 20.438 1.964 1 96.94 57 PRO B C 1
ATOM 2873 O O . PRO B 1 57 ? -24.828 21.547 1.757 1 96.94 57 PRO B O 1
ATOM 2876 N N . THR B 1 58 ? -25 19.312 1.941 1 97.62 58 THR B N 1
ATOM 2877 C CA . THR B 1 58 ? -26.469 19.312 1.881 1 97.62 58 THR B CA 1
ATOM 2878 C C . THR B 1 58 ? -27.062 19.625 3.25 1 97.62 58 THR B C 1
ATOM 2880 O O . THR B 1 58 ? -28.062 20.344 3.352 1 97.62 58 THR B O 1
ATOM 2883 N N . GLU B 1 59 ? -26.531 19.062 4.234 1 97.75 59 GLU B N 1
ATOM 2884 C CA . GLU B 1 59 ? -26.922 19.297 5.621 1 97.75 59 GLU B CA 1
ATOM 2885 C C . GLU B 1 59 ? -25.703 19.359 6.531 1 97.75 59 GLU B C 1
ATOM 2887 O O . GLU B 1 59 ? -24.594 18.984 6.133 1 97.75 59 GLU B O 1
ATOM 2892 N N . GLY B 1 60 ? -25.906 19.953 7.688 1 97.62 60 GLY B N 1
ATOM 2893 C CA . GLY B 1 60 ? -24.859 20 8.695 1 97.62 60 GLY B CA 1
ATOM 2894 C C . GLY B 1 60 ? -24.062 21.297 8.688 1 97.62 60 GLY B C 1
ATOM 2895 O O . GLY B 1 60 ? -24.406 22.219 7.957 1 97.62 60 GLY B O 1
ATOM 2896 N N . ASN B 1 61 ? -23.125 21.344 9.602 1 97.56 61 ASN B N 1
ATOM 2897 C CA . ASN B 1 61 ? -22.297 22.531 9.758 1 97.56 61 ASN B CA 1
ATOM 2898 C C . ASN B 1 61 ? -20.812 22.203 9.711 1 97.56 61 ASN B C 1
ATOM 2900 O O . ASN B 1 61 ? -20.391 21.172 10.234 1 97.56 61 ASN B O 1
ATOM 2904 N N . VAL B 1 62 ? -20.109 23.094 9.047 1 97.62 62 VAL B N 1
ATOM 2905 C CA . VAL B 1 62 ? -18.672 22.906 8.914 1 97.62 62 VAL B CA 1
ATOM 2906 C C . VAL B 1 62 ? -17.953 24.203 9.266 1 97.62 62 VAL B C 1
ATOM 2908 O O . VAL B 1 62 ? -18.281 25.266 8.742 1 97.62 62 VAL B O 1
ATOM 2911 N N . ASP B 1 63 ? -17.062 24.078 10.188 1 97.62 63 ASP B N 1
ATOM 2912 C CA . ASP B 1 63 ? -16.172 25.172 10.57 1 97.62 63 ASP B CA 1
ATOM 2913 C C . ASP B 1 63 ? -14.711 24.781 10.359 1 97.62 63 ASP B C 1
ATOM 2915 O O . ASP B 1 63 ? -14.25 23.766 10.883 1 97.62 63 ASP B O 1
ATOM 2919 N N . VAL B 1 64 ? -14.023 25.594 9.57 1 97.88 64 VAL B N 1
ATOM 2920 C CA . VAL B 1 64 ? -12.617 25.344 9.281 1 97.88 64 VAL B CA 1
ATOM 2921 C C . VAL B 1 64 ? -11.797 26.594 9.609 1 97.88 64 VAL B C 1
ATOM 2923 O O . VAL B 1 64 ? -11.992 27.656 9.016 1 97.88 64 VAL B O 1
ATOM 2926 N N . LEU B 1 65 ? -10.891 26.422 10.516 1 97.5 65 LEU B N 1
ATOM 2927 C CA . LEU B 1 65 ? -10.047 27.516 10.969 1 97.5 65 LEU B CA 1
ATOM 2928 C C . LEU B 1 65 ? -10.891 28.703 11.422 1 97.5 65 LEU B C 1
ATOM 2930 O O . LEU B 1 65 ? -10.555 29.859 11.125 1 97.5 65 LEU B O 1
ATOM 2934 N N . GLY B 1 66 ? -11.984 28.375 11.977 1 95.5 66 GLY B N 1
ATOM 2935 C CA . GLY B 1 66 ? -12.852 29.422 12.508 1 95.5 66 GLY B CA 1
ATOM 2936 C C . GLY B 1 66 ? -13.766 30.031 11.461 1 95.5 66 GLY B C 1
ATOM 2937 O O . GLY B 1 66 ? -14.523 30.953 11.758 1 95.5 66 GLY B O 1
ATOM 2938 N N . LEU B 1 67 ? -13.734 29.594 10.289 1 96.56 67 LEU B N 1
ATOM 2939 C CA . LEU B 1 67 ? -14.547 30.125 9.195 1 96.56 67 LEU B CA 1
ATOM 2940 C C . LEU B 1 67 ? -15.695 29.172 8.867 1 96.56 67 LEU B C 1
ATOM 2942 O O . LEU B 1 67 ? -15.5 27.969 8.773 1 96.56 67 LEU B O 1
ATOM 2946 N N . GLU B 1 68 ? -16.844 29.766 8.672 1 95.69 68 GLU B N 1
ATOM 2947 C CA . GLU B 1 68 ? -18.031 28.969 8.336 1 95.69 68 GLU B CA 1
ATOM 2948 C C . GLU B 1 68 ? -18.047 28.594 6.855 1 95.69 68 GLU B C 1
ATOM 2950 O O . GLU B 1 68 ? -17.984 29.469 5.992 1 95.69 68 GLU B O 1
ATOM 2955 N N . ILE B 1 69 ? -18.266 27.344 6.586 1 92.88 69 ILE B N 1
ATOM 2956 C CA . ILE B 1 69 ? -18.297 26.844 5.215 1 92.88 69 ILE B CA 1
ATOM 2957 C C . ILE B 1 69 ? -19.719 26.438 4.852 1 92.88 69 ILE B C 1
ATOM 2959 O O . ILE B 1 69 ? -20.422 25.812 5.652 1 92.88 69 ILE B O 1
ATOM 2963 N N . PRO B 1 70 ? -20.141 26.922 3.725 1 90.5 70 PRO B N 1
ATOM 2964 C CA . PRO B 1 70 ? -19.406 27.5 2.596 1 90.5 70 PRO B CA 1
ATOM 2965 C C . PRO B 1 70 ? -19.438 29.016 2.588 1 90.5 70 PRO B C 1
ATOM 2967 O O . PRO B 1 70 ? -18.812 29.641 1.729 1 90.5 70 PRO B O 1
ATOM 2970 N N . ARG B 1 71 ? -19.984 29.641 3.549 1 89.38 71 ARG B N 1
ATOM 2971 C CA . ARG B 1 71 ? -20.219 31.078 3.543 1 89.38 71 ARG B CA 1
ATOM 2972 C C . ARG B 1 71 ? -18.906 31.859 3.43 1 89.38 71 ARG B C 1
ATOM 2974 O O . ARG B 1 71 ? -18.828 32.875 2.756 1 89.38 71 ARG B O 1
ATOM 2981 N N . GLN B 1 72 ? -17.906 31.438 4.059 1 92.25 72 GLN B N 1
ATOM 2982 C CA . GLN B 1 72 ? -16.625 32.156 4.105 1 92.25 72 GLN B CA 1
ATOM 2983 C C . GLN B 1 72 ? -15.531 31.375 3.385 1 92.25 72 GLN B C 1
ATOM 2985 O O . GLN B 1 72 ? -14.367 31.406 3.789 1 92.25 72 GLN B O 1
ATOM 2990 N N . SER B 1 73 ? -15.922 30.641 2.377 1 91.38 73 SER B N 1
ATOM 2991 C CA . SER B 1 73 ? -15.008 29.781 1.649 1 91.38 73 SER B CA 1
ATOM 2992 C C . SER B 1 73 ? -13.898 30.578 0.982 1 91.38 73 SER B C 1
ATOM 2994 O O . SER B 1 73 ? -12.758 30.109 0.895 1 91.38 73 SER B O 1
ATOM 2996 N N . GLU B 1 74 ? -14.148 31.703 0.494 1 90.69 74 GLU B N 1
ATOM 2997 C CA . GLU B 1 74 ? -13.156 32.531 -0.191 1 90.69 74 GLU B CA 1
ATOM 2998 C C . GLU B 1 74 ? -12.016 32.906 0.75 1 90.69 74 GLU B C 1
ATOM 3000 O O . GLU B 1 74 ? -10.852 32.906 0.355 1 90.69 74 GLU B O 1
ATOM 3005 N N . MET B 1 75 ? -12.398 33.188 1.933 1 93.19 75 MET B N 1
ATOM 3006 C CA . MET B 1 75 ? -11.398 33.562 2.938 1 93.19 75 MET B CA 1
ATOM 3007 C C . MET B 1 75 ? -10.531 32.375 3.299 1 93.19 75 MET B C 1
ATOM 3009 O O . MET B 1 75 ? -9.344 32.531 3.604 1 93.19 75 MET B O 1
ATOM 3013 N N . LEU B 1 76 ? -11.125 31.281 3.252 1 95 76 LEU B N 1
ATOM 3014 C CA . LEU B 1 76 ? -10.43 30.047 3.621 1 95 76 LEU B CA 1
ATOM 3015 C C . LEU B 1 76 ? -9.352 29.703 2.594 1 95 76 LEU B C 1
ATOM 3017 O O . LEU B 1 76 ? -8.289 29.188 2.951 1 95 76 LEU B O 1
ATOM 3021 N N . ARG B 1 77 ? -9.602 30.047 1.41 1 91.5 77 ARG B N 1
ATOM 3022 C CA . ARG B 1 77 ? -8.75 29.656 0.285 1 91.5 77 ARG B CA 1
ATOM 3023 C C . ARG B 1 77 ? -7.316 30.141 0.488 1 91.5 77 ARG B C 1
ATOM 3025 O O . ARG B 1 77 ? -6.371 29.453 0.092 1 91.5 77 ARG B O 1
ATOM 3032 N N . LEU B 1 78 ? -7.125 31.172 1.116 1 91.94 78 LEU B N 1
ATOM 3033 C CA . LEU B 1 78 ? -5.801 31.766 1.288 1 91.94 78 LEU B CA 1
ATOM 3034 C C . LEU B 1 78 ? -5.078 31.125 2.473 1 91.94 78 LEU B C 1
ATOM 3036 O O . LEU B 1 78 ? -3.869 31.312 2.635 1 91.94 78 LEU B O 1
ATOM 3040 N N . LYS B 1 79 ? -5.805 30.391 3.24 1 96.25 79 LYS B N 1
ATOM 3041 C CA . LYS B 1 79 ? -5.234 29.844 4.469 1 96.25 79 LYS B CA 1
ATOM 3042 C C . LYS B 1 79 ? -4.938 28.359 4.324 1 96.25 79 LYS B C 1
ATOM 3044 O O . LYS B 1 79 ? -4.285 27.75 5.184 1 96.25 79 LYS B O 1
ATOM 3049 N N . ILE B 1 80 ? -5.434 27.812 3.203 1 97.44 80 ILE B N 1
ATOM 3050 C CA . ILE B 1 80 ? -5.312 26.359 3.094 1 97.44 80 ILE B CA 1
ATOM 3051 C C . ILE B 1 80 ? -4.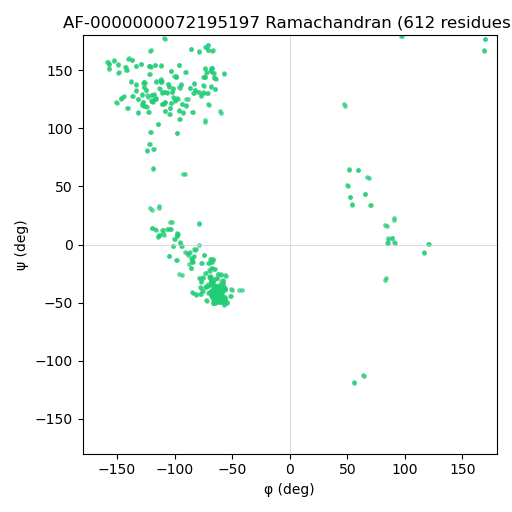531 26 1.833 1 97.44 80 ILE B C 1
ATOM 3053 O O . ILE B 1 80 ? -4.531 26.75 0.858 1 97.44 80 ILE B O 1
ATOM 3057 N N . GLY B 1 81 ? -3.764 24.922 1.913 1 97 81 GLY B N 1
ATOM 3058 C CA . GLY B 1 81 ? -3.201 24.25 0.754 1 97 81 GLY B CA 1
ATOM 3059 C C . GLY B 1 81 ? -3.938 22.969 0.392 1 97 81 GLY B C 1
ATOM 3060 O O . GLY B 1 81 ? -4.484 22.297 1.265 1 97 81 GLY B O 1
ATOM 3061 N N . TYR B 1 82 ? -3.922 22.703 -0.902 1 96 82 TYR B N 1
ATOM 3062 C CA . TYR B 1 82 ? -4.637 21.516 -1.361 1 96 82 TYR B CA 1
ATOM 3063 C C . TYR B 1 82 ? -3.852 20.797 -2.453 1 96 82 TYR B C 1
ATOM 3065 O O . TYR B 1 82 ? -3.527 21.391 -3.486 1 96 82 TYR B O 1
ATOM 3073 N N . MET B 1 83 ? -3.488 19.562 -2.123 1 95 83 MET B N 1
ATOM 3074 C CA . MET B 1 83 ? -2.908 18.656 -3.113 1 95 83 MET B CA 1
ATOM 3075 C C . MET B 1 83 ? -3.928 17.609 -3.564 1 95 83 MET B C 1
ATOM 3077 O O . MET B 1 83 ? -4.32 16.75 -2.783 1 95 83 MET B O 1
ATOM 3081 N N . THR B 1 84 ? -4.277 17.625 -4.875 1 91.19 84 THR B N 1
ATOM 3082 C CA . THR B 1 84 ? -5.246 16.672 -5.422 1 91.19 84 THR B CA 1
ATOM 3083 C C . THR B 1 84 ? -4.562 15.375 -5.812 1 91.19 84 THR B C 1
ATOM 3085 O O . THR B 1 84 ? -3.334 15.305 -5.875 1 91.19 84 THR B O 1
ATOM 3088 N N . GLN B 1 85 ? -5.371 14.414 -6.078 1 82.62 85 GLN B N 1
ATOM 3089 C CA . GLN B 1 85 ? -4.867 13.094 -6.441 1 82.62 85 GLN B CA 1
ATOM 3090 C C . GLN B 1 85 ? -4.105 13.141 -7.762 1 82.62 85 GLN B C 1
ATOM 3092 O O . GLN B 1 85 ? -3.029 12.547 -7.887 1 82.62 85 GLN B O 1
ATOM 3097 N N . LYS B 1 86 ? -4.504 13.664 -8.859 1 80.38 86 LYS B N 1
ATOM 3098 C CA . LYS B 1 86 ? -3.879 13.734 -10.172 1 80.38 86 LYS B CA 1
ATOM 3099 C C . LYS B 1 86 ? -2.822 14.828 -10.227 1 80.38 86 LYS B C 1
ATOM 3101 O O . LYS B 1 86 ? -2.168 15.023 -11.25 1 80.38 86 LYS B O 1
ATOM 3106 N N . PHE B 1 87 ? -2.332 15.305 -9.414 1 76.38 87 PHE B N 1
ATOM 3107 C CA . PHE B 1 87 ? -1.4 16.422 -9.328 1 76.38 87 PHE B CA 1
ATOM 3108 C C . PHE B 1 87 ? -1.887 17.594 -10.164 1 76.38 87 PHE B C 1
ATOM 3110 O O . PHE B 1 87 ? -2.143 17.453 -11.359 1 76.38 87 PHE B O 1
ATOM 3117 N N . SER B 1 88 ? -2.08 18.656 -9.609 1 83.44 88 SER B N 1
ATOM 3118 C CA . SER B 1 88 ? -2.523 19.844 -10.312 1 83.44 88 SER B CA 1
ATOM 3119 C C . SER B 1 88 ? -1.337 20.703 -10.758 1 83.44 88 SER B C 1
ATOM 3121 O O . SER B 1 88 ? -1.168 21.828 -10.289 1 83.44 88 SER B O 1
ATOM 3123 N N . LEU B 1 89 ? -0.52 20.156 -11.555 1 93.12 89 LEU B N 1
ATOM 3124 C CA . LEU B 1 89 ? 0.656 20.859 -12.055 1 93.12 89 LEU B CA 1
ATOM 3125 C C . LEU B 1 89 ? 0.528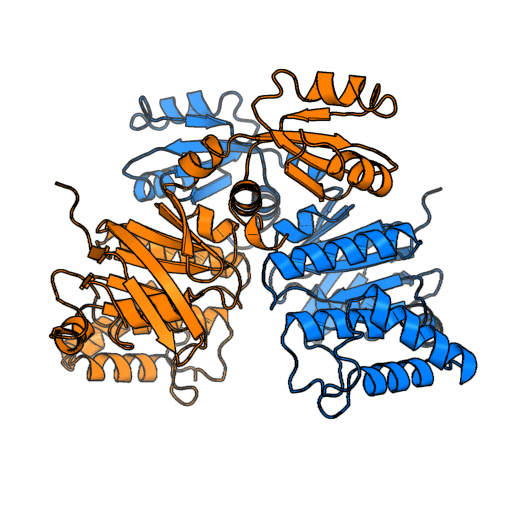 21.141 -13.547 1 93.12 89 LEU B C 1
ATOM 3127 O O . LEU B 1 89 ? -0.214 20.453 -14.25 1 93.12 89 LEU B O 1
ATOM 3131 N N . TYR B 1 90 ? 1.201 22.188 -13.984 1 94.19 90 TYR B N 1
ATOM 3132 C CA . TYR B 1 90 ? 1.282 22.484 -15.414 1 94.19 90 TYR B CA 1
ATOM 3133 C C . TYR B 1 90 ? 2.406 21.688 -16.078 1 94.19 90 TYR B C 1
ATOM 3135 O O . TYR B 1 90 ? 3.586 22.016 -15.891 1 94.19 90 TYR B O 1
ATOM 3143 N N . ASP B 1 91 ? 2.039 20.844 -16.906 1 94.5 91 ASP B N 1
ATOM 3144 C CA . ASP B 1 91 ? 2.959 19.844 -17.453 1 94.5 91 ASP B CA 1
ATOM 3145 C C . ASP B 1 91 ? 4 20.5 -18.359 1 94.5 91 ASP B C 1
ATOM 3147 O O . ASP B 1 91 ? 5.129 20.031 -18.469 1 94.5 91 ASP B O 1
ATOM 3151 N N . ASP B 1 92 ? 3.621 21.562 -18.984 1 95.88 92 ASP B N 1
ATOM 3152 C CA . ASP B 1 92 ? 4.492 22.172 -19.984 1 95.88 92 ASP B CA 1
ATOM 3153 C C . ASP B 1 92 ? 5.402 23.219 -19.344 1 95.88 92 ASP B C 1
ATOM 3155 O O . ASP B 1 92 ? 6.293 23.766 -20 1 95.88 92 ASP B O 1
ATOM 3159 N N . LEU B 1 93 ? 5.227 23.531 -18.109 1 97.5 93 LEU B N 1
ATOM 3160 C CA . LEU B 1 93 ? 6.062 24.484 -17.391 1 97.5 93 LEU B CA 1
ATOM 3161 C C . LEU B 1 93 ? 7.156 23.766 -16.609 1 97.5 93 LEU B C 1
ATOM 3163 O O . LEU B 1 93 ? 7.023 22.594 -16.281 1 97.5 93 LEU B O 1
ATOM 3167 N N . SER B 1 94 ? 8.203 24.469 -16.375 1 98.38 94 SER B N 1
ATOM 3168 C CA . SER B 1 94 ? 9.281 23.938 -15.539 1 98.38 94 SER B CA 1
ATOM 3169 C C . SER B 1 94 ? 8.883 23.922 -14.07 1 98.38 94 SER B C 1
ATOM 3171 O O . SER B 1 94 ? 7.852 24.5 -13.695 1 98.38 94 SER B O 1
ATOM 3173 N N . VAL B 1 95 ? 9.711 23.281 -13.312 1 98.5 95 VAL B N 1
ATOM 3174 C CA . VAL B 1 95 ? 9.539 23.234 -11.867 1 98.5 95 VAL B CA 1
ATOM 3175 C C . VAL B 1 95 ? 9.445 24.656 -11.32 1 98.5 95 VAL B C 1
ATOM 3177 O O . VAL B 1 95 ? 8.484 25 -10.617 1 98.5 95 VAL B O 1
ATOM 3180 N N . GLN B 1 96 ? 10.352 25.484 -11.672 1 98.31 96 GLN B N 1
ATOM 3181 C CA . GLN B 1 96 ? 10.391 26.859 -11.18 1 98.31 96 GLN B CA 1
ATOM 3182 C C . GLN B 1 96 ? 9.164 27.641 -11.648 1 98.31 96 GLN B C 1
ATOM 3184 O O . GLN B 1 96 ? 8.578 28.391 -10.883 1 98.31 96 GLN B O 1
ATOM 3189 N N . GLU B 1 97 ? 8.836 27.469 -12.875 1 98.12 97 GLU B N 1
ATOM 3190 C CA . GLU B 1 97 ? 7.699 28.188 -13.422 1 98.12 97 GLU B CA 1
ATOM 3191 C C . GLU B 1 97 ? 6.402 27.797 -12.727 1 98.12 97 GLU B C 1
ATOM 3193 O O . GLU B 1 97 ? 5.527 28.641 -12.508 1 98.12 97 GLU B O 1
ATOM 3198 N N . ASN B 1 98 ? 6.266 26.562 -12.477 1 98.38 98 ASN B N 1
ATOM 3199 C CA . ASN B 1 98 ? 5.098 26.109 -11.719 1 98.38 98 ASN B CA 1
ATOM 3200 C C . ASN B 1 98 ? 5.008 26.812 -10.367 1 98.38 98 ASN B C 1
ATOM 3202 O O . ASN B 1 98 ? 3.947 27.312 -9.992 1 98.38 98 ASN B O 1
ATOM 3206 N N . LEU B 1 99 ? 6.117 26.859 -9.68 1 98.38 99 LEU B N 1
ATOM 3207 C CA . LEU B 1 99 ? 6.148 27.5 -8.367 1 98.38 99 LEU B CA 1
ATOM 3208 C C . LEU B 1 99 ? 5.891 29 -8.477 1 98.38 99 LEU B C 1
ATOM 3210 O O . LEU B 1 99 ? 5.184 29.578 -7.645 1 98.38 99 LEU B O 1
ATOM 3214 N N . GLU B 1 100 ? 6.461 29.594 -9.484 1 98 100 GLU B N 1
ATOM 3215 C CA . GLU B 1 100 ? 6.23 31.016 -9.719 1 98 100 GLU B CA 1
ATOM 3216 C C . GLU B 1 100 ? 4.75 31.297 -9.945 1 98 100 GLU B C 1
ATOM 3218 O O . GLU B 1 100 ? 4.199 32.25 -9.367 1 98 100 GLU B O 1
ATOM 3223 N N . PHE B 1 101 ? 4.23 30.453 -10.766 1 96.56 101 PHE B N 1
ATOM 3224 C CA . PHE B 1 101 ? 2.82 30.641 -11.102 1 96.56 101 PHE B CA 1
ATOM 3225 C C . PHE B 1 101 ? 1.953 30.547 -9.852 1 96.56 101 PHE B C 1
ATOM 3227 O O . PHE B 1 101 ? 1.103 31.406 -9.617 1 96.56 101 PHE B O 1
ATOM 3234 N N . ILE B 1 102 ? 2.16 29.609 -9.062 1 95.88 102 ILE B N 1
ATOM 3235 C CA . ILE B 1 102 ? 1.364 29.391 -7.859 1 95.88 102 ILE B CA 1
ATOM 3236 C C . ILE B 1 102 ? 1.6 30.516 -6.867 1 95.88 102 ILE B C 1
ATOM 3238 O O . ILE B 1 102 ? 0.652 31.047 -6.27 1 95.88 102 ILE B O 1
ATOM 3242 N N . GLY B 1 103 ? 2.816 30.906 -6.641 1 96.31 103 GLY B N 1
ATOM 3243 C CA . GLY B 1 103 ? 3.111 32 -5.75 1 96.31 103 GLY B CA 1
ATOM 3244 C C . GLY B 1 103 ? 2.404 33.281 -6.141 1 96.31 103 GLY B C 1
ATOM 3245 O O . GLY B 1 103 ? 1.916 34.031 -5.277 1 96.31 103 GLY B O 1
ATOM 3246 N N . GLN B 1 104 ? 2.336 33.5 -7.422 1 95.5 104 GLN B N 1
ATOM 3247 C CA . GLN B 1 104 ? 1.665 34.688 -7.93 1 95.5 104 GLN B CA 1
ATOM 3248 C C . GLN B 1 104 ? 0.163 34.625 -7.672 1 95.5 104 GLN B C 1
ATOM 3250 O O . GLN B 1 104 ? -0.456 35.656 -7.332 1 95.5 104 GLN B O 1
ATOM 3255 N N . ILE B 1 105 ? -0.32 33.5 -7.855 1 92.62 105 ILE B N 1
ATOM 3256 C CA . ILE B 1 105 ? -1.746 33.312 -7.617 1 92.62 105 ILE B CA 1
ATOM 3257 C C . ILE B 1 105 ? -2.084 33.656 -6.176 1 92.62 105 ILE B C 1
ATOM 3259 O O . ILE B 1 105 ? -3.146 34.25 -5.902 1 92.62 105 ILE B O 1
ATOM 3263 N N . PHE B 1 106 ? -1.182 33.438 -5.293 1 93.94 106 PHE B N 1
ATOM 3264 C CA . PHE B 1 106 ? -1.446 33.719 -3.883 1 93.94 106 PHE B CA 1
ATOM 3265 C C . PHE B 1 106 ? -0.938 35.094 -3.48 1 93.94 106 PHE B C 1
ATOM 3267 O O . PHE B 1 106 ? -0.894 35.406 -2.293 1 93.94 106 PHE B O 1
ATOM 3274 N N . GLY B 1 107 ? -0.424 35.781 -4.379 1 92.62 107 GLY B N 1
ATOM 3275 C CA . GLY B 1 107 ? -0.172 37.219 -4.176 1 92.62 107 GLY B CA 1
ATOM 3276 C C . GLY B 1 107 ? 1.206 37.5 -3.609 1 92.62 107 GLY B C 1
ATOM 3277 O O . GLY B 1 107 ? 1.431 38.531 -3.01 1 92.62 107 GLY B O 1
ATOM 3278 N N . LEU B 1 108 ? 2.062 36.625 -3.768 1 94.38 108 LEU B N 1
ATOM 3279 C CA . LEU B 1 108 ? 3.414 36.906 -3.291 1 94.38 108 LEU B CA 1
ATOM 3280 C C . LEU B 1 108 ? 4.098 37.938 -4.16 1 94.38 108 LEU B C 1
ATOM 3282 O O . LEU B 1 108 ? 4.066 37.844 -5.387 1 94.38 108 LEU B O 1
ATOM 3286 N N . GLY B 1 109 ? 4.648 38.906 -3.529 1 94.19 109 GLY B N 1
ATOM 3287 C CA . GLY B 1 109 ? 5.422 39.906 -4.254 1 94.19 109 GLY B CA 1
ATOM 3288 C C . GLY B 1 109 ? 6.699 39.344 -4.852 1 94.19 109 GLY B C 1
ATOM 3289 O O . GLY B 1 109 ? 7.129 38.25 -4.488 1 94.19 109 GLY B O 1
ATOM 3290 N N . SER B 1 110 ? 7.27 40.094 -5.711 1 94.25 110 SER B N 1
ATOM 3291 C CA . SER B 1 110 ? 8.406 39.625 -6.5 1 94.25 110 SER B CA 1
ATOM 3292 C C . SER B 1 110 ? 9.562 39.188 -5.602 1 94.25 110 SER B C 1
ATOM 3294 O O . SER B 1 110 ? 10.117 38.125 -5.773 1 94.25 110 SER B O 1
ATOM 3296 N N . LYS B 1 111 ? 9.922 39.969 -4.707 1 96.19 111 LYS B N 1
ATOM 3297 C CA . LYS B 1 111 ? 11.039 39.656 -3.828 1 96.19 111 LYS B CA 1
ATOM 3298 C C . LYS B 1 111 ? 10.719 38.438 -2.951 1 96.19 111 LYS B C 1
ATOM 3300 O O . LYS B 1 111 ? 11.523 37.5 -2.852 1 96.19 111 LYS B O 1
ATOM 3305 N N . ALA B 1 112 ? 9.578 38.5 -2.336 1 96.25 112 ALA B N 1
ATOM 3306 C CA . ALA B 1 112 ? 9.141 37.406 -1.489 1 96.25 112 ALA B CA 1
ATOM 3307 C C . ALA B 1 112 ? 9.031 36.094 -2.291 1 96.25 112 ALA B C 1
ATOM 3309 O O . ALA B 1 112 ? 9.375 35.031 -1.797 1 96.25 112 ALA B O 1
ATOM 3310 N N . LEU B 1 113 ? 8.547 36.281 -3.463 1 97.38 113 LEU B N 1
ATOM 3311 C CA . LEU B 1 113 ? 8.367 35.125 -4.352 1 97.38 113 LEU B CA 1
ATOM 3312 C C . LEU B 1 113 ? 9.711 34.469 -4.656 1 97.38 113 LEU B C 1
ATOM 3314 O O . LEU B 1 113 ? 9.828 33.25 -4.57 1 97.38 113 LEU B O 1
ATOM 3318 N N . LYS B 1 114 ? 10.664 35.188 -5.031 1 97.06 114 LYS B N 1
ATOM 3319 C CA . LYS B 1 114 ? 11.984 34.688 -5.344 1 97.06 114 LYS B CA 1
ATOM 3320 C C . LYS B 1 114 ? 12.586 33.938 -4.152 1 97.06 114 LYS B C 1
ATOM 3322 O O . LYS B 1 114 ? 13.109 32.844 -4.301 1 97.06 114 LYS B O 1
ATOM 3327 N N . THR B 1 115 ? 12.477 34.531 -3.062 1 97.62 115 THR B N 1
ATOM 3328 C CA . THR B 1 115 ? 13 33.938 -1.842 1 97.62 115 THR B CA 1
ATOM 3329 C C . THR B 1 115 ? 12.281 32.625 -1.53 1 97.62 115 THR B C 1
ATOM 3331 O O . THR B 1 115 ? 12.914 31.609 -1.213 1 97.62 115 THR B O 1
ATOM 3334 N N . ARG B 1 116 ? 11.008 32.688 -1.634 1 97.75 116 ARG B N 1
ATOM 3335 C CA . ARG B 1 116 ? 10.18 31.516 -1.313 1 97.75 116 ARG B CA 1
ATOM 3336 C C . ARG B 1 116 ? 10.461 30.375 -2.268 1 97.75 116 ARG B C 1
ATOM 3338 O O . ARG B 1 116 ? 10.492 29.203 -1.854 1 97.75 116 ARG B O 1
ATOM 3345 N N . ILE B 1 117 ? 10.625 30.656 -3.488 1 98.25 117 ILE B N 1
ATOM 3346 C CA . ILE B 1 117 ? 10.922 29.641 -4.492 1 98.25 117 ILE B CA 1
ATOM 3347 C C . ILE B 1 117 ? 12.234 28.938 -4.141 1 98.25 117 ILE B C 1
ATOM 3349 O O . ILE B 1 117 ? 12.312 27.703 -4.16 1 98.25 117 ILE B O 1
ATOM 3353 N N . GLU B 1 118 ? 13.219 29.672 -3.797 1 98.06 118 GLU B N 1
ATOM 3354 C CA . GLU B 1 118 ? 14.508 29.094 -3.422 1 98.06 118 GLU B CA 1
ATOM 3355 C C . GLU B 1 118 ? 14.367 28.188 -2.207 1 98.06 118 GLU B C 1
ATOM 3357 O O . GLU B 1 118 ? 14.961 27.109 -2.164 1 98.06 118 GLU B O 1
ATOM 3362 N N . GLU B 1 119 ? 13.633 28.656 -1.307 1 97.5 119 GLU B N 1
ATOM 3363 C CA . GLU B 1 119 ? 13.391 27.859 -0.102 1 97.5 119 GLU B CA 1
ATOM 3364 C C . GLU B 1 119 ? 12.711 26.531 -0.434 1 97.5 119 GLU B C 1
ATOM 3366 O O . GLU B 1 119 ? 13.125 25.484 0.044 1 97.5 119 GLU B O 1
ATOM 3371 N N . GLN B 1 120 ? 11.625 26.609 -1.233 1 97.81 120 GLN B N 1
ATOM 3372 C CA . GLN B 1 120 ? 10.867 25.422 -1.606 1 97.81 120 GLN B CA 1
ATOM 3373 C C . GLN B 1 120 ? 11.734 24.438 -2.375 1 97.81 120 GLN B C 1
ATOM 3375 O O . GLN B 1 120 ? 11.672 23.234 -2.131 1 97.81 120 GLN B O 1
ATOM 3380 N N . LEU B 1 121 ? 12.523 24.938 -3.314 1 98.12 121 LEU B N 1
ATOM 3381 C CA . LEU B 1 121 ? 13.398 24.094 -4.109 1 98.12 121 LEU B CA 1
ATOM 3382 C C . LEU B 1 121 ? 14.391 23.344 -3.217 1 98.12 121 LEU B C 1
ATOM 3384 O O . LEU B 1 121 ? 14.609 22.141 -3.395 1 98.12 121 LEU B O 1
ATOM 3388 N N . ARG B 1 122 ? 14.898 23.984 -2.271 1 96.75 122 ARG B N 1
ATOM 3389 C CA . ARG B 1 122 ? 15.852 23.375 -1.348 1 96.75 122 ARG B CA 1
ATOM 3390 C C . ARG B 1 122 ? 15.156 22.375 -0.421 1 96.75 122 ARG B C 1
ATOM 3392 O O . ARG B 1 122 ? 15.625 21.25 -0.25 1 96.75 122 ARG B O 1
ATOM 3399 N N . THR B 1 123 ? 14.094 22.75 0.158 1 95.81 123 THR B N 1
ATOM 3400 C CA . THR B 1 123 ? 13.383 21.969 1.149 1 95.81 123 THR B CA 1
ATOM 3401 C C . THR B 1 123 ? 12.938 20.625 0.556 1 95.81 123 THR B C 1
ATOM 3403 O O . THR B 1 123 ? 13.031 19.594 1.209 1 95.81 123 THR B O 1
ATOM 3406 N N . TYR B 1 124 ? 12.484 20.672 -0.687 1 96.31 124 TYR B N 1
ATOM 3407 C CA . TYR B 1 124 ? 11.883 19.484 -1.264 1 96.31 124 TYR B CA 1
ATOM 3408 C C . TYR B 1 124 ? 12.812 18.828 -2.279 1 96.31 124 TYR B C 1
ATOM 3410 O O . TYR B 1 124 ? 12.391 18 -3.084 1 96.31 124 TYR B O 1
ATOM 3418 N N . GLY B 1 125 ? 14.039 19.219 -2.305 1 95.44 125 GLY B N 1
ATOM 3419 C CA . GLY B 1 125 ? 15.07 18.594 -3.127 1 95.44 125 GLY B CA 1
ATOM 3420 C C . GLY B 1 125 ? 14.82 18.75 -4.613 1 95.44 125 GLY B C 1
ATOM 3421 O O . GLY B 1 125 ? 14.977 17.797 -5.383 1 95.44 125 GLY B O 1
ATOM 3422 N N . LEU B 1 126 ? 14.445 19.891 -5.031 1 97.31 126 LEU B N 1
ATOM 3423 C CA . LEU B 1 126 ? 14.078 20.141 -6.422 1 97.31 126 LEU B CA 1
ATOM 3424 C C . LEU B 1 126 ? 15.062 21.094 -7.082 1 97.31 126 LEU B C 1
ATOM 3426 O O . LEU B 1 126 ? 14.875 21.484 -8.242 1 97.31 126 LEU B O 1
ATOM 3430 N N . ASP B 1 127 ? 16.094 21.391 -6.352 1 96.75 127 ASP B N 1
ATOM 3431 C CA . ASP B 1 127 ? 17.047 22.406 -6.809 1 96.75 127 ASP B CA 1
ATOM 3432 C C . ASP B 1 127 ? 17.625 22.031 -8.172 1 96.75 127 ASP B C 1
ATOM 3434 O O . ASP B 1 127 ? 17.641 22.844 -9.094 1 96.75 127 ASP B O 1
ATOM 3438 N N . GLN B 1 128 ? 18.047 20.828 -8.328 1 96.44 128 GLN B N 1
ATOM 3439 C CA . GLN B 1 128 ? 18.688 20.375 -9.547 1 96.44 128 GLN B CA 1
ATOM 3440 C C . GLN B 1 128 ? 17.688 20.188 -10.672 1 96.44 128 GLN B C 1
ATOM 3442 O O . GLN B 1 128 ? 18.062 20 -11.836 1 96.44 128 GLN B O 1
ATOM 3447 N N . LEU B 1 129 ? 16.453 20.281 -10.352 1 97.44 129 LEU B N 1
ATOM 3448 C CA . LEU B 1 129 ? 15.406 20.031 -11.328 1 97.44 129 LEU B CA 1
ATOM 3449 C C . LEU B 1 129 ? 14.695 21.328 -11.695 1 97.44 129 LEU B C 1
ATOM 3451 O O . LEU B 1 129 ? 13.688 21.312 -12.406 1 97.44 129 LEU B O 1
ATOM 3455 N N . ARG B 1 130 ? 15.219 22.391 -11.281 1 97.31 130 ARG B N 1
ATOM 3456 C CA . ARG B 1 130 ? 14.602 23.703 -11.344 1 97.31 130 ARG B CA 1
ATOM 3457 C C . ARG B 1 130 ? 14.094 24.016 -12.75 1 97.31 130 ARG B C 1
ATOM 3459 O O . ARG B 1 130 ? 12.992 24.547 -12.922 1 97.31 130 ARG B O 1
ATOM 3466 N N . LYS B 1 131 ? 14.828 23.609 -13.773 1 97.69 131 LYS B N 1
ATOM 3467 C CA . LYS B 1 131 ? 14.516 23.984 -15.148 1 97.69 131 LYS B CA 1
ATOM 3468 C C . LYS B 1 131 ? 13.828 22.844 -15.883 1 97.69 131 LYS B C 1
ATOM 3470 O O . LYS B 1 131 ? 13.422 22.984 -17.047 1 97.69 131 LYS B O 1
ATOM 3475 N N . GLN B 1 132 ? 13.656 21.797 -15.258 1 97.56 132 GLN B N 1
ATOM 3476 C CA . GLN B 1 132 ? 13.031 20.641 -15.883 1 97.56 132 GLN B CA 1
ATOM 3477 C C . GLN B 1 132 ? 11.523 20.828 -16.016 1 97.56 132 GLN B C 1
ATOM 3479 O O . GLN B 1 132 ? 10.867 21.344 -15.109 1 97.56 132 GLN B O 1
ATOM 3484 N N . ARG B 1 133 ? 11.039 20.422 -17.219 1 97.19 133 ARG B N 1
ATOM 3485 C CA . ARG B 1 133 ? 9.594 20.453 -17.422 1 97.19 133 ARG B CA 1
ATOM 3486 C C . ARG B 1 133 ? 8.906 19.344 -16.641 1 97.19 133 ARG B C 1
ATOM 3488 O O . ARG B 1 133 ? 9.422 18.234 -16.547 1 97.19 133 ARG B O 1
ATOM 3495 N N . VAL B 1 134 ? 7.691 19.547 -16.172 1 96.69 134 VAL B N 1
ATOM 3496 C CA . VAL B 1 134 ? 6.945 18.609 -15.344 1 96.69 134 VAL B CA 1
ATOM 3497 C C . VAL B 1 134 ? 6.641 17.344 -16.141 1 96.69 134 VAL B C 1
ATOM 3499 O O . VAL B 1 134 ? 6.652 16.25 -15.578 1 96.69 134 VAL B O 1
ATOM 3502 N N . SER B 1 135 ? 6.363 17.453 -17.359 1 94.5 135 SER B N 1
ATOM 3503 C CA . SER B 1 135 ? 6.023 16.328 -18.219 1 94.5 135 SER B CA 1
ATOM 3504 C C . SER B 1 135 ? 7.121 15.258 -18.188 1 94.5 135 SER B C 1
ATOM 3506 O O . SER B 1 135 ? 6.852 14.078 -18.406 1 94.5 135 SER B O 1
ATOM 3508 N N . GLY B 1 136 ? 8.305 15.656 -17.922 1 93 136 GLY B N 1
ATOM 3509 C CA . GLY B 1 136 ? 9.43 14.734 -17.922 1 93 136 GLY B CA 1
ATOM 3510 C C . GLY B 1 136 ? 9.789 14.242 -16.531 1 93 136 GLY B C 1
ATOM 3511 O O . GLY B 1 136 ? 10.773 13.516 -16.359 1 93 136 GLY B O 1
ATOM 3512 N N . MET B 1 137 ? 9 14.547 -15.586 1 93.25 137 MET B N 1
ATOM 3513 C CA . MET B 1 137 ? 9.312 14.195 -14.203 1 93.25 137 MET B CA 1
ATOM 3514 C C . MET B 1 137 ? 8.75 12.828 -13.844 1 93.25 137 MET B C 1
ATOM 3516 O O . MET B 1 137 ? 7.734 12.398 -14.406 1 93.25 137 MET B O 1
ATOM 3520 N N . SER B 1 138 ? 9.469 12.156 -12.953 1 85.44 138 SER B N 1
ATOM 3521 C CA . SER B 1 138 ? 8.945 10.914 -12.383 1 85.44 138 SER B CA 1
ATOM 3522 C C . SER B 1 138 ? 7.785 11.195 -11.43 1 85.44 138 SER B C 1
ATOM 3524 O O . SER B 1 138 ? 7.547 12.352 -11.055 1 85.44 138 SER B O 1
ATOM 3526 N N . GLY B 1 139 ? 7.078 10.203 -11.047 1 85.5 139 GLY B N 1
ATOM 3527 C CA . GLY B 1 139 ? 5.988 10.336 -10.094 1 85.5 139 GLY B CA 1
ATOM 3528 C C . GLY B 1 139 ? 6.43 10.93 -8.766 1 85.5 139 GLY B C 1
ATOM 3529 O O . GLY B 1 139 ? 5.766 11.82 -8.227 1 85.5 139 GLY B O 1
ATOM 3530 N N . GLY B 1 140 ? 7.527 10.398 -8.242 1 89.31 140 GLY B N 1
ATOM 3531 C CA . GLY B 1 140 ? 8.062 10.922 -6.996 1 89.31 140 GLY B CA 1
ATOM 3532 C C . GLY B 1 140 ? 8.445 12.383 -7.074 1 89.31 140 GLY B C 1
ATOM 3533 O O . GLY B 1 140 ? 8.234 13.141 -6.125 1 89.31 140 GLY B O 1
ATOM 3534 N N . GLN B 1 141 ? 9.016 12.742 -8.195 1 92.12 141 GLN B N 1
ATOM 3535 C CA . GLN B 1 141 ? 9.375 14.141 -8.414 1 92.12 141 GLN B CA 1
ATOM 3536 C C . GLN B 1 141 ? 8.141 15.031 -8.469 1 92.12 141 GLN B C 1
ATOM 3538 O O . GLN B 1 141 ? 8.109 16.094 -7.848 1 92.12 141 GLN B O 1
ATOM 3543 N N . LYS B 1 142 ? 7.176 14.562 -9.188 1 93.81 142 LYS B N 1
ATOM 3544 C CA . LYS B 1 142 ? 5.926 15.312 -9.281 1 93.81 142 LYS B CA 1
ATOM 3545 C C . LYS B 1 142 ? 5.273 15.469 -7.914 1 93.81 142 LYS B C 1
ATOM 3547 O O . LYS B 1 142 ? 4.707 16.516 -7.605 1 93.81 142 LYS B O 1
ATOM 3552 N N . GLN B 1 143 ? 5.348 14.43 -7.176 1 93.31 143 GLN B N 1
ATOM 3553 C CA . GLN B 1 143 ? 4.797 14.453 -5.824 1 93.31 143 GLN B CA 1
ATOM 3554 C C . GLN B 1 143 ? 5.457 15.531 -4.977 1 93.31 143 GLN B C 1
ATOM 3556 O O . GLN B 1 143 ? 4.77 16.297 -4.297 1 93.31 143 GLN B O 1
ATOM 3561 N N . ARG B 1 144 ? 6.73 15.602 -4.977 1 94.88 144 ARG B N 1
ATOM 3562 C CA . ARG B 1 144 ? 7.465 16.594 -4.211 1 94.88 144 ARG B CA 1
ATOM 3563 C C . ARG B 1 144 ? 7.152 18.016 -4.703 1 94.88 144 ARG B C 1
ATOM 3565 O O . ARG B 1 144 ? 6.961 18.922 -3.9 1 94.88 144 ARG B O 1
ATOM 3572 N N . LEU B 1 145 ? 7.098 18.141 -6.008 1 97 145 LEU B N 1
ATOM 3573 C CA . LEU B 1 145 ? 6.766 19.438 -6.57 1 97 145 LEU B CA 1
ATOM 3574 C C . LEU B 1 145 ? 5.352 19.859 -6.184 1 97 145 LEU B C 1
ATOM 3576 O O . LEU B 1 145 ? 5.105 21.031 -5.883 1 97 145 LEU B O 1
ATOM 3580 N N . SER B 1 146 ? 4.469 18.938 -6.211 1 96.56 146 SER B N 1
ATOM 3581 C CA . SER B 1 146 ? 3.084 19.219 -5.848 1 96.56 146 SER B CA 1
ATOM 3582 C C . SER B 1 146 ? 2.982 19.719 -4.406 1 96.56 146 SER B C 1
ATOM 3584 O O . SER B 1 146 ? 2.24 20.656 -4.117 1 96.56 146 SER B O 1
ATOM 3586 N N . LEU B 1 147 ? 3.711 19.062 -3.555 1 96.94 147 LEU B N 1
ATOM 3587 C CA . LEU B 1 147 ? 3.725 19.5 -2.162 1 96.94 147 LEU B CA 1
ATOM 3588 C C . LEU B 1 147 ? 4.352 20.875 -2.033 1 96.94 147 LEU B C 1
ATOM 3590 O O . LEU B 1 147 ? 3.838 21.734 -1.302 1 96.94 147 LEU B O 1
ATOM 3594 N N . ALA B 1 148 ? 5.434 21.078 -2.74 1 97.69 148 ALA B N 1
ATOM 3595 C CA . ALA B 1 148 ? 6.078 22.391 -2.742 1 97.69 148 ALA B CA 1
ATOM 3596 C C . ALA B 1 148 ? 5.105 23.484 -3.18 1 97.69 148 ALA B C 1
ATOM 3598 O O . ALA B 1 148 ? 5.051 24.562 -2.572 1 97.69 148 ALA B O 1
ATOM 3599 N N . ALA B 1 149 ? 4.402 23.203 -4.195 1 97.5 149 ALA B N 1
ATOM 3600 C CA . ALA B 1 149 ? 3.422 24.156 -4.719 1 97.5 149 ALA B CA 1
ATOM 3601 C C . ALA B 1 149 ? 2.305 24.391 -3.709 1 97.5 149 ALA B C 1
ATOM 3603 O O . ALA B 1 149 ? 1.922 25.547 -3.465 1 97.5 149 ALA B O 1
ATOM 3604 N N . ALA B 1 150 ? 1.832 23.328 -3.084 1 96.81 150 ALA B N 1
ATOM 3605 C CA . ALA B 1 150 ? 0.706 23.406 -2.158 1 96.81 150 ALA B CA 1
ATOM 3606 C C . ALA B 1 150 ? 1.087 24.172 -0.897 1 96.81 150 ALA B C 1
ATOM 3608 O O . ALA B 1 150 ? 0.216 24.641 -0.155 1 96.81 150 ALA B O 1
ATOM 3609 N N . THR B 1 151 ? 2.363 24.375 -0.676 1 97.56 151 THR B N 1
ATOM 3610 C CA . THR B 1 151 ? 2.801 25 0.562 1 97.56 151 THR B CA 1
ATOM 3611 C C . THR B 1 151 ? 3.494 26.328 0.271 1 97.56 151 THR B C 1
ATOM 3613 O O . THR B 1 151 ? 4.145 26.906 1.149 1 97.56 151 THR B O 1
ATOM 3616 N N . MET B 1 152 ? 3.385 26.844 -0.906 1 96.94 152 MET B N 1
ATOM 3617 C CA . MET B 1 152 ? 4.059 28.062 -1.34 1 96.94 152 MET B CA 1
ATOM 3618 C C . MET B 1 152 ? 3.691 29.234 -0.44 1 96.94 152 MET B C 1
ATOM 3620 O O . MET B 1 152 ? 4.535 30.078 -0.143 1 96.94 152 MET B O 1
ATOM 3624 N N . HIS B 1 153 ? 2.48 29.281 -0.008 1 95.69 153 HIS B N 1
ATOM 3625 C CA . HIS B 1 153 ? 1.981 30.438 0.724 1 95.69 153 HIS B CA 1
ATOM 3626 C C . HIS B 1 153 ? 1.905 30.156 2.221 1 95.69 153 HIS B C 1
ATOM 3628 O O . HIS B 1 153 ? 1.21 30.859 2.957 1 95.69 153 HIS B O 1
ATOM 3634 N N . ASN B 1 154 ? 2.506 29.094 2.684 1 95.44 154 ASN B N 1
ATOM 3635 C CA . ASN B 1 154 ? 2.582 28.734 4.094 1 95.44 154 ASN B CA 1
ATOM 3636 C C . ASN B 1 154 ? 1.193 28.547 4.703 1 95.44 154 ASN B C 1
ATOM 3638 O O . ASN B 1 154 ? 0.833 29.25 5.656 1 95.44 154 ASN B O 1
ATOM 3642 N N . PRO B 1 155 ? 0.495 27.594 4.23 1 97.69 155 PRO B N 1
ATOM 3643 C CA . PRO B 1 155 ? -0.875 27.391 4.707 1 97.69 155 PRO B CA 1
ATOM 3644 C C . PRO B 1 155 ? -0.929 26.922 6.164 1 97.69 155 PRO B C 1
ATOM 3646 O O . PRO B 1 155 ? -0.008 26.266 6.637 1 97.69 155 PRO B O 1
ATOM 3649 N N . GLU B 1 156 ? -2.053 27.281 6.855 1 97.94 156 GLU B N 1
ATOM 3650 C CA . GLU B 1 156 ? -2.318 26.812 8.211 1 97.94 156 GLU B CA 1
ATOM 3651 C C . GLU B 1 156 ? -2.84 25.375 8.211 1 97.94 156 GLU B C 1
ATOM 3653 O O . GLU B 1 156 ? -2.656 24.641 9.18 1 97.94 156 GLU B O 1
ATOM 3658 N N . LEU B 1 157 ? -3.465 25.078 7.168 1 98.5 157 LEU B N 1
ATOM 3659 C CA . LEU B 1 157 ? -4.098 23.781 7 1 98.5 157 LEU B CA 1
ATOM 3660 C C . LEU B 1 157 ? -3.846 23.219 5.602 1 98.5 157 LEU B C 1
ATOM 3662 O O . LEU B 1 157 ? -4.031 23.938 4.609 1 98.5 157 LEU B O 1
ATOM 3666 N N . LEU B 1 158 ? -3.354 21.984 5.551 1 98.44 158 LEU B N 1
ATOM 3667 C CA . LEU B 1 158 ? -3.01 21.344 4.293 1 98.44 158 LEU B CA 1
ATOM 3668 C C . LEU B 1 158 ? -3.887 20.109 4.059 1 98.44 158 LEU B C 1
ATOM 3670 O O . LEU B 1 158 ? -3.986 19.234 4.926 1 98.44 158 LEU B O 1
ATOM 3674 N N . PHE B 1 159 ? -4.582 20.047 2.914 1 98.31 159 PHE B N 1
ATOM 3675 C CA . PHE B 1 159 ? -5.367 18.906 2.486 1 98.31 159 PHE B CA 1
ATOM 3676 C C . PHE B 1 159 ? -4.605 18.078 1.449 1 98.31 159 PHE B C 1
ATOM 3678 O O . PHE B 1 159 ? -4.145 18.625 0.442 1 98.31 159 PHE B O 1
ATOM 3685 N N . LEU B 1 160 ? -4.473 16.812 1.728 1 97.5 160 LEU B N 1
ATOM 3686 C CA . LEU B 1 160 ? -3.791 15.898 0.81 1 97.5 160 LEU B CA 1
ATOM 3687 C C . LEU B 1 160 ? -4.707 14.75 0.405 1 97.5 160 LEU B C 1
ATOM 3689 O O . LEU B 1 160 ? -5.082 13.922 1.241 1 97.5 160 LEU B O 1
ATOM 3693 N N . ASP B 1 161 ? -5.023 14.734 -0.819 1 95.62 161 ASP B N 1
ATOM 3694 C CA . ASP B 1 161 ? -5.926 13.703 -1.324 1 95.62 161 ASP B CA 1
ATOM 3695 C C . ASP B 1 161 ? -5.152 12.562 -1.978 1 95.62 161 ASP B C 1
ATOM 3697 O O . ASP B 1 161 ? -4.781 12.648 -3.15 1 95.62 161 ASP B O 1
ATOM 3701 N N . GLU B 1 162 ? -4.879 11.477 -1.23 1 92 162 GLU B N 1
ATOM 3702 C CA . GLU B 1 162 ? -4.137 10.289 -1.664 1 92 162 GLU B CA 1
ATOM 3703 C C . GLU B 1 162 ? -2.801 10.68 -2.289 1 92 162 GLU B C 1
ATOM 3705 O O . GLU B 1 162 ? -2.486 10.258 -3.404 1 92 162 GLU B O 1
ATOM 3710 N N . PRO B 1 163 ? -1.962 11.25 -1.519 1 92.94 163 PRO B N 1
ATOM 3711 C CA . PRO B 1 163 ? -0.781 11.914 -2.076 1 92.94 163 PRO B CA 1
ATOM 3712 C C . PRO B 1 163 ? 0.305 10.93 -2.502 1 92.94 163 PRO B C 1
ATOM 3714 O O . PRO B 1 163 ? 1.222 11.297 -3.242 1 92.94 163 PRO B O 1
ATOM 3717 N N . THR B 1 164 ? 0.214 9.641 -2.027 1 87.19 164 THR B N 1
ATOM 3718 C CA . THR B 1 164 ? 1.342 8.75 -2.273 1 87.19 164 THR B CA 1
ATOM 3719 C C . THR B 1 164 ? 0.905 7.539 -3.092 1 87.19 164 THR B C 1
ATOM 3721 O O . THR B 1 164 ? 1.609 6.527 -3.137 1 87.19 164 THR B O 1
ATOM 3724 N N . SER B 1 165 ? -0.219 7.484 -3.707 1 76.25 165 SER B N 1
ATOM 3725 C CA . SER B 1 165 ? -0.779 6.336 -4.414 1 76.25 165 SER B CA 1
ATOM 3726 C C . SER B 1 165 ? 0.135 5.887 -5.551 1 76.25 165 SER B C 1
ATOM 3728 O O . SER B 1 165 ? 0.153 4.707 -5.91 1 76.25 165 SER B O 1
ATOM 3730 N N . ALA B 1 166 ? 0.964 6.648 -6.16 1 70.44 166 ALA B N 1
ATOM 3731 C CA . ALA B 1 166 ? 1.725 6.254 -7.344 1 70.44 166 ALA B CA 1
ATOM 3732 C C . ALA B 1 166 ? 3.227 6.336 -7.082 1 70.44 166 ALA B C 1
ATOM 3734 O O . ALA B 1 166 ? 4.012 6.574 -8.008 1 70.44 166 ALA B O 1
ATOM 3735 N N . VAL B 1 167 ? 3.545 6.094 -5.738 1 78.44 167 VAL B N 1
ATOM 3736 C CA . VAL B 1 167 ? 4.965 6.273 -5.461 1 78.44 167 VAL B CA 1
ATOM 3737 C C . VAL B 1 167 ? 5.508 5.043 -4.734 1 78.44 167 VAL B C 1
ATOM 3739 O O . VAL B 1 167 ? 4.754 4.312 -4.094 1 78.44 167 VAL B O 1
ATOM 3742 N N . ASP B 1 168 ? 6.824 4.793 -4.836 1 79 168 ASP B N 1
ATOM 3743 C CA . ASP B 1 168 ? 7.48 3.65 -4.207 1 79 168 ASP B CA 1
ATOM 3744 C C . ASP B 1 168 ? 7.711 3.902 -2.717 1 79 168 ASP B C 1
ATOM 3746 O O . ASP B 1 168 ? 7.531 5.023 -2.238 1 79 168 ASP B O 1
ATOM 3750 N N . PRO B 1 169 ? 8.039 2.842 -1.979 1 77.75 169 PRO B N 1
ATOM 3751 C CA . PRO B 1 169 ? 8.164 2.918 -0.521 1 77.75 169 PRO B CA 1
ATOM 3752 C C . PRO B 1 169 ? 9.18 3.961 -0.068 1 77.75 169 PRO B C 1
ATOM 3754 O O . PRO B 1 169 ? 8.961 4.652 0.928 1 77.75 169 PRO B O 1
ATOM 3757 N N . GLU B 1 170 ? 10.242 4.074 -0.795 1 80.06 170 GLU B N 1
ATOM 3758 C CA . GLU B 1 170 ? 11.266 5.031 -0.394 1 80.06 170 GLU B CA 1
ATOM 3759 C C . GLU B 1 170 ? 10.766 6.465 -0.515 1 80.06 170 GLU B C 1
ATOM 3761 O O . GLU B 1 170 ? 10.906 7.262 0.417 1 80.06 170 GLU B O 1
ATOM 3766 N N . ASN B 1 171 ? 10.219 6.781 -1.648 1 84.25 171 ASN B N 1
ATOM 3767 C CA . ASN B 1 171 ? 9.656 8.109 -1.861 1 84.25 171 ASN B CA 1
ATOM 3768 C C . ASN B 1 171 ? 8.523 8.398 -0.883 1 84.25 171 ASN B C 1
ATOM 3770 O O . ASN B 1 171 ? 8.375 9.523 -0.413 1 84.25 171 ASN B O 1
ATOM 3774 N N . ARG B 1 172 ? 7.801 7.41 -0.568 1 88.88 172 ARG B N 1
ATOM 3775 C CA . ARG B 1 172 ? 6.711 7.555 0.392 1 88.88 172 ARG B CA 1
ATOM 3776 C C . ARG B 1 172 ? 7.246 7.922 1.773 1 88.88 172 ARG B C 1
ATOM 3778 O O . ARG B 1 172 ? 6.707 8.812 2.438 1 88.88 172 ARG B O 1
ATOM 3785 N N . ARG B 1 173 ? 8.25 7.25 2.176 1 86.44 173 ARG B N 1
ATOM 3786 C CA . ARG B 1 173 ? 8.867 7.523 3.471 1 86.44 173 ARG B CA 1
ATOM 3787 C C . ARG B 1 173 ? 9.359 8.961 3.547 1 86.44 173 ARG B C 1
ATOM 3789 O O . ARG B 1 173 ? 9.117 9.664 4.531 1 86.44 173 ARG B O 1
ATOM 3796 N N . GLU B 1 174 ? 10.039 9.32 2.492 1 88.81 174 GLU B N 1
ATOM 3797 C CA . GLU B 1 174 ? 10.57 10.68 2.451 1 88.81 174 GLU B CA 1
ATOM 3798 C C . GLU B 1 174 ? 9.445 11.711 2.477 1 88.81 174 GLU B C 1
ATOM 3800 O O . GLU B 1 174 ? 9.562 12.75 3.127 1 88.81 174 GLU B O 1
ATOM 3805 N N . PHE B 1 175 ? 8.445 11.391 1.777 1 94 175 PHE B N 1
ATOM 3806 C CA . PHE B 1 175 ? 7.285 12.273 1.738 1 94 175 PHE B CA 1
ATOM 3807 C C . PHE B 1 175 ? 6.699 12.461 3.133 1 94 175 PHE B C 1
ATOM 3809 O O . PHE B 1 175 ? 6.414 13.586 3.547 1 94 175 PHE B O 1
ATOM 3816 N N . TRP B 1 176 ? 6.523 11.461 3.865 1 94.44 176 TRP B N 1
ATOM 3817 C CA . TRP B 1 176 ? 5.934 11.523 5.199 1 94.44 176 TRP B CA 1
ATOM 3818 C C . TRP B 1 176 ? 6.848 12.266 6.168 1 94.44 176 TRP B C 1
ATOM 3820 O O . TRP B 1 176 ? 6.375 12.953 7.074 1 94.44 176 TRP B O 1
ATOM 3830 N N . GLU B 1 177 ? 8.141 12.141 5.934 1 92.75 177 GLU B N 1
ATOM 3831 C CA . GLU B 1 177 ? 9.07 12.938 6.727 1 92.75 177 GLU B CA 1
ATOM 3832 C C . GLU B 1 177 ? 8.812 14.43 6.543 1 92.75 177 GLU B C 1
ATOM 3834 O O . GLU B 1 177 ? 8.844 15.195 7.508 1 92.75 177 GLU B O 1
ATOM 3839 N N . GLN B 1 178 ? 8.602 14.719 5.348 1 94.62 178 GLN B N 1
ATOM 3840 C CA . GLN B 1 178 ? 8.305 16.109 5.055 1 94.62 178 GLN B CA 1
ATOM 3841 C C . GLN B 1 178 ? 7 16.547 5.719 1 94.62 178 GLN B C 1
ATOM 3843 O O . GLN B 1 178 ? 6.883 17.688 6.191 1 94.62 178 GLN B O 1
ATOM 3848 N N . LEU B 1 179 ? 6.051 15.695 5.75 1 96.75 179 LEU B N 1
ATOM 3849 C CA . LEU B 1 179 ? 4.785 16.016 6.395 1 96.75 179 LEU B CA 1
ATOM 3850 C C . LEU B 1 179 ? 4.977 16.25 7.891 1 96.75 179 LEU B C 1
ATOM 3852 O O . LEU B 1 179 ? 4.387 17.156 8.469 1 96.75 179 LEU B O 1
ATOM 3856 N N . PHE B 1 180 ? 5.758 15.414 8.461 1 95.12 180 PHE B N 1
ATOM 3857 C CA . PHE B 1 180 ? 6.023 15.586 9.891 1 95.12 180 PHE B CA 1
ATOM 3858 C C . PHE B 1 180 ? 6.723 16.906 10.156 1 95.12 180 PHE B C 1
ATOM 3860 O O . PHE B 1 180 ? 6.414 17.594 11.141 1 95.12 180 PHE B O 1
ATOM 3867 N N . ASP B 1 181 ? 7.602 17.266 9.258 1 94.06 181 ASP B N 1
ATOM 3868 C CA . ASP B 1 181 ? 8.289 18.547 9.391 1 94.06 181 ASP B CA 1
ATOM 3869 C C . ASP B 1 181 ? 7.293 19.703 9.328 1 94.06 181 ASP B C 1
ATOM 3871 O O . ASP B 1 181 ? 7.367 20.641 10.133 1 94.06 181 ASP B O 1
ATOM 3875 N N . LEU B 1 182 ? 6.465 19.656 8.391 1 95.88 182 LEU B N 1
ATOM 3876 C CA . LEU B 1 182 ? 5.445 20.688 8.234 1 95.88 182 LEU B CA 1
ATOM 3877 C C . LEU B 1 182 ? 4.57 20.781 9.477 1 95.88 182 LEU B C 1
ATOM 3879 O O . LEU B 1 182 ? 4.27 21.875 9.953 1 95.88 182 LEU B O 1
ATOM 3883 N N . CYS B 1 183 ? 4.195 19.688 9.938 1 95.19 183 CYS B N 1
ATOM 3884 C CA . CYS B 1 183 ? 3.359 19.625 11.133 1 95.19 183 CYS B CA 1
ATOM 3885 C C . CYS B 1 183 ? 4.086 20.219 12.336 1 95.19 183 CYS B C 1
ATOM 3887 O O . CYS B 1 183 ? 3.5 20.969 13.117 1 95.19 183 CYS B O 1
ATOM 3889 N N . ASP B 1 184 ? 5.289 19.922 12.438 1 91.56 184 ASP B N 1
ATOM 3890 C CA . ASP B 1 184 ? 6.105 20.438 13.531 1 91.56 184 ASP B CA 1
ATOM 3891 C C . ASP B 1 184 ? 6.211 21.969 13.469 1 91.56 184 ASP B C 1
ATOM 3893 O O . ASP B 1 184 ? 6.395 22.625 14.5 1 91.56 184 ASP B O 1
ATOM 3897 N N . GLN B 1 185 ? 6.113 22.422 12.32 1 93.06 185 GLN B N 1
ATOM 3898 C CA . GLN B 1 185 ? 6.184 23.875 12.125 1 93.06 185 GLN B CA 1
ATOM 3899 C C . GLN B 1 185 ? 4.824 24.531 12.375 1 93.06 185 GLN B C 1
ATOM 3901 O O . GLN B 1 185 ? 4.695 25.75 12.289 1 93.06 185 GLN B O 1
ATOM 3906 N N . GLY B 1 186 ? 3.82 23.719 12.633 1 94.38 186 GLY B N 1
ATOM 3907 C CA . GLY B 1 186 ? 2.547 24.281 13.062 1 94.38 186 GLY B CA 1
ATOM 3908 C C . GLY B 1 186 ? 1.421 24.016 12.078 1 94.38 186 GLY B C 1
ATOM 3909 O O . GLY B 1 186 ? 0.262 24.328 12.352 1 94.38 186 GLY B O 1
ATOM 3910 N N . THR B 1 187 ? 1.708 23.469 10.953 1 97.31 187 THR B N 1
ATOM 3911 C CA . THR B 1 187 ? 0.69 23.219 9.938 1 97.31 187 THR B CA 1
ATOM 3912 C C . THR B 1 187 ? -0.163 22.016 10.328 1 97.31 187 THR B C 1
ATOM 3914 O O . THR B 1 187 ? 0.361 20.984 10.781 1 97.31 187 THR B O 1
ATOM 3917 N N . THR B 1 188 ? -1.501 22.156 10.266 1 98.25 188 THR B N 1
ATOM 3918 C CA . THR B 1 188 ? -2.408 21.031 10.383 1 98.25 188 THR B CA 1
ATOM 3919 C C . THR B 1 188 ? -2.568 20.328 9.039 1 98.25 188 THR B C 1
ATOM 3921 O O . THR B 1 188 ? -2.629 20.984 7.996 1 98.25 188 THR B O 1
ATOM 3924 N N . ILE B 1 189 ? -2.578 18.984 9.094 1 98.38 189 ILE B N 1
ATOM 3925 C CA . ILE B 1 189 ? -2.635 18.25 7.828 1 98.38 189 ILE B CA 1
ATOM 3926 C C . ILE B 1 189 ? -3.773 17.234 7.867 1 98.38 189 ILE B C 1
ATOM 3928 O O . ILE B 1 189 ? -3.934 16.516 8.852 1 98.38 189 ILE B O 1
ATOM 3932 N N . LEU B 1 190 ? -4.594 17.266 6.879 1 98.38 190 LEU B N 1
ATOM 3933 C CA . LEU B 1 190 ? -5.586 16.219 6.645 1 98.38 190 LEU B CA 1
ATOM 3934 C C . LEU B 1 190 ? -5.246 15.414 5.395 1 98.38 190 LEU B C 1
ATOM 3936 O O . LEU B 1 190 ? -5.141 15.977 4.301 1 98.38 190 LEU B O 1
ATOM 3940 N N . VAL B 1 191 ? -5.066 14.086 5.57 1 97.62 191 VAL B N 1
ATOM 3941 C CA . VAL B 1 191 ? -4.621 13.25 4.461 1 97.62 191 VAL B CA 1
ATOM 3942 C C . VAL B 1 191 ? -5.609 12.102 4.25 1 97.62 191 VAL B C 1
ATOM 3944 O O . VAL B 1 191 ? -6.109 11.523 5.215 1 97.62 191 VAL B O 1
ATOM 3947 N N . THR B 1 192 ? -5.988 11.891 3.016 1 96.38 192 THR B N 1
ATOM 3948 C CA . THR B 1 192 ? -6.773 10.711 2.689 1 96.38 192 THR B CA 1
ATOM 3949 C C . THR B 1 192 ? -5.883 9.609 2.123 1 96.38 192 THR B C 1
ATOM 3951 O O . THR B 1 192 ? -4.91 9.891 1.419 1 96.38 192 THR B O 1
ATOM 3954 N N . THR B 1 193 ? -6.215 8.367 2.467 1 92.75 193 THR B N 1
ATOM 3955 C CA . THR B 1 193 ? -5.445 7.238 1.962 1 92.75 193 THR B CA 1
ATOM 3956 C C . THR B 1 193 ? -6.277 5.957 1.996 1 92.75 193 THR B C 1
ATOM 3958 O O . THR B 1 193 ? -7.23 5.852 2.77 1 92.75 193 THR B O 1
ATOM 3961 N N . HIS B 1 194 ? -5.898 5.074 1.147 1 88.75 194 HIS B N 1
ATOM 3962 C CA . HIS B 1 194 ? -6.438 3.721 1.24 1 88.75 194 HIS B CA 1
ATOM 3963 C C . HIS B 1 194 ? -5.363 2.729 1.679 1 88.75 194 HIS B C 1
ATOM 3965 O O . HIS B 1 194 ? -5.59 1.517 1.672 1 88.75 194 HIS B O 1
ATOM 3971 N N . TYR B 1 195 ? -4.246 3.189 2.139 1 86.81 195 TYR B N 1
ATOM 3972 C CA . TYR B 1 195 ? -3.146 2.348 2.59 1 86.81 195 TYR B CA 1
ATOM 3973 C C . TYR B 1 195 ? -3.041 2.355 4.109 1 86.81 195 TYR B C 1
ATOM 3975 O O . TYR B 1 195 ? -2.883 3.416 4.723 1 86.81 195 TYR B O 1
ATOM 3983 N N . MET B 1 196 ? -2.939 1.207 4.707 1 87.19 196 MET B N 1
ATOM 3984 C CA . MET B 1 196 ? -2.939 1.07 6.16 1 87.19 196 MET B CA 1
ATOM 3985 C C . MET B 1 196 ? -1.62 1.551 6.754 1 87.19 196 MET B C 1
ATOM 3987 O O . MET B 1 196 ? -1.592 2.096 7.859 1 87.19 196 MET B O 1
ATOM 3991 N N . ASP B 1 197 ? -0.603 1.29 6.039 1 86.31 197 ASP B N 1
ATOM 3992 C CA . ASP B 1 197 ? 0.708 1.7 6.531 1 86.31 197 ASP B CA 1
ATOM 3993 C C . ASP B 1 197 ? 0.806 3.221 6.637 1 86.31 197 ASP B C 1
ATOM 3995 O O . ASP B 1 197 ? 1.448 3.746 7.547 1 86.31 197 ASP B O 1
ATOM 3999 N N . GLU B 1 198 ? 0.219 3.949 5.77 1 91.19 198 GLU B N 1
ATOM 4000 C CA . GLU B 1 198 ? 0.148 5.406 5.844 1 91.19 198 GLU B CA 1
ATOM 4001 C C . GLU B 1 198 ? -0.724 5.855 7.012 1 91.19 198 GLU B C 1
ATOM 4003 O O . GLU B 1 198 ? -0.357 6.773 7.75 1 91.19 198 GLU B O 1
ATOM 4008 N N . ALA B 1 199 ? -1.816 5.16 7.098 1 93.25 199 ALA B N 1
ATOM 4009 C CA . ALA B 1 199 ? -2.748 5.496 8.172 1 93.25 199 ALA B CA 1
ATOM 4010 C C . ALA B 1 199 ? -2.078 5.371 9.539 1 93.25 199 ALA B C 1
ATOM 4012 O O . ALA B 1 199 ? -2.352 6.16 10.445 1 93.25 199 ALA B O 1
ATOM 4013 N N . GLU B 1 200 ? -1.245 4.48 9.633 1 91.69 200 GLU B N 1
ATOM 4014 C CA . GLU B 1 200 ? -0.56 4.234 10.891 1 91.69 200 GLU B CA 1
ATOM 4015 C C . GLU B 1 200 ? 0.369 5.391 11.25 1 91.69 200 GLU B C 1
ATOM 4017 O O . GLU B 1 200 ? 0.748 5.551 12.414 1 91.69 200 GLU B O 1
ATOM 4022 N N . ARG B 1 201 ? 0.738 6.176 10.297 1 93.88 201 ARG B N 1
ATOM 4023 C CA . ARG B 1 201 ? 1.66 7.285 10.516 1 93.88 201 ARG B CA 1
ATOM 4024 C C . ARG B 1 201 ? 0.918 8.523 11.008 1 93.88 201 ARG B C 1
ATOM 4026 O O . ARG B 1 201 ? 1.538 9.477 11.492 1 93.88 201 ARG B O 1
ATOM 4033 N N . CYS B 1 202 ? -0.346 8.492 10.867 1 96.69 202 CYS B N 1
ATOM 4034 C CA . CYS B 1 202 ? -1.145 9.633 11.297 1 96.69 202 CYS B CA 1
ATOM 4035 C C . CYS B 1 202 ? -1.239 9.688 12.82 1 96.69 202 CYS B C 1
ATOM 4037 O O . CYS B 1 202 ? -1.16 8.656 13.484 1 96.69 202 CYS B O 1
ATOM 4039 N N . HIS B 1 203 ? -1.394 10.922 13.336 1 94.75 203 HIS B N 1
ATOM 4040 C CA . HIS B 1 203 ? -1.629 11.078 14.766 1 94.75 203 HIS B CA 1
ATOM 4041 C C . HIS B 1 203 ? -3.004 10.547 15.156 1 94.75 203 HIS B C 1
ATOM 4043 O O . HIS B 1 203 ? -3.16 9.938 16.219 1 94.75 203 HIS B O 1
ATOM 4049 N N . ARG B 1 204 ? -3.902 10.828 14.359 1 95.56 204 ARG B N 1
ATOM 4050 C CA . ARG B 1 204 ? -5.285 10.375 14.477 1 95.56 204 ARG B CA 1
ATOM 4051 C C . ARG B 1 204 ? -5.879 10.062 13.102 1 95.56 204 ARG B C 1
ATOM 4053 O O . ARG B 1 204 ? -5.395 10.562 12.086 1 95.56 204 ARG B O 1
ATOM 4060 N N . LEU B 1 205 ? -6.863 9.133 13.109 1 96.25 205 LEU B N 1
ATOM 4061 C CA . LEU B 1 205 ? -7.469 8.836 11.812 1 96.25 205 LEU B CA 1
ATOM 4062 C C . LEU B 1 205 ? -8.93 8.43 11.977 1 96.25 205 LEU B C 1
ATOM 4064 O O . LEU B 1 205 ? -9.336 7.996 13.055 1 96.25 205 LEU B O 1
ATOM 4068 N N . ALA B 1 206 ? -9.672 8.656 10.906 1 96.94 206 ALA B N 1
ATOM 4069 C CA . ALA B 1 206 ? -11.031 8.133 10.773 1 96.94 206 ALA B CA 1
ATOM 4070 C C . ALA B 1 206 ? -11.102 7.062 9.688 1 96.94 206 ALA B C 1
ATOM 4072 O O . ALA B 1 206 ? -10.445 7.18 8.648 1 96.94 206 ALA B O 1
ATOM 4073 N N . ILE B 1 207 ? -11.852 6.023 9.938 1 95.81 207 ILE B N 1
ATOM 4074 C CA . ILE B 1 207 ? -12.141 5 8.945 1 95.81 207 ILE B CA 1
ATOM 4075 C C . ILE B 1 207 ? -13.523 5.246 8.344 1 95.81 207 ILE B C 1
ATOM 4077 O O . ILE B 1 207 ? -14.523 5.301 9.07 1 95.81 207 ILE B O 1
ATOM 4081 N N . MET B 1 208 ? -13.5 5.367 7.047 1 95.19 208 MET B N 1
ATOM 4082 C CA . MET B 1 208 ? -14.742 5.703 6.355 1 95.19 208 MET B CA 1
ATOM 4083 C C . MET B 1 208 ? -15.234 4.527 5.52 1 95.19 208 MET B C 1
ATOM 4085 O O . MET B 1 208 ? -14.438 3.844 4.875 1 95.19 208 MET B O 1
ATOM 4089 N N . GLU B 1 209 ? -16.531 4.348 5.527 1 93.56 209 GLU B N 1
ATOM 4090 C CA . GLU B 1 209 ? -17.203 3.363 4.684 1 93.56 209 GLU B CA 1
ATOM 4091 C C . GLU B 1 209 ? -18.594 3.854 4.254 1 93.56 209 GLU B C 1
ATOM 4093 O O . GLU B 1 209 ? -19.422 4.203 5.098 1 93.56 209 GLU B O 1
ATOM 4098 N N . SER B 1 210 ? -18.828 3.861 2.955 1 92.81 210 SER B N 1
ATOM 4099 C CA . SER B 1 210 ? -20.125 4.203 2.387 1 92.81 210 SER B CA 1
ATOM 4100 C C . SER B 1 210 ? -20.625 5.535 2.928 1 92.81 210 SER B C 1
ATOM 4102 O O . SER B 1 210 ? -21.781 5.641 3.367 1 92.81 210 SER B O 1
ATOM 4104 N N . GLY B 1 211 ? -19.734 6.473 3.051 1 95.38 211 GLY B N 1
ATOM 4105 C CA . GLY B 1 211 ? -20.109 7.832 3.408 1 95.38 211 GLY B CA 1
ATOM 4106 C C . GLY B 1 211 ? -20.219 8.047 4.906 1 95.38 211 GLY B C 1
ATOM 4107 O O . GLY B 1 211 ? -20.562 9.141 5.359 1 95.38 211 GLY B O 1
ATOM 4108 N N . GLU B 1 212 ? -19.859 7.055 5.672 1 96.69 212 GLU B N 1
ATOM 4109 C CA . GLU B 1 212 ? -19.969 7.133 7.125 1 96.69 212 GLU B CA 1
ATOM 4110 C C . GLU B 1 212 ? -18.609 6.926 7.789 1 96.69 212 GLU B C 1
ATOM 4112 O O . GLU B 1 212 ? -17.75 6.238 7.246 1 96.69 212 GLU B O 1
ATOM 4117 N N . ILE B 1 213 ? -18.453 7.477 8.945 1 96.81 213 ILE B N 1
ATOM 4118 C CA . ILE B 1 213 ? -17.281 7.215 9.773 1 96.81 213 ILE B CA 1
ATOM 4119 C C . ILE B 1 213 ? -17.547 6.027 10.688 1 96.81 213 ILE B C 1
ATOM 4121 O O . ILE B 1 213 ? -18.438 6.086 11.547 1 96.81 213 ILE B O 1
ATOM 4125 N N . ARG B 1 214 ? -16.766 5.023 10.547 1 95.69 214 ARG B N 1
ATOM 4126 C CA . ARG B 1 214 ? -16.984 3.783 11.289 1 95.69 214 ARG B CA 1
ATOM 4127 C C . ARG B 1 214 ? -16.125 3.754 12.555 1 95.69 214 ARG B C 1
ATOM 4129 O O . ARG B 1 214 ? -16.438 3.025 13.5 1 95.69 214 ARG B O 1
ATOM 4136 N N . ALA B 1 215 ? -15.109 4.422 12.547 1 95.62 215 ALA B N 1
ATOM 4137 C CA . ALA B 1 215 ? -14.211 4.539 13.688 1 95.62 215 ALA B CA 1
ATOM 4138 C C . ALA B 1 215 ? -13.383 5.82 13.602 1 95.62 215 ALA B C 1
ATOM 4140 O O . ALA B 1 215 ? -13.141 6.336 12.508 1 95.62 215 ALA B O 1
ATOM 4141 N N . ASP B 1 216 ? -13.023 6.324 14.703 1 96.06 216 ASP B N 1
ATOM 4142 C CA . ASP B 1 216 ? -12.227 7.539 14.836 1 96.06 216 ASP B CA 1
ATOM 4143 C C . ASP B 1 216 ? -11.375 7.508 16.094 1 96.06 216 ASP B C 1
ATOM 4145 O O . ASP B 1 216 ? -11.898 7.352 17.203 1 96.06 216 ASP B O 1
ATOM 4149 N N . GLY B 1 217 ? -10.062 7.633 15.922 1 95.19 217 GLY B N 1
ATOM 4150 C CA . GLY B 1 217 ? -9.172 7.602 17.078 1 95.19 217 GLY B CA 1
ATOM 4151 C C . GLY B 1 217 ? -7.707 7.5 16.688 1 95.19 217 GLY B C 1
ATOM 4152 O O . GLY B 1 217 ? -7.363 7.543 15.508 1 95.19 217 GLY B O 1
ATOM 4153 N N . GLU B 1 218 ? -6.891 7.539 17.656 1 94.06 218 GLU B N 1
ATOM 4154 C CA . GLU B 1 218 ? -5.477 7.254 17.438 1 94.06 218 GLU B CA 1
ATOM 4155 C C . GLU B 1 218 ? -5.27 5.809 16.984 1 94.06 218 GLU B C 1
ATOM 4157 O O . GLU B 1 218 ? -5.945 4.898 17.469 1 94.06 218 GLU B O 1
ATOM 4162 N N . PRO B 1 219 ? -4.336 5.602 16.078 1 92.75 219 PRO B N 1
ATOM 4163 C CA . PRO B 1 219 ? -4.129 4.25 15.555 1 92.75 219 PRO B CA 1
ATOM 4164 C C . PRO B 1 219 ? -3.967 3.205 16.656 1 92.75 219 PRO B C 1
ATOM 4166 O O . PRO B 1 219 ? -4.633 2.164 16.625 1 92.75 219 PRO B O 1
ATOM 4169 N N . GLU B 1 220 ? -3.225 3.453 17.641 1 88.06 220 GLU B N 1
ATOM 4170 C CA . GLU B 1 220 ? -2.971 2.498 18.719 1 88.06 220 GLU B CA 1
ATOM 4171 C C . GLU B 1 220 ? -4.246 2.199 19.5 1 88.06 220 GLU B C 1
ATOM 4173 O O . GLU B 1 220 ? -4.516 1.045 19.844 1 88.06 220 GLU B O 1
ATOM 4178 N N . GLN B 1 221 ? -4.926 3.24 19.766 1 92 221 GLN B N 1
ATOM 4179 C CA . GLN B 1 221 ? -6.176 3.074 20.5 1 92 221 GLN B CA 1
ATOM 4180 C C . GLN B 1 221 ? -7.176 2.24 19.703 1 92 221 GLN B C 1
ATOM 4182 O O . GLN B 1 221 ? -7.871 1.392 20.266 1 92 221 GLN B O 1
ATOM 4187 N N . LEU B 1 222 ? -7.234 2.518 18.422 1 93.94 222 LEU B N 1
ATOM 4188 C CA . LEU B 1 222 ? -8.141 1.757 17.578 1 93.94 222 LEU B CA 1
ATOM 4189 C C . LEU B 1 222 ? -7.766 0.278 17.562 1 93.94 222 LEU B C 1
ATOM 4191 O O . LEU B 1 222 ? -8.641 -0.589 17.609 1 93.94 222 LEU B O 1
ATOM 4195 N N . MET B 1 223 ? -6.508 -0.034 17.5 1 90.62 223 MET B N 1
ATOM 4196 C CA . MET B 1 223 ? -6.023 -1.41 17.484 1 90.62 223 MET B CA 1
ATOM 4197 C C . MET B 1 223 ? -6.277 -2.098 18.812 1 90.62 223 MET B C 1
ATOM 4199 O O . MET B 1 223 ? -6.605 -3.285 18.859 1 90.62 223 MET B O 1
ATOM 4203 N N . GLU B 1 224 ? -6.176 -1.334 19.859 1 88.44 224 GLU B N 1
ATOM 4204 C CA . GLU B 1 224 ? -6.371 -1.888 21.188 1 88.44 224 GLU B CA 1
ATOM 4205 C C . GLU B 1 224 ? -7.848 -2.133 21.484 1 88.44 224 GLU B C 1
ATOM 4207 O O . GLU B 1 224 ? -8.203 -3.072 22.203 1 88.44 224 GLU B O 1
ATOM 4212 N N . ASN B 1 225 ? -8.688 -1.379 20.875 1 90.88 225 ASN B N 1
ATOM 4213 C CA . ASN B 1 225 ? -10.102 -1.396 21.234 1 90.88 225 ASN B CA 1
ATOM 4214 C C . ASN B 1 225 ? -10.93 -2.162 20.203 1 90.88 225 ASN B C 1
ATOM 4216 O O . ASN B 1 225 ? -12.148 -1.995 20.125 1 90.88 225 ASN B O 1
ATOM 4220 N N . MET B 1 226 ? -10.398 -2.959 19.422 1 89.31 226 MET B N 1
ATOM 4221 C CA . MET B 1 226 ? -11.109 -3.602 18.312 1 89.31 226 MET B CA 1
ATOM 4222 C C . MET B 1 226 ? -12.062 -4.668 18.844 1 89.31 226 MET B C 1
ATOM 4224 O O . MET B 1 226 ? -13 -5.066 18.141 1 89.31 226 MET B O 1
ATOM 4228 N N . GLY B 1 227 ? -11.859 -5.262 20.016 1 90 227 GLY B N 1
ATOM 4229 C CA . GLY B 1 227 ? -12.766 -6.246 20.594 1 90 227 GLY B CA 1
ATOM 4230 C C . GLY B 1 227 ? -12.523 -7.652 20.078 1 90 227 GLY B C 1
ATOM 4231 O O . GLY B 1 227 ? -13.422 -8.484 20.094 1 90 227 GLY B O 1
ATOM 4232 N N . VAL B 1 228 ? -11.398 -7.914 19.469 1 93.69 228 VAL B N 1
ATOM 4233 C CA . VAL B 1 228 ? -11.07 -9.242 18.969 1 93.69 228 VAL B CA 1
ATOM 4234 C C . VAL B 1 228 ? -9.648 -9.609 19.375 1 93.69 228 VAL B C 1
ATOM 4236 O O . VAL B 1 228 ? -8.82 -8.734 19.641 1 93.69 228 VAL B O 1
ATOM 4239 N N . ASN B 1 229 ? -9.43 -10.938 19.469 1 94.38 229 ASN B N 1
ATOM 4240 C CA . ASN B 1 229 ? -8.086 -11.5 19.578 1 94.38 229 ASN B CA 1
ATOM 4241 C C . ASN B 1 229 ? -7.594 -12.031 18.234 1 94.38 229 ASN B C 1
ATOM 4243 O O . ASN B 1 229 ? -8.383 -12.547 17.438 1 94.38 229 ASN B O 1
ATOM 4247 N N . ILE B 1 230 ? -6.344 -11.875 18.031 1 94.88 230 ILE B N 1
ATOM 4248 C CA . ILE B 1 230 ? -5.777 -12.305 16.766 1 94.88 230 ILE B CA 1
ATOM 4249 C C . ILE B 1 230 ? -4.914 -13.547 16.984 1 94.88 230 ILE B C 1
ATOM 4251 O O . ILE B 1 230 ? -3.963 -13.523 17.766 1 94.88 230 ILE B O 1
ATOM 4255 N N . ILE B 1 231 ? -5.273 -14.625 16.281 1 96.5 231 ILE B N 1
ATOM 4256 C CA . ILE B 1 231 ? -4.496 -15.859 16.344 1 96.5 231 ILE B CA 1
ATOM 4257 C C . ILE B 1 231 ? -3.996 -16.219 14.938 1 96.5 231 ILE B C 1
ATOM 4259 O O . ILE B 1 231 ? -4.754 -16.156 13.969 1 96.5 231 ILE B O 1
ATOM 4263 N N . GLU B 1 232 ? -2.756 -16.453 14.82 1 94.69 232 GLU B N 1
ATOM 4264 C CA . GLU B 1 232 ? -2.188 -16.969 13.578 1 94.69 232 GLU B CA 1
ATOM 4265 C C . GLU B 1 232 ? -1.902 -18.453 13.68 1 94.69 232 GLU B C 1
ATOM 4267 O O . GLU B 1 232 ? -1.309 -18.922 14.656 1 94.69 232 GLU B O 1
ATOM 4272 N N . VAL B 1 233 ? -2.336 -19.188 12.688 1 96 233 VAL B N 1
ATOM 4273 C CA . VAL B 1 233 ? -2.221 -20.641 12.688 1 96 233 VAL B CA 1
ATOM 4274 C C . VAL B 1 233 ? -1.468 -21.094 11.445 1 96 233 VAL B C 1
ATOM 4276 O O . VAL B 1 233 ? -1.78 -20.672 10.328 1 96 233 VAL B O 1
ATOM 4279 N N . LYS B 1 234 ? -0.486 -21.875 11.68 1 92.44 234 LYS B N 1
ATOM 4280 C CA . LYS B 1 234 ? 0.175 -22.547 10.562 1 92.44 234 LYS B CA 1
ATOM 4281 C C . LYS B 1 234 ? -0.476 -23.891 10.273 1 92.44 234 LYS B C 1
ATOM 4283 O O . LYS B 1 234 ? -0.71 -24.688 11.188 1 92.44 234 LYS B O 1
ATOM 4288 N N . SER B 1 235 ? -0.889 -24.094 9.055 1 87.38 235 SER B N 1
ATOM 4289 C CA . SER B 1 235 ? -1.523 -25.344 8.656 1 87.38 235 SER B CA 1
ATOM 4290 C C . SER B 1 235 ? -1.311 -25.625 7.172 1 87.38 235 SER B C 1
ATOM 4292 O O . SER B 1 235 ? -0.992 -24.719 6.402 1 87.38 235 SER B O 1
ATOM 4294 N N . ASP B 1 236 ? -1.439 -26.953 6.758 1 82.5 236 ASP B N 1
ATOM 4295 C CA . ASP B 1 236 ? -1.285 -27.359 5.367 1 82.5 236 ASP B CA 1
ATOM 4296 C C . ASP B 1 236 ? -2.598 -27.203 4.602 1 82.5 236 ASP B C 1
ATOM 4298 O O . ASP B 1 236 ? -2.604 -27.188 3.369 1 82.5 236 ASP B O 1
ATOM 4302 N N . LYS B 1 237 ? -3.688 -27.141 5.289 1 88.19 237 LYS B N 1
ATOM 4303 C CA . LYS B 1 237 ? -4.996 -27.047 4.645 1 88.19 237 LYS B CA 1
ATOM 4304 C C . LYS B 1 237 ? -5.711 -25.75 5.039 1 88.19 237 LYS B C 1
ATOM 4306 O O . LYS B 1 237 ? -6.816 -25.797 5.586 1 88.19 237 LYS B O 1
ATOM 4311 N N . LEU B 1 238 ? -5.113 -24.719 4.605 1 90.75 238 LEU B N 1
ATOM 4312 C CA . LEU B 1 238 ? -5.562 -23.422 5.086 1 90.75 238 LEU B CA 1
ATOM 4313 C C . LEU B 1 238 ? -6.926 -23.062 4.5 1 90.75 238 LEU B C 1
ATOM 4315 O O . LEU B 1 238 ? -7.766 -22.469 5.188 1 90.75 238 LEU B O 1
ATOM 4319 N N . ARG B 1 239 ? -7.191 -23.453 3.283 1 88.25 239 ARG B N 1
ATOM 4320 C CA . ARG B 1 239 ? -8.453 -23.109 2.631 1 88.25 239 ARG B CA 1
ATOM 4321 C C . ARG B 1 239 ? -9.633 -23.781 3.34 1 88.25 239 ARG B C 1
ATOM 4323 O O . ARG B 1 239 ? -10.633 -23.125 3.625 1 88.25 239 ARG B O 1
ATOM 4330 N N . GLU B 1 240 ? -9.484 -25.016 3.562 1 91.75 240 GLU B N 1
ATOM 4331 C CA . GLU B 1 240 ? -10.539 -25.75 4.258 1 91.75 240 GLU B CA 1
ATOM 4332 C C . GLU B 1 240 ? -10.758 -25.203 5.664 1 91.75 240 GLU B C 1
ATOM 4334 O O . GLU B 1 240 ? -11.898 -25.031 6.102 1 91.75 240 GLU B O 1
ATOM 4339 N N . LEU B 1 241 ? -9.664 -24.938 6.301 1 94.5 241 LEU B N 1
ATOM 4340 C CA . LEU B 1 241 ? -9.734 -24.406 7.656 1 94.5 241 LEU B CA 1
ATOM 4341 C C . LEU B 1 241 ? -10.453 -23.062 7.668 1 94.5 241 LEU B C 1
ATOM 4343 O O . LEU B 1 241 ? -11.297 -22.812 8.531 1 94.5 241 LEU B O 1
ATOM 4347 N N . LYS B 1 242 ? -10.086 -22.219 6.754 1 94.75 242 LYS B N 1
ATOM 4348 C CA . LYS B 1 242 ? -10.703 -20.906 6.645 1 94.75 242 LYS B CA 1
ATOM 4349 C C . LYS B 1 242 ? -12.219 -21.016 6.492 1 94.75 242 LYS B C 1
ATOM 4351 O O . LYS B 1 242 ? -12.969 -20.328 7.188 1 94.75 242 LYS B O 1
ATOM 4356 N N . GLU B 1 243 ? -12.656 -21.875 5.633 1 93.38 243 GLU B N 1
ATOM 4357 C CA . GLU B 1 243 ? -14.086 -22.062 5.383 1 93.38 243 GLU B CA 1
ATOM 4358 C C . GLU B 1 243 ? -14.812 -22.531 6.641 1 93.38 243 GLU B C 1
ATOM 4360 O O . GLU B 1 243 ? -15.906 -22.047 6.945 1 93.38 243 GLU B O 1
ATOM 4365 N N . LYS B 1 244 ? -14.195 -23.422 7.348 1 95.69 244 LYS B N 1
ATOM 4366 C CA . LYS B 1 244 ? -14.781 -23.922 8.586 1 95.69 244 LYS B CA 1
ATOM 4367 C C . LYS B 1 244 ? -14.852 -22.828 9.648 1 95.69 244 LYS B C 1
ATOM 4369 O O . LYS B 1 244 ? -15.859 -22.703 10.344 1 95.69 244 LYS B O 1
ATOM 4374 N N . LEU B 1 245 ? -13.828 -22.062 9.711 1 96.25 245 LEU B N 1
ATOM 4375 C CA . LEU B 1 245 ? -13.727 -21.016 10.727 1 96.25 245 LEU B CA 1
ATOM 4376 C C . LEU B 1 245 ? -14.766 -19.922 10.5 1 96.25 245 LEU B C 1
ATOM 4378 O O . LEU B 1 245 ? -15.367 -19.438 11.461 1 96.25 245 LEU B O 1
ATOM 4382 N N . LEU B 1 246 ? -14.969 -19.609 9.266 1 94.62 246 LEU B N 1
ATOM 4383 C CA . LEU B 1 246 ? -15.867 -18.516 8.93 1 94.62 246 LEU B CA 1
ATOM 4384 C C . LEU B 1 246 ? -17.312 -18.875 9.25 1 94.62 246 LEU B C 1
ATOM 4386 O O . LEU B 1 246 ? -18.172 -18.016 9.305 1 94.62 246 LEU B O 1
ATOM 4390 N N . GLN B 1 247 ? -17.562 -20.172 9.531 1 95.31 247 GLN B N 1
ATOM 4391 C CA . GLN B 1 247 ? -18.906 -20.625 9.883 1 95.31 247 GLN B CA 1
ATOM 4392 C C . GLN B 1 247 ? -19.156 -20.484 11.383 1 95.31 247 GLN B C 1
ATOM 4394 O O . GLN B 1 247 ? -20.281 -20.688 11.852 1 95.31 247 GLN B O 1
ATOM 4399 N N . ARG B 1 248 ? -18.156 -20.141 12.102 1 96 248 ARG B N 1
ATOM 4400 C CA . ARG B 1 248 ? -18.281 -20.031 13.555 1 96 248 ARG B CA 1
ATOM 4401 C C . ARG B 1 248 ? -18.594 -18.594 13.969 1 96 248 ARG B C 1
ATOM 4403 O O . ARG B 1 248 ? -17.938 -17.656 13.516 1 96 248 ARG B O 1
ATOM 4410 N N . ASP B 1 249 ? -19.484 -18.438 14.883 1 95.06 249 ASP B N 1
ATOM 4411 C CA . ASP B 1 249 ? -19.891 -17.125 15.359 1 95.06 249 ASP B CA 1
ATOM 4412 C C . ASP B 1 249 ? -18.766 -16.438 16.125 1 95.06 249 ASP B C 1
ATOM 4414 O O . ASP B 1 249 ? -18.734 -15.211 16.219 1 95.06 249 ASP B O 1
ATOM 4418 N N . GLU B 1 250 ? -17.938 -17.266 16.703 1 96.56 250 GLU B N 1
ATOM 4419 C CA . GLU B 1 250 ? -16.844 -16.734 17.516 1 96.56 250 GLU B CA 1
ATOM 4420 C C . GLU B 1 250 ? -15.797 -16.047 16.656 1 96.56 250 GLU B C 1
ATOM 4422 O O . GLU B 1 250 ? -14.977 -15.281 17.156 1 96.56 250 GLU B O 1
ATOM 4427 N N . VAL B 1 251 ? -15.883 -16.344 15.312 1 96.69 251 VAL B N 1
ATOM 4428 C CA . VAL B 1 251 ? -14.844 -15.852 14.406 1 96.69 251 VAL B CA 1
ATOM 4429 C C . VAL B 1 251 ? -15.375 -14.656 13.617 1 96.69 251 VAL B C 1
ATOM 4431 O O . VAL B 1 251 ? -16.391 -14.766 12.93 1 96.69 251 VAL B O 1
ATOM 4434 N N . ARG B 1 252 ? -14.648 -13.547 13.781 1 94.31 252 ARG B N 1
ATOM 4435 C CA . ARG B 1 252 ? -15.039 -12.344 13.062 1 94.31 252 ARG B CA 1
ATOM 4436 C C . ARG B 1 252 ? -14.531 -12.375 11.617 1 94.31 252 ARG B C 1
ATOM 4438 O O . ARG B 1 252 ? -15.219 -11.93 10.703 1 94.31 252 ARG B O 1
ATOM 4445 N N . SER B 1 253 ? -13.289 -12.805 11.461 1 93.12 253 SER B N 1
ATOM 4446 C CA . SER B 1 253 ? -12.672 -12.867 10.141 1 93.12 253 SER B CA 1
ATOM 4447 C C . SER B 1 253 ? -11.508 -13.852 10.109 1 93.12 253 SER B C 1
ATOM 4449 O O . SER B 1 253 ? -10.977 -14.219 11.156 1 93.12 253 SER B O 1
ATOM 4451 N N . ALA B 1 254 ? -11.195 -14.32 8.93 1 94.19 254 ALA B N 1
ATOM 4452 C CA . ALA B 1 254 ? -10.047 -15.18 8.68 1 94.19 254 ALA B CA 1
ATOM 4453 C C . ALA B 1 254 ? -9.422 -14.883 7.316 1 94.19 254 ALA B C 1
ATOM 4455 O O . ALA B 1 254 ? -10.133 -14.805 6.309 1 94.19 254 ALA B O 1
ATOM 4456 N N . ALA B 1 255 ? -8.141 -14.648 7.371 1 91.12 255 ALA B N 1
ATOM 4457 C CA . ALA B 1 255 ? -7.445 -14.336 6.125 1 91.12 255 ALA B CA 1
ATOM 4458 C C . ALA B 1 255 ? -6.102 -15.055 6.043 1 91.12 255 ALA B C 1
ATOM 4460 O O . ALA B 1 255 ? -5.383 -15.148 7.039 1 91.12 255 ALA B O 1
ATOM 4461 N N . GLN B 1 256 ? -5.777 -15.523 4.875 1 90.44 256 GLN B N 1
ATOM 4462 C CA . GLN B 1 256 ? -4.516 -16.234 4.684 1 90.44 256 GLN B CA 1
ATOM 4463 C C . GLN B 1 256 ? -3.359 -15.25 4.48 1 90.44 256 GLN B C 1
ATOM 4465 O O . GLN B 1 256 ? -3.5 -14.258 3.768 1 90.44 256 GLN B O 1
ATOM 4470 N N . LEU B 1 257 ? -2.285 -15.461 5.164 1 88.38 257 LEU B N 1
ATOM 4471 C CA . LEU B 1 257 ? -1.008 -14.766 5.035 1 88.38 257 LEU B CA 1
ATOM 4472 C C . LEU B 1 257 ? 0.117 -15.75 4.73 1 88.38 257 LEU B C 1
ATOM 4474 O O . LEU B 1 257 ? 0.84 -16.172 5.637 1 88.38 257 LEU B O 1
ATOM 4478 N N . GLY B 1 258 ? 0.305 -16.031 3.48 1 86.88 258 GLY B N 1
ATOM 4479 C CA . GLY B 1 258 ? 1.283 -17.047 3.113 1 86.88 258 GLY B CA 1
ATOM 4480 C C . GLY B 1 258 ? 0.926 -18.438 3.617 1 86.88 258 GLY B C 1
ATOM 4481 O O . GLY B 1 258 ? -0.081 -19.016 3.201 1 86.88 258 GLY B O 1
ATOM 4482 N N . VAL B 1 259 ? 1.78 -18.844 4.562 1 86.69 259 VAL B N 1
ATOM 4483 C CA . VAL B 1 259 ? 1.602 -20.203 5.039 1 86.69 259 VAL B CA 1
ATOM 4484 C C . VAL B 1 259 ? 0.803 -20.203 6.34 1 86.69 259 VAL B C 1
ATOM 4486 O O . VAL B 1 259 ? 0.683 -21.234 7.008 1 86.69 259 VAL B O 1
ATOM 4489 N N . ARG B 1 260 ? 0.291 -19.047 6.688 1 91.81 260 ARG B N 1
ATOM 4490 C CA . ARG B 1 260 ? -0.472 -18.922 7.926 1 91.81 260 ARG B CA 1
ATOM 4491 C C . ARG B 1 260 ? -1.881 -18.406 7.648 1 91.81 260 ARG B C 1
ATOM 4493 O O . ARG B 1 260 ? -2.127 -17.781 6.617 1 91.81 260 ARG B O 1
ATOM 4500 N N . LEU B 1 261 ? -2.678 -18.797 8.562 1 94.81 261 LEU B N 1
ATOM 4501 C CA . LEU B 1 261 ? -4.02 -18.219 8.602 1 94.81 261 LEU B CA 1
ATOM 4502 C C . LEU B 1 261 ? -4.176 -17.266 9.781 1 94.81 261 LEU B C 1
ATOM 4504 O O . LEU B 1 261 ? -3.883 -17.641 10.922 1 94.81 261 LEU B O 1
ATOM 4508 N N . ARG B 1 262 ? -4.516 -16.078 9.469 1 93.94 262 ARG B N 1
ATOM 4509 C CA . ARG B 1 262 ? -4.766 -15.062 10.5 1 93.94 262 ARG B CA 1
ATOM 4510 C C . ARG B 1 262 ? -6.246 -15.008 10.859 1 93.94 262 ARG B C 1
ATOM 4512 O O . ARG B 1 262 ? -7.086 -14.703 10.008 1 93.94 262 ARG B O 1
ATOM 4519 N N . ILE B 1 263 ? -6.516 -15.25 12.125 1 96.56 263 ILE B N 1
ATOM 4520 C CA . ILE B 1 263 ? -7.898 -15.414 12.562 1 96.56 263 ILE B CA 1
ATOM 4521 C C . ILE B 1 263 ? -8.242 -14.359 13.602 1 96.56 263 ILE B C 1
ATOM 4523 O O . ILE B 1 263 ? -7.531 -14.203 14.602 1 96.56 263 ILE B O 1
ATOM 4527 N N . LEU B 1 264 ? -9.273 -13.609 13.32 1 96.44 264 LEU B N 1
ATOM 4528 C CA . LEU B 1 264 ? -9.812 -12.672 14.297 1 96.44 264 LEU B CA 1
ATOM 4529 C C . LEU B 1 264 ? -10.93 -13.312 15.109 1 96.44 264 LEU B C 1
ATOM 4531 O O . LEU B 1 264 ? -12.008 -13.609 14.57 1 96.44 264 LEU B O 1
ATOM 4535 N N . ILE B 1 265 ? -10.703 -13.5 16.422 1 97 265 ILE B N 1
ATOM 4536 C CA . ILE B 1 265 ? -11.656 -14.156 17.297 1 97 265 ILE B CA 1
ATOM 4537 C C . ILE B 1 265 ? -12.195 -13.156 18.312 1 97 265 ILE B C 1
ATOM 4539 O O . ILE B 1 265 ? -11.422 -12.43 18.953 1 97 265 ILE B O 1
ATOM 4543 N N . HIS B 1 266 ? -13.516 -13.18 18.5 1 95.62 266 HIS B N 1
ATOM 4544 C CA . HIS B 1 266 ? -14.133 -12.242 19.422 1 95.62 266 HIS B CA 1
ATOM 4545 C C . HIS B 1 266 ? -13.539 -12.367 20.828 1 95.62 266 HIS B C 1
ATOM 4547 O O . HIS B 1 266 ? -13.242 -13.477 21.281 1 95.62 266 HIS B O 1
ATOM 4553 N N . GLN B 1 267 ? -13.492 -11.25 21.484 1 93.75 267 GLN B N 1
ATOM 4554 C CA . GLN B 1 267 ? -12.797 -11.172 22.766 1 93.75 267 GLN B CA 1
ATOM 4555 C C . GLN B 1 267 ? -13.547 -11.953 23.844 1 93.75 267 GLN B C 1
ATOM 4557 O O . GLN B 1 267 ? -12.969 -12.281 24.891 1 93.75 267 GLN B O 1
ATOM 4562 N N . HIS B 1 268 ? -14.797 -12.164 23.656 1 92.81 268 HIS B N 1
ATOM 4563 C CA . HIS B 1 268 ? -15.547 -12.891 24.672 1 92.81 268 HIS B CA 1
ATOM 4564 C C . HIS B 1 268 ? -15.062 -14.328 24.797 1 92.81 268 HIS B C 1
ATOM 4566 O O . HIS B 1 268 ? -15.375 -15.016 25.766 1 92.81 268 HIS B O 1
ATOM 4572 N N . VAL B 1 269 ? -14.391 -14.797 23.703 1 95.38 269 VAL B N 1
ATOM 4573 C CA . VAL B 1 269 ? -13.727 -16.094 23.812 1 95.38 269 VAL B CA 1
ATOM 4574 C C . VAL B 1 269 ? -12.469 -15.953 24.672 1 95.38 269 VAL B C 1
ATOM 4576 O O . VAL B 1 269 ? -11.445 -15.43 24.203 1 95.38 269 VAL B O 1
ATOM 4579 N N . GLU B 1 270 ? -12.32 -16.359 25.828 1 92.12 270 GLU B N 1
ATOM 4580 C CA . GLU B 1 270 ? -11.289 -16.094 26.828 1 92.12 270 GLU B CA 1
ATOM 4581 C C . GLU B 1 270 ? -9.969 -16.766 26.438 1 92.12 270 GLU B C 1
ATOM 4583 O O . GLU B 1 270 ? -8.898 -16.172 26.625 1 92.12 270 GLU B O 1
ATOM 4588 N N . HIS B 1 271 ? -9.992 -17.984 25.938 1 95.31 271 HIS B N 1
ATOM 4589 C CA . HIS B 1 271 ? -8.812 -18.734 25.531 1 95.31 271 HIS B CA 1
ATOM 4590 C C . HIS B 1 271 ? -8.906 -19.188 24.078 1 95.31 271 HIS B C 1
ATOM 4592 O O . HIS B 1 271 ? -9.133 -20.359 23.797 1 95.31 271 HIS B O 1
ATOM 4598 N N . PRO B 1 272 ? -8.586 -18.188 23.234 1 96.75 272 PRO B N 1
ATOM 4599 C CA . PRO B 1 272 ? -8.867 -18.453 21.812 1 96.75 272 PRO B CA 1
ATOM 4600 C C . PRO B 1 272 ? -8.07 -19.641 21.266 1 96.75 272 PRO B C 1
ATOM 4602 O O . PRO B 1 272 ? -8.586 -20.406 20.453 1 96.75 272 PRO B O 1
ATOM 4605 N N . ILE B 1 273 ? -6.859 -19.812 21.672 1 96.88 273 ILE B N 1
ATOM 4606 C CA . ILE B 1 273 ? -6.051 -20.922 21.188 1 96.88 273 ILE B CA 1
ATOM 4607 C C . ILE B 1 273 ? -6.648 -22.25 21.656 1 96.88 273 ILE B C 1
ATOM 4609 O O . ILE B 1 273 ? -6.781 -23.188 20.875 1 96.88 273 ILE B O 1
ATOM 4613 N N . ASN B 1 274 ? -6.941 -22.297 22.953 1 95.94 274 ASN B N 1
ATOM 4614 C CA . ASN B 1 274 ? -7.598 -23.5 23.469 1 95.94 274 ASN B CA 1
ATOM 4615 C C . ASN B 1 274 ? -8.93 -23.75 22.781 1 95.94 274 ASN B C 1
ATOM 4617 O O . ASN B 1 274 ? -9.258 -24.891 22.453 1 95.94 274 ASN B O 1
ATOM 4621 N N . TRP B 1 275 ? -9.648 -22.719 22.594 1 97 275 TRP B N 1
ATOM 4622 C CA . TRP B 1 275 ? -10.93 -22.828 21.891 1 97 275 TRP B CA 1
ATOM 4623 C C . TRP B 1 275 ? -10.742 -23.406 20.5 1 97 275 TRP B C 1
ATOM 4625 O O . TRP B 1 275 ? -11.5 -24.297 20.078 1 97 275 TRP B O 1
ATOM 4635 N N . LEU B 1 276 ? -9.75 -22.922 19.734 1 97.06 276 LEU B N 1
ATOM 4636 C CA . LEU B 1 276 ? -9.453 -23.406 18.391 1 97.06 276 LEU B CA 1
ATOM 4637 C C . LEU B 1 276 ? -9.117 -24.891 18.406 1 97.06 276 LEU B C 1
ATOM 4639 O O . LEU B 1 276 ? -9.633 -25.656 17.594 1 97.06 276 LEU B O 1
ATOM 4643 N N . LYS B 1 277 ? -8.281 -25.312 19.359 1 95.94 277 LYS B N 1
ATOM 4644 C CA . LYS B 1 277 ? -7.871 -26.703 19.453 1 95.94 277 LYS B CA 1
ATOM 4645 C C . LYS B 1 277 ? -9.055 -27.609 19.781 1 95.94 277 LYS B C 1
ATOM 4647 O O . LYS B 1 277 ? -9.141 -28.734 19.297 1 95.94 277 LYS B O 1
ATOM 4652 N N . GLN B 1 278 ? -9.938 -27.156 20.578 1 95.25 278 GLN B N 1
ATOM 4653 C CA . GLN B 1 278 ? -11.102 -27.938 20.984 1 95.25 278 GLN B CA 1
ATOM 4654 C C . GLN B 1 278 ? -12.141 -28.016 19.859 1 95.25 278 GLN B C 1
ATOM 4656 O O . GLN B 1 278 ? -12.758 -29.047 19.656 1 95.25 278 GLN B O 1
ATOM 4661 N N . THR B 1 279 ? -12.336 -26.969 19.188 1 95.81 279 THR B N 1
ATOM 4662 C CA . THR B 1 279 ? -13.359 -26.875 18.141 1 95.81 279 THR B CA 1
ATOM 4663 C C . THR B 1 279 ? -12.906 -27.578 16.859 1 95.81 279 THR B C 1
ATOM 4665 O O . THR B 1 279 ? -13.719 -28.141 16.141 1 95.81 279 THR B O 1
ATOM 4668 N N . PHE B 1 280 ? -11.617 -27.422 16.625 1 95.75 280 PHE B N 1
ATOM 4669 C CA . PHE B 1 280 ? -11.031 -28 15.422 1 95.75 280 PHE B CA 1
ATOM 4670 C C . PHE B 1 280 ? -9.914 -28.984 15.789 1 95.75 280 PHE B C 1
ATOM 4672 O O . PHE B 1 280 ? -8.742 -28.609 15.82 1 95.75 280 PHE B O 1
ATOM 4679 N N . PRO B 1 281 ? -10.211 -30.234 15.844 1 92.62 281 PRO B N 1
ATOM 4680 C CA . PRO B 1 281 ? -9.234 -31.234 16.281 1 92.62 281 PRO B CA 1
ATOM 4681 C C . PRO B 1 281 ? -8.023 -31.312 15.359 1 92.62 281 PRO B C 1
ATOM 4683 O O . PRO B 1 281 ? -6.934 -31.688 15.805 1 92.62 281 PRO B O 1
ATOM 4686 N N . GLU B 1 282 ? -8.18 -30.938 14.133 1 92.69 282 GLU B N 1
ATOM 4687 C CA . GLU B 1 282 ? -7.07 -30.984 13.188 1 92.69 282 GLU B CA 1
ATOM 4688 C C . GLU B 1 282 ? -5.984 -29.984 13.555 1 92.69 282 GLU B C 1
ATOM 4690 O O . GLU B 1 282 ? -4.863 -30.047 13.055 1 92.69 282 GLU B O 1
ATOM 4695 N N . LEU B 1 283 ? -6.316 -29.062 14.484 1 94.56 283 LEU B N 1
ATOM 4696 C CA . LEU B 1 283 ? -5.355 -28.047 14.883 1 94.56 283 LEU B CA 1
ATOM 4697 C C . LEU B 1 283 ? -4.641 -28.438 16.172 1 94.56 283 LEU B C 1
ATOM 4699 O O . LEU B 1 283 ? -3.889 -27.641 16.734 1 94.56 283 LEU B O 1
ATOM 4703 N N . GLU B 1 284 ? -4.801 -29.609 16.625 1 92.56 284 GLU B N 1
ATOM 4704 C CA . GLU B 1 284 ? -4.238 -30.047 17.906 1 92.56 284 GLU B CA 1
ATOM 4705 C C . GLU B 1 284 ? -2.729 -29.844 17.938 1 92.56 284 GLU B C 1
ATOM 4707 O O . GLU B 1 284 ? -2.178 -29.406 18.953 1 92.56 284 GLU B O 1
ATOM 4712 N N . HIS B 1 285 ? -2.066 -30.078 16.859 1 92.06 285 HIS B N 1
ATOM 4713 C CA . HIS B 1 285 ? -0.61 -30 16.844 1 92.06 285 HIS B CA 1
ATOM 4714 C C . HIS B 1 285 ? -0.134 -28.828 15.969 1 92.06 285 HIS B C 1
ATOM 4716 O O . HIS B 1 285 ? 1.061 -28.719 15.688 1 92.06 285 HIS B O 1
ATOM 4722 N N . ALA B 1 286 ? -1.097 -28.062 15.578 1 93.69 286 ALA B N 1
ATOM 4723 C CA . ALA B 1 286 ? -0.735 -26.938 14.719 1 93.69 286 ALA B CA 1
ATOM 4724 C C . ALA B 1 286 ? -0.028 -25.844 15.516 1 93.69 286 ALA B C 1
ATOM 4726 O O . ALA B 1 286 ? -0.333 -25.625 16.688 1 93.69 286 ALA B O 1
ATOM 4727 N N . GLU B 1 287 ? 0.905 -25.219 14.898 1 94.5 287 GLU B N 1
ATOM 4728 C CA . GLU B 1 287 ? 1.536 -24.047 15.5 1 94.5 287 GLU B CA 1
ATOM 4729 C C . GLU B 1 287 ? 0.585 -22.859 15.508 1 94.5 287 GLU B C 1
ATOM 4731 O O . GLU B 1 287 ? 0.063 -22.453 14.469 1 94.5 287 GLU B O 1
ATOM 4736 N N . MET B 1 288 ? 0.323 -22.375 16.75 1 95 288 MET B N 1
ATOM 4737 C CA . MET B 1 288 ? -0.568 -21.219 16.891 1 95 288 MET B CA 1
ATOM 4738 C C . MET B 1 288 ? 0.026 -20.188 17.844 1 95 288 MET B C 1
ATOM 4740 O O . MET B 1 288 ? 0.613 -20.547 18.875 1 95 288 MET B O 1
ATOM 4744 N N . ASN B 1 289 ? -0.097 -18.938 17.453 1 93.5 289 ASN B N 1
ATOM 4745 C CA . ASN B 1 289 ? 0.418 -17.859 18.281 1 93.5 289 ASN B CA 1
ATOM 4746 C C . ASN B 1 289 ? -0.5 -16.641 18.266 1 93.5 289 ASN B C 1
ATOM 4748 O O . ASN B 1 289 ? -1.199 -16.406 17.281 1 93.5 289 ASN B O 1
ATOM 4752 N N . HIS B 1 290 ? -0.46 -15.914 19.438 1 92.75 290 HIS B N 1
ATOM 4753 C CA . HIS B 1 290 ? -1.093 -14.602 19.438 1 92.75 290 HIS B CA 1
ATOM 4754 C C . HIS B 1 290 ? -0.326 -13.617 18.562 1 92.75 290 HIS B C 1
ATOM 4756 O O . HIS B 1 290 ? 0.907 -13.633 18.531 1 92.75 290 HIS B O 1
ATOM 4762 N N . ALA B 1 291 ? -1.111 -12.906 17.828 1 89.25 291 ALA B N 1
ATOM 4763 C CA . ALA B 1 291 ? -0.473 -11.898 16.984 1 89.25 291 ALA B CA 1
ATOM 4764 C C . ALA B 1 291 ? -0.924 -10.492 17.375 1 89.25 291 ALA B C 1
ATOM 4766 O O . ALA B 1 291 ? -2.006 -10.32 17.938 1 89.25 291 ALA B O 1
ATOM 4767 N N . ARG B 1 292 ? -0.096 -9.547 17.094 1 84.69 292 ARG B N 1
ATOM 4768 C CA . ARG B 1 292 ? -0.433 -8.148 17.359 1 84.69 292 ARG B CA 1
ATOM 4769 C C . ARG B 1 292 ? -1.438 -7.629 16.344 1 84.69 292 ARG B C 1
ATOM 4771 O O . ARG B 1 292 ? -1.339 -7.938 15.148 1 84.69 292 ARG B O 1
ATOM 4778 N N . PRO B 1 293 ? -2.299 -6.793 16.875 1 88.44 293 PRO B N 1
ATOM 4779 C CA . PRO B 1 293 ? -3.268 -6.195 15.953 1 88.44 293 PRO B CA 1
ATOM 4780 C C . PRO B 1 293 ? -2.625 -5.223 14.969 1 88.44 293 PRO B C 1
ATOM 4782 O O . PRO B 1 293 ? -1.57 -4.652 15.258 1 88.44 293 PRO B O 1
ATOM 4785 N N . SER B 1 294 ? -3.207 -5.156 13.836 1 86.81 294 SER B N 1
ATOM 4786 C CA . SER B 1 294 ? -2.852 -4.168 12.82 1 86.81 294 SER B CA 1
ATOM 4787 C C . SER B 1 294 ? -4.047 -3.297 12.453 1 86.81 294 SER B C 1
ATOM 4789 O O . SER B 1 294 ? -5.184 -3.609 12.812 1 86.81 294 SER B O 1
ATOM 4791 N N . LEU B 1 295 ? -3.793 -2.197 11.758 1 89.31 295 LEU B N 1
ATOM 4792 C CA . LEU B 1 295 ? -4.895 -1.35 11.312 1 89.31 295 LEU B CA 1
ATOM 4793 C C . LEU B 1 295 ? -5.773 -2.082 10.305 1 89.31 295 LEU B C 1
ATOM 4795 O O . LEU B 1 295 ? -6.965 -1.787 10.188 1 89.31 295 LEU B O 1
ATOM 4799 N N . GLU B 1 296 ? -5.164 -2.953 9.594 1 86.94 296 GLU B N 1
ATOM 4800 C CA . GLU B 1 296 ? -5.965 -3.789 8.711 1 86.94 296 GLU B CA 1
ATOM 4801 C C . GLU B 1 296 ? -7.012 -4.582 9.492 1 86.94 296 GLU B C 1
ATOM 4803 O O . GLU B 1 296 ? -8.148 -4.738 9.039 1 86.94 296 GLU B O 1
ATOM 4808 N N . ASP B 1 297 ? -6.637 -5.086 10.602 1 90.06 297 ASP B N 1
ATOM 4809 C CA . ASP B 1 297 ? -7.574 -5.805 11.469 1 90.06 297 ASP B CA 1
ATOM 4810 C C . ASP B 1 297 ? -8.703 -4.891 11.93 1 90.06 297 ASP B C 1
ATOM 4812 O O . ASP B 1 297 ? -9.867 -5.293 11.945 1 90.06 297 ASP B O 1
ATOM 4816 N N . VAL B 1 298 ? -8.273 -3.678 12.32 1 92.25 298 VAL B N 1
ATOM 4817 C CA . VAL B 1 298 ? -9.273 -2.697 12.734 1 92.25 298 VAL B CA 1
ATOM 4818 C C . VAL B 1 298 ? -10.258 -2.449 11.602 1 92.25 298 VAL B C 1
ATOM 4820 O O . VAL B 1 298 ? -11.477 -2.494 11.797 1 92.25 298 VAL B O 1
ATOM 4823 N N . PHE B 1 299 ? -9.703 -2.246 10.477 1 90.5 299 PHE B N 1
ATOM 4824 C CA . PHE B 1 299 ? -10.516 -1.962 9.297 1 90.5 299 PHE B CA 1
ATOM 4825 C C . PHE B 1 299 ? -11.531 -3.072 9.055 1 90.5 299 PHE B C 1
ATOM 4827 O O . PHE B 1 299 ? -12.711 -2.801 8.836 1 90.5 299 PHE B O 1
ATOM 4834 N N . VAL B 1 300 ? -11.109 -4.273 9.086 1 87.62 300 VAL B N 1
ATOM 4835 C CA . VAL B 1 300 ? -11.969 -5.426 8.844 1 87.62 300 VAL B CA 1
ATOM 4836 C C . VAL B 1 300 ? -13.039 -5.512 9.922 1 87.62 300 VAL B C 1
ATOM 4838 O O . VAL B 1 300 ? -14.188 -5.855 9.641 1 87.62 300 VAL B O 1
ATOM 4841 N N . THR B 1 301 ? -12.711 -5.199 11.055 1 90.12 301 THR B N 1
ATOM 4842 C CA . THR B 1 301 ? -13.625 -5.324 12.188 1 90.12 301 THR B CA 1
ATOM 4843 C C . THR B 1 301 ? -14.719 -4.262 12.125 1 90.12 301 THR B C 1
ATOM 4845 O O . THR B 1 301 ? -15.875 -4.535 12.461 1 90.12 301 THR B O 1
ATOM 4848 N N . VAL B 1 302 ? -14.359 -3.09 11.648 1 90.81 302 VAL B N 1
ATOM 4849 C CA . VAL B 1 302 ? -15.312 -1.987 11.773 1 90.81 302 VAL B CA 1
ATOM 4850 C C . VAL B 1 302 ? -16.062 -1.812 10.461 1 90.81 302 VAL B C 1
ATOM 4852 O O . VAL B 1 302 ? -17.031 -1.04 10.383 1 90.81 302 VAL B O 1
ATOM 4855 N N . THR B 1 303 ? -15.578 -2.441 9.43 1 85.56 303 THR B N 1
ATOM 4856 C CA . THR B 1 303 ? -16.25 -2.334 8.141 1 85.56 303 THR B CA 1
ATOM 4857 C C . THR B 1 303 ? -16.938 -3.65 7.781 1 85.56 303 THR B C 1
ATOM 4859 O O . THR B 1 303 ? -16.703 -4.676 8.414 1 85.56 303 THR B O 1
ATOM 4862 N N . GLY B 1 304 ? -17.703 -3.811 6.648 1 70.88 304 GLY B N 1
ATOM 4863 C CA . GLY B 1 304 ? -18.297 -5.031 6.125 1 70.88 304 GLY B CA 1
ATOM 4864 C C . GLY B 1 304 ? -19.625 -5.367 6.77 1 70.88 304 GLY B C 1
ATOM 4865 O O . GLY B 1 304 ? -20.312 -6.293 6.336 1 70.88 304 GLY B O 1
ATOM 4866 N N . ARG B 1 305 ? -19.922 -4.977 8.117 1 56.56 305 ARG B N 1
ATOM 4867 C CA . ARG B 1 305 ? -21.172 -5.391 8.766 1 56.56 305 ARG B CA 1
ATOM 4868 C C . ARG B 1 305 ? -22.359 -5.227 7.832 1 56.56 305 ARG B C 1
ATOM 4870 O O . ARG B 1 305 ? -23.281 -6.039 7.855 1 56.56 305 ARG B O 1
ATOM 4877 N N . GLY B 1 306 ? -22.438 -4.141 7.016 1 43.19 306 GLY B N 1
ATOM 4878 C CA . GLY B 1 306 ? -23.625 -3.949 6.188 1 43.19 306 GLY B CA 1
ATOM 4879 C C . GLY B 1 306 ? -23.531 -4.652 4.848 1 43.19 306 GLY B C 1
ATOM 4880 O O . GLY B 1 306 ? -24.453 -4.559 4.027 1 43.19 306 GLY B O 1
ATOM 4881 N N . ARG B 1 307 ? -22.469 -5.051 4.379 1 37.84 307 ARG B N 1
ATOM 4882 C CA . ARG B 1 307 ? -22.438 -5.766 3.107 1 37.84 307 ARG B CA 1
ATOM 4883 C C . ARG B 1 307 ? -22.859 -7.219 3.281 1 37.84 307 ARG B C 1
ATOM 4885 O O . ARG B 1 307 ? -22.562 -8.062 2.439 1 37.84 307 ARG B O 1
ATOM 4892 N N . GLN B 1 308 ? -23.172 -7.645 4.441 1 24.22 308 GLN B N 1
ATOM 4893 C CA . GLN B 1 308 ? -23.969 -8.867 4.391 1 24.22 308 GLN B CA 1
ATOM 4894 C C . GLN B 1 308 ? -25.203 -8.68 3.527 1 24.22 308 GLN B C 1
ATOM 4896 O O . GLN B 1 308 ? -25.906 -7.676 3.65 1 24.22 308 GLN B O 1
#

Solvent-accessible surface area (backbone atoms only — not comparable to full-atom values): 32313 Å² total; per-residue (Å²): 131,91,56,56,38,32,41,33,42,49,27,22,30,62,58,88,90,43,64,44,32,52,54,34,64,50,75,39,54,53,45,33,40,37,27,40,33,35,48,81,87,18,27,66,69,60,48,51,32,35,70,63,34,80,33,71,64,69,38,61,45,39,34,43,71,85,32,47,50,53,85,40,24,75,68,44,54,74,38,41,19,66,37,54,64,84,53,91,69,60,45,86,32,24,46,48,51,46,41,50,51,50,32,49,74,73,62,47,49,72,69,59,36,55,53,47,50,54,49,42,24,57,76,57,71,34,57,94,42,35,78,40,41,45,70,77,48,52,57,56,54,46,42,40,50,42,51,42,49,32,43,60,76,64,33,54,34,36,40,30,37,38,71,55,71,77,46,38,57,67,55,43,52,53,49,51,49,50,50,52,51,44,25,74,73,50,23,18,32,42,35,35,36,61,48,55,75,60,48,48,40,21,51,28,34,33,35,36,52,76,14,27,71,63,44,74,41,35,51,67,57,44,40,70,65,58,59,55,42,40,39,36,34,44,54,94,55,52,68,64,49,45,60,56,44,66,71,34,88,58,34,76,47,69,45,77,41,39,64,27,34,38,32,33,29,37,51,87,52,83,52,58,68,62,50,46,32,70,76,36,66,88,42,63,81,40,56,69,44,81,48,81,75,41,63,63,55,34,48,57,70,59,41,68,80,78,73,110,129,91,56,56,39,32,42,33,43,50,28,21,29,60,58,87,91,42,63,44,32,53,53,34,65,49,73,39,54,54,45,34,41,36,26,42,34,35,50,82,86,18,27,66,69,59,48,50,32,34,71,63,34,80,34,72,63,68,38,60,46,38,34,44,72,84,33,48,50,54,83,40,25,75,68,45,56,73,39,42,18,66,37,54,65,83,54,90,69,58,45,88,32,24,46,48,51,44,42,51,51,49,31,48,75,73,62,46,49,71,69,59,37,56,53,47,50,54,49,41,24,57,75,57,70,36,58,93,42,36,78,40,41,45,69,76,48,52,59,58,55,47,44,39,50,43,52,42,48,33,43,60,76,65,33,54,34,37,40,31,36,39,73,55,71,76,46,38,56,66,55,42,53,53,50,50,52,52,50,52,51,44,25,73,72,50,24,17,32,41,35,34,37,61,49,57,74,60,47,46,40,21,50,28,34,32,35,37,51,77,14,25,71,61,44,73,41,34,52,68,58,44,40,69,65,57,59,57,40,38,38,35,33,43,55,94,56,52,68,63,48,46,59,57,45,67,73,35,88,59,34,78,46,70,45,75,41,40,63,26,37,40,31,33,30,37,51,86,51,84,50,58,67,62,49,47,31,70,74,35,64,87,41,63,83,41,56,69,43,83,46,79,74,42,62,63,55,35,48,58,69,60,40,68,79,78,74,106

Organism: NCBI:txid1219067